Protein AF-0000000087743620 (afdb_homodimer)

InterPro domains:
  IPR000845 Nucleoside phosphorylase domain [PF01048] (60-221)
  IPR035994 Nucleoside phosphorylase superfamily [G3DSA:3.40.50.1580] (12-232)
  IPR035994 Nucleoside phosphorylase superfamily [SSF53167] (22-226)

Secondary structure (DSSP, 8-state):
-GGG--------SS-GGGTS---TT--SEEEEES-HHHHHHHHHHHT-EEEEEEEETTEEEEEEEEEETTEEEEEEEPPSSHHHHHHHHHHHHHHT--EEEEEEEEEE--GGGTT-SEEEEEEEEEESSGGGGTS---SEEE-STTTHHHHHHHHHHHT--EEEEEEEEES-GGG--HHHHHHHHHTTEEEEESSHHHHHHHHHHHT-EEEEEEEESS--TT-------S-SSS---HHHHHHHHHHHHHHHHS--/-GGG--------SS-GGGTS---TT--SEEEEES-HHHHHHHHHHHT-EEEEEEEETTEEEEEEEEEETTEEEEEEEPPSSHHHHHHHHHHHHHHT--EEEEEEEEEE--GGGTT-SEEEEEEEEEESSGGGGTS---SEEE-STTTHHHHHHHHHHHT--EEEEEEEEES-GGG--HHHHHHHHHTTEEEEESSHHHHHHHHHHHT-EEEEEEEESS--TT-------S-SSS---HHHHHHHHHHHHHHHHS--

Radius of gyration: 22.96 Å; Cα contacts (8 Å, |Δi|>4): 1094; chains: 2; bounding box: 47×68×53 Å

Nearest PDB structures (foldseek):
  3qpb-assembly1_A  TM=8.031E-01  e=7.421E-16  Streptococcus pyogenes serotype M6
  4lnh-assembly1_A  TM=8.248E-01  e=4.041E-15  Aliivibrio fischeri ES114
  4mch-assembly1_A  TM=8.108E-01  e=1.356E-14  Aliivibrio fischeri ES114
  5efo-assembly1_B  TM=7.594E-01  e=3.580E-15  Vibrio cholerae
  2iq5-assembly1_B  TM=8.282E-01  e=1.626E-14  Salmonella enterica subsp. enterica serovar Typhimurium str. LT2

Sequence (512 aa):
MLLEEFDRQTDAVINPDMVTEKIEDFPEVTISCFSQKLFNSVLDTFDAKKITDIHSAVGLNSVYEVEYKGKRFAMFHSFVGEPLCVAQYEDLMAIGSKRLILLGNCGVLDKNIEDCGIIIPTAALRDEGTSFHYVEPSDVIEVNKKYRDTFKTVLADCGYPYVEGMTWTTDACYRETREKVNRRKEQGAICVEMECAGMQALCDFRGTDFFQFFYAGDNLDHSSWDPRSISGGSRLDDKTKIMFLAFELGLRIMPDMLLEEFDRQTDAVINPDMVTEKIEDFPEVTISCFSQKLFNSVLDTFDAKKITDIHSAVGLNSVYEVEYKGKRFAMFHSFVGEPLCVAQYEDLMAIGSKRLILLGNCGVLDKNIEDCGIIIPTAALRDEGTSFHYVEPSDVIEVNKKYRDTFKTVLADCGYPYVEGMTWTTDACYRETREKVNRRKEQGAICVEMECAGMQALCDFRGTDFFQFFYAGDNLDHSSWDPRSISGGSRLDDKTKIMFLAFELGLRIMPD

Foldseek 3Di:
DVLQPADLDPDDPDALVVQAPADPPAAQEEEEEADPVLQVLLCVVFVWAWDDWDDDPVGTWTWTWGDDPRGIYIYTYAHFAAPRRLSRVSNVVNHPYFEYEYEYAWAFLAPVCLLAFKEFEQKEQDADRQLSHQDHDDRMDGAPVPCPVVLVVLCVVQVHDYYYWYEYAHRDPPPCDPVVSVVVVVVTHGIYGHHGSNNRSSCVSVVGHYGYMYGRDQPSVPDPRPVVPPDDPDPDRSSNVVSVSSVVSVVVVDDD/DVLQPADLDPDDPDALVVQAPADPPAAQEEEEEADPVLQVLLCVVFVWAWDDWDDDPVGTWTWTWGDDPRGIYIYTYAHFAAPRRLSRVSNVVNHPYFEYEYEYAWAFLAPVCLLAFKEFEQKEQDADRQLSHQDHDDRMDGAPVPCVVVLVVLCVVQVHDYYYWYEYAHRDPPPCDPVVSVVVVVVTHGIYGHHGSNNRSSCVSVVGHYGYMYGRDQPSVPDPRPVVPPDDPDPDRSSNVVSVSSVVSVVVVDDD

pLDDT: mean 89.15, std 16.62, range [29.91, 98.94]

Solvent-accessible surface area (backbone atoms only — not comparable to full-atom values): 27032 Å² total; per-residue (Å²): 109,61,51,64,65,49,58,89,69,77,66,29,76,48,49,46,65,80,80,47,64,66,44,86,87,44,39,42,44,28,42,35,34,35,43,44,70,56,50,52,51,51,42,64,72,51,67,45,43,78,74,52,68,47,82,49,61,68,37,77,45,61,30,26,38,36,69,56,99,91,39,66,29,27,35,40,77,39,52,71,27,35,34,46,32,47,54,54,49,46,38,39,42,46,25,38,39,44,30,41,38,39,42,40,70,42,48,72,66,38,75,90,46,52,81,37,43,34,36,41,44,48,25,18,35,40,40,44,34,42,29,26,60,40,37,73,74,59,52,62,45,78,34,32,78,90,48,49,68,62,43,51,50,49,28,59,77,56,55,47,63,69,48,76,40,26,28,34,18,36,33,47,78,56,60,42,20,64,67,55,48,51,53,42,41,74,73,50,28,39,29,34,41,42,38,62,38,32,48,44,24,43,23,63,61,72,71,39,48,57,40,57,41,32,34,34,71,88,75,44,74,61,56,79,49,60,77,63,75,70,72,77,82,68,79,66,54,61,65,54,56,56,52,48,53,53,52,55,42,47,67,71,70,50,79,132,108,60,51,64,65,50,58,89,70,77,65,28,77,49,50,47,64,79,80,47,63,67,43,85,86,44,39,42,42,29,42,34,35,35,43,44,70,56,50,51,51,51,42,65,73,52,68,45,43,80,73,51,69,48,80,50,61,66,36,77,47,59,31,26,37,36,67,56,98,90,39,66,28,28,34,40,77,40,52,72,27,34,35,47,31,47,53,54,49,46,37,39,42,47,26,38,40,46,30,41,39,40,42,40,70,42,49,70,65,38,76,91,46,52,79,36,43,32,36,40,43,47,25,19,33,40,40,43,33,42,27,26,61,40,36,73,74,60,54,62,46,79,32,34,77,90,51,48,70,62,42,51,51,48,29,59,76,58,57,49,65,70,46,74,40,26,28,33,18,35,33,47,77,57,59,43,21,63,69,55,48,52,52,42,41,74,73,52,27,39,29,34,40,43,40,62,38,31,48,44,25,44,23,63,62,72,70,38,47,59,40,57,40,31,33,33,70,87,75,44,74,61,56,80,48,61,78,65,74,72,72,77,81,68,79,67,54,60,67,54,55,56,53,48,53,53,53,57,42,46,66,71,69,48,80,132

Structure (mmCIF, N/CA/C/O backbone):
data_AF-0000000087743620-model_v1
#
loop_
_entity.id
_entity.type
_entity.pdbx_description
1 polymer 'Uridine phosphorylase'
#
loop_
_atom_site.group_PDB
_atom_site.id
_atom_site.type_symbol
_atom_site.label_atom_id
_atom_site.label_alt_id
_atom_site.label_comp_id
_atom_site.label_asym_id
_atom_site.label_entity_id
_atom_site.label_seq_id
_atom_site.pdbx_PDB_ins_code
_atom_site.Cartn_x
_atom_site.Cartn_y
_atom_site.Cartn_z
_atom_site.occupancy
_atom_site.B_iso_or_equiv
_atom_site.auth_seq_id
_atom_site.auth_comp_id
_atom_site.auth_asym_id
_atom_site.auth_atom_id
_atom_site.pdbx_PDB_model_num
ATOM 1 N N . MET A 1 1 ? -3.518 11.648 -18.297 1 92.5 1 MET A N 1
ATOM 2 C CA . MET A 1 1 ? -3.105 11.328 -16.938 1 92.5 1 MET A CA 1
ATOM 3 C C . MET A 1 1 ? -1.598 11.102 -16.859 1 92.5 1 MET A C 1
ATOM 5 O O . MET A 1 1 ? -1.002 10.547 -17.781 1 92.5 1 MET A O 1
ATOM 9 N N . LEU A 1 2 ? -0.996 11.508 -15.82 1 96.12 2 LEU A N 1
ATOM 10 C CA . LEU A 1 2 ? 0.438 11.336 -15.609 1 96.12 2 LEU A CA 1
ATOM 11 C C . LEU A 1 2 ? 0.834 9.875 -15.734 1 96.12 2 LEU A C 1
ATOM 13 O O . LEU A 1 2 ? 1.935 9.555 -16.203 1 96.12 2 LEU A O 1
ATOM 17 N N . LEU A 1 3 ? -0.058 9 -15.398 1 95.94 3 LEU A N 1
ATOM 18 C CA . LEU A 1 3 ? 0.179 7.562 -15.391 1 95.94 3 LEU A CA 1
ATOM 19 C C . LEU A 1 3 ? 0.391 7.043 -16.812 1 95.94 3 LEU A C 1
ATOM 21 O O . LEU A 1 3 ? 0.854 5.918 -17 1 95.94 3 LEU A O 1
ATOM 25 N N . GLU A 1 4 ? 0.123 7.797 -17.828 1 95.88 4 GLU A N 1
ATOM 26 C CA . GLU A 1 4 ? 0.286 7.359 -19.203 1 95.88 4 GLU A CA 1
ATOM 27 C C . GLU A 1 4 ? 1.71 7.605 -19.703 1 95.88 4 GLU A C 1
ATOM 29 O O . GLU A 1 4 ? 2.059 7.227 -20.812 1 95.88 4 GLU A O 1
ATOM 34 N N . GLU A 1 5 ? 2.555 8.156 -18.844 1 95.94 5 GLU A N 1
ATOM 35 C CA . GLU A 1 5 ? 3.932 8.484 -19.203 1 95.94 5 GLU A CA 1
ATOM 36 C C . GLU A 1 5 ? 4.879 7.336 -18.844 1 95.94 5 GLU A C 1
ATOM 38 O O . GLU A 1 5 ? 5.875 7.535 -18.156 1 95.94 5 GLU A O 1
ATOM 43 N N . PHE A 1 6 ? 4.613 6.207 -19.438 1 96.25 6 PHE A N 1
ATOM 44 C CA . PHE A 1 6 ? 5.496 5.078 -19.172 1 96.25 6 PHE A CA 1
ATOM 45 C C . PHE A 1 6 ? 6.91 5.363 -19.672 1 96.25 6 PHE A C 1
ATOM 47 O O . PHE A 1 6 ? 7.094 5.891 -20.766 1 96.25 6 PHE A O 1
ATOM 54 N N . ASP A 1 7 ? 7.891 5.125 -18.859 1 96.06 7 ASP A N 1
ATOM 55 C CA . ASP A 1 7 ? 9.312 5.27 -19.172 1 96.06 7 ASP A CA 1
ATOM 56 C C . ASP A 1 7 ? 10 3.91 -19.234 1 96.06 7 ASP A C 1
ATOM 58 O O . ASP A 1 7 ? 10.023 3.174 -18.234 1 96.06 7 ASP A O 1
ATOM 62 N N . ARG A 1 8 ? 10.664 3.529 -20.312 1 96.19 8 ARG A N 1
ATOM 63 C CA . ARG A 1 8 ? 11.273 2.221 -20.516 1 96.19 8 ARG A CA 1
ATOM 64 C C . ARG A 1 8 ? 12.609 2.115 -19.781 1 96.19 8 ARG A C 1
ATOM 66 O O . ARG A 1 8 ? 13.148 1.021 -19.625 1 96.19 8 ARG A O 1
ATOM 73 N N . GLN A 1 9 ? 13.117 3.307 -19.328 1 95.38 9 GLN A N 1
ATOM 74 C CA . GLN A 1 9 ? 14.375 3.297 -18.594 1 95.38 9 GLN A CA 1
ATOM 75 C C . GLN A 1 9 ? 14.258 2.465 -17.328 1 95.38 9 GLN A C 1
ATOM 77 O O . GLN A 1 9 ? 13.312 2.629 -16.547 1 95.38 9 GLN A O 1
ATOM 82 N N . THR A 1 10 ? 15.234 1.607 -17.094 1 94.69 10 THR A N 1
ATOM 83 C CA . THR A 1 10 ? 15.148 0.676 -15.969 1 94.69 10 THR A CA 1
ATOM 84 C C . THR A 1 10 ? 15.727 1.297 -14.703 1 94.69 10 THR A C 1
ATOM 86 O O . THR A 1 10 ? 15.289 0.98 -13.594 1 94.69 10 THR A O 1
ATOM 89 N N . ASP A 1 11 ? 16.719 2.225 -14.898 1 93.31 11 ASP A N 1
ATOM 90 C CA . ASP A 1 11 ? 17.375 2.828 -13.742 1 93.31 11 ASP A CA 1
ATOM 91 C C . ASP A 1 11 ? 16.609 4.059 -13.258 1 93.31 11 ASP A C 1
ATOM 93 O O . ASP A 1 11 ? 16.141 4.863 -14.062 1 93.31 11 ASP A O 1
ATOM 97 N N . ALA A 1 12 ? 16.469 4.086 -12.016 1 94.31 12 ALA A N 1
ATOM 98 C CA . ALA A 1 12 ? 15.875 5.242 -11.352 1 94.31 12 ALA A CA 1
ATOM 99 C C . ALA A 1 12 ? 16.906 5.98 -10.5 1 94.31 12 ALA A C 1
ATOM 101 O O . ALA A 1 12 ? 18.094 5.645 -10.523 1 94.31 12 ALA A O 1
ATOM 102 N N . VAL A 1 13 ? 16.484 7.078 -9.875 1 91 13 VAL A N 1
ATOM 103 C CA . VAL A 1 13 ? 17.359 7.832 -8.992 1 91 13 VAL A CA 1
ATOM 104 C C . VAL A 1 13 ? 17.797 6.949 -7.824 1 91 13 VAL A C 1
ATOM 106 O O . VAL A 1 13 ? 18.953 7.004 -7.402 1 91 13 VAL A O 1
ATOM 109 N N . ILE A 1 14 ? 16.875 6.141 -7.301 1 90.94 14 ILE A N 1
ATOM 110 C CA . ILE A 1 14 ? 17.156 5.125 -6.297 1 90.94 14 ILE A CA 1
ATOM 111 C C . ILE A 1 14 ? 16.812 3.744 -6.844 1 90.94 14 ILE A C 1
ATOM 113 O O . ILE A 1 14 ? 15.766 3.57 -7.488 1 90.94 14 ILE A O 1
ATOM 117 N N . ASN A 1 15 ? 17.688 2.836 -6.641 1 94.12 15 ASN A N 1
ATOM 118 C CA . ASN A 1 15 ? 17.5 1.457 -7.078 1 94.12 15 ASN A CA 1
ATOM 119 C C . ASN A 1 15 ? 17.641 0.475 -5.918 1 94.12 15 ASN A C 1
ATOM 121 O O . ASN A 1 15 ? 18.297 0.782 -4.918 1 94.12 15 ASN A O 1
ATOM 125 N N . PRO A 1 16 ? 17.031 -0.684 -5.984 1 94.31 16 PRO A N 1
ATOM 126 C CA . PRO A 1 16 ? 17.047 -1.646 -4.879 1 94.31 16 PRO A CA 1
ATOM 127 C C . PRO A 1 16 ? 18.453 -2.041 -4.461 1 94.31 16 PRO A C 1
ATOM 129 O O . PRO A 1 16 ? 18.719 -2.252 -3.275 1 94.31 16 PRO A O 1
ATOM 132 N N . ASP A 1 17 ? 19.406 -2.117 -5.402 1 93.38 17 ASP A N 1
ATOM 133 C CA . ASP A 1 17 ? 20.766 -2.562 -5.098 1 93.38 17 ASP A CA 1
ATOM 134 C C . ASP A 1 17 ? 21.516 -1.505 -4.297 1 93.38 17 ASP A C 1
ATOM 136 O O . ASP A 1 17 ? 22.609 -1.774 -3.773 1 93.38 17 ASP A O 1
ATOM 140 N N . MET A 1 18 ? 20.953 -0.289 -4.219 1 89.81 18 MET A N 1
ATOM 141 C CA . MET A 1 18 ? 21.547 0.783 -3.428 1 89.81 18 MET A CA 1
ATOM 142 C C . MET A 1 18 ? 21.188 0.633 -1.952 1 89.81 18 MET A C 1
ATOM 144 O O . MET A 1 18 ? 21.828 1.232 -1.089 1 89.81 18 MET A O 1
ATOM 148 N N . VAL A 1 19 ? 20.125 -0.2 -1.65 1 87.5 19 VAL A N 1
ATOM 149 C CA . VAL A 1 19 ? 19.641 -0.234 -0.277 1 87.5 19 VAL A CA 1
ATOM 150 C C . VAL A 1 19 ? 19.656 -1.668 0.248 1 87.5 19 VAL A C 1
ATOM 152 O O . VAL A 1 19 ? 19.25 -1.93 1.382 1 87.5 19 VAL A O 1
ATOM 155 N N . THR A 1 20 ? 19.984 -2.596 -0.574 1 91.62 20 THR A N 1
ATOM 156 C CA . THR A 1 20 ? 20.109 -3.998 -0.192 1 91.62 20 THR A CA 1
ATOM 157 C C . THR A 1 20 ? 21.391 -4.605 -0.766 1 91.62 20 THR A C 1
ATOM 159 O O . THR A 1 20 ? 22.047 -3.99 -1.604 1 91.62 20 THR A O 1
ATOM 162 N N . GLU A 1 21 ? 21.766 -5.742 -0.239 1 93.31 21 GLU A N 1
ATOM 163 C CA . GLU A 1 21 ? 22.953 -6.449 -0.712 1 93.31 21 GLU A CA 1
ATOM 164 C C . GLU A 1 21 ? 22.594 -7.832 -1.246 1 93.31 21 GLU A C 1
ATOM 166 O O . GLU A 1 21 ? 21.75 -8.531 -0.666 1 93.31 21 GLU A O 1
ATOM 171 N N . LYS A 1 22 ? 23.25 -8.102 -2.277 1 96.75 22 LYS A N 1
ATOM 172 C CA . LYS A 1 22 ? 23.078 -9.43 -2.865 1 96.75 22 LYS A CA 1
ATOM 173 C C . LYS A 1 22 ? 23.547 -10.516 -1.911 1 96.75 22 LYS A C 1
ATOM 175 O O . LYS A 1 22 ? 24.578 -10.367 -1.25 1 96.75 22 LYS A O 1
ATOM 180 N N . ILE A 1 23 ? 22.812 -11.547 -1.743 1 97.25 23 ILE A N 1
ATOM 181 C CA . ILE A 1 23 ? 23.203 -12.727 -0.984 1 97.25 23 ILE A CA 1
ATOM 182 C C . ILE A 1 23 ? 23.516 -13.875 -1.942 1 97.25 23 ILE A C 1
ATOM 184 O O . ILE A 1 23 ? 22.656 -14.312 -2.707 1 97.25 23 ILE A O 1
ATOM 188 N N . GLU A 1 24 ? 24.734 -14.336 -1.756 1 94.69 24 GLU A N 1
ATOM 189 C CA . GLU A 1 24 ? 25.156 -15.461 -2.596 1 94.69 24 GLU A CA 1
ATOM 190 C C . GLU A 1 24 ? 24.359 -16.719 -2.266 1 94.69 24 GLU A C 1
ATOM 192 O O . GLU A 1 24 ? 24.094 -17 -1.097 1 94.69 24 GLU A O 1
ATOM 197 N N . ASP A 1 25 ? 23.875 -17.453 -3.098 1 95.06 25 ASP A N 1
ATOM 198 C CA . ASP A 1 25 ? 23.172 -18.719 -2.965 1 95.06 25 ASP A CA 1
ATOM 199 C C . ASP A 1 25 ? 21.75 -18.516 -2.414 1 95.06 25 ASP A C 1
ATOM 201 O O . ASP A 1 25 ? 21.219 -19.391 -1.73 1 95.06 25 ASP A O 1
ATOM 205 N N . PHE A 1 26 ? 21.25 -17.328 -2.467 1 97.62 26 PHE A N 1
ATOM 206 C CA . PHE A 1 26 ? 19.859 -17.078 -2.107 1 97.62 26 PHE A CA 1
ATOM 207 C C . PHE A 1 26 ? 18.922 -18 -2.877 1 97.62 26 PHE A C 1
ATOM 209 O O . PHE A 1 26 ? 19.141 -18.25 -4.066 1 97.62 26 PHE A O 1
ATOM 216 N N . PRO A 1 27 ? 17.922 -18.594 -2.188 1 97.5 27 PRO A N 1
ATOM 217 C CA . PRO A 1 27 ? 16.984 -19.422 -2.939 1 97.5 27 PRO A CA 1
ATOM 218 C C . PRO A 1 27 ? 16.344 -18.688 -4.109 1 97.5 27 PRO A C 1
ATOM 220 O O . PRO A 1 27 ? 15.844 -17.578 -3.939 1 97.5 27 PRO A O 1
ATOM 223 N N . GLU A 1 28 ? 16.234 -19.281 -5.223 1 96.81 28 GLU A N 1
ATOM 224 C CA . GLU A 1 28 ? 15.789 -18.609 -6.441 1 96.81 28 GLU A CA 1
ATOM 225 C C . GLU A 1 28 ? 14.266 -18.5 -6.488 1 96.81 28 GLU A C 1
ATOM 227 O O . GLU A 1 28 ? 13.727 -17.609 -7.152 1 96.81 28 GLU A O 1
ATOM 232 N N . VAL A 1 29 ? 13.586 -19.469 -5.883 1 98.38 29 VAL A N 1
ATOM 233 C CA . VAL A 1 29 ? 12.133 -19.438 -5.859 1 98.38 29 VAL A CA 1
ATOM 234 C C . VAL A 1 29 ? 11.641 -18.891 -4.52 1 98.38 29 VAL A C 1
ATOM 236 O O . VAL A 1 29 ? 11.984 -19.422 -3.461 1 98.38 29 VAL A O 1
ATOM 239 N N . THR A 1 30 ? 10.898 -17.844 -4.574 1 98.56 30 THR A N 1
ATOM 240 C CA . THR A 1 30 ? 10.312 -17.203 -3.4 1 98.56 30 THR A CA 1
ATOM 241 C C . THR A 1 30 ? 8.805 -17.422 -3.363 1 98.56 30 THR A C 1
ATOM 243 O O . THR A 1 30 ? 8.125 -17.281 -4.383 1 98.56 30 THR A O 1
ATOM 246 N N . ILE A 1 31 ? 8.32 -17.797 -2.219 1 98.12 31 ILE A N 1
ATOM 247 C CA . ILE A 1 31 ? 6.891 -17.953 -1.979 1 98.12 31 ILE A CA 1
ATOM 248 C C . ILE A 1 31 ? 6.422 -16.891 -0.977 1 98.12 31 ILE A C 1
ATOM 250 O O . ILE A 1 31 ? 7.082 -16.656 0.037 1 98.12 31 ILE A O 1
ATOM 254 N N . SER A 1 32 ? 5.309 -16.266 -1.272 1 97.44 32 SER A N 1
ATOM 255 C CA . SER A 1 32 ? 4.789 -15.234 -0.38 1 97.44 32 SER A CA 1
ATOM 256 C C . SER A 1 32 ? 3.266 -15.281 -0.307 1 97.44 32 SER A C 1
ATOM 258 O O . SER A 1 32 ? 2.617 -15.906 -1.149 1 97.44 32 SER A O 1
ATOM 260 N N . CYS A 1 33 ? 2.709 -14.703 0.728 1 94.81 33 CYS A N 1
ATOM 261 C CA . CYS A 1 33 ? 1.27 -14.57 0.927 1 94.81 33 CYS A CA 1
ATOM 262 C C . CYS A 1 33 ? 0.939 -13.305 1.708 1 94.81 33 CYS A C 1
ATOM 264 O O . CYS A 1 33 ? 1.838 -12.633 2.215 1 94.81 33 CYS A O 1
ATOM 266 N N . PHE A 1 34 ? -0.309 -13.008 1.819 1 92.5 34 PHE A N 1
ATOM 267 C CA . PHE A 1 34 ? -0.729 -11.766 2.457 1 92.5 34 PHE A CA 1
ATOM 268 C C . PHE A 1 34 ? -1.227 -12.023 3.875 1 92.5 34 PHE A C 1
ATOM 270 O O . PHE A 1 34 ? -1.214 -11.125 4.719 1 92.5 34 PHE A O 1
ATOM 277 N N . SER A 1 35 ? -1.681 -13.234 4.148 1 88.44 35 SER A N 1
ATOM 278 C CA . SER A 1 35 ? -2.197 -13.602 5.465 1 88.44 35 SER A CA 1
ATOM 279 C C . SER A 1 35 ? -1.063 -13.836 6.461 1 88.44 35 SER A C 1
ATOM 281 O O . SER A 1 35 ? -0.285 -14.781 6.309 1 88.44 35 SER A O 1
ATOM 283 N N . GLN A 1 36 ? -1.031 -13.008 7.453 1 89.56 36 GLN A N 1
ATOM 284 C CA . GLN A 1 36 ? -0.022 -13.18 8.492 1 89.56 36 GLN A CA 1
ATOM 285 C C . GLN A 1 36 ? -0.2 -14.516 9.211 1 89.56 36 GLN A C 1
ATOM 287 O O . GLN A 1 36 ? 0.781 -15.188 9.539 1 89.56 36 GLN A O 1
ATOM 292 N N . LYS A 1 37 ? -1.444 -14.859 9.492 1 85.25 37 LYS A N 1
ATOM 293 C CA . LYS A 1 37 ? -1.744 -16.125 10.156 1 85.25 37 LYS A CA 1
ATOM 294 C C . LYS A 1 37 ? -1.223 -17.312 9.344 1 85.25 37 LYS A C 1
ATOM 296 O O . LYS A 1 37 ? -0.595 -18.219 9.891 1 85.25 37 LYS A O 1
ATOM 301 N N . LEU A 1 38 ? -1.503 -17.281 8.07 1 87.44 38 LEU A N 1
ATOM 302 C CA . LEU A 1 38 ? -1.033 -18.328 7.184 1 87.44 38 LEU A CA 1
ATOM 303 C C . LEU A 1 38 ? 0.49 -18.359 7.129 1 87.44 38 LEU A C 1
ATOM 305 O O . LEU A 1 38 ? 1.097 -19.438 7.195 1 87.44 38 LEU A O 1
ATOM 309 N N . PHE A 1 39 ? 1.107 -17.234 7.047 1 93.06 39 PHE A N 1
ATOM 310 C CA . PHE A 1 39 ? 2.559 -17.109 6.988 1 93.06 39 PHE A CA 1
ATOM 311 C C . PHE A 1 39 ? 3.203 -17.703 8.234 1 93.06 39 PHE A C 1
ATOM 313 O O . PHE A 1 39 ? 4.125 -18.516 8.125 1 93.06 39 PHE A O 1
ATOM 320 N N . ASN A 1 40 ? 2.686 -17.359 9.352 1 91.44 40 ASN A N 1
ATOM 321 C CA . ASN A 1 40 ? 3.221 -17.859 10.609 1 91.44 40 ASN A CA 1
ATOM 322 C C . ASN A 1 40 ? 3.039 -19.359 10.734 1 91.44 40 ASN A C 1
ATOM 324 O O . ASN A 1 40 ? 3.916 -20.062 11.258 1 91.44 40 ASN A O 1
ATOM 328 N N . SER A 1 41 ? 1.952 -19.828 10.305 1 89.19 41 SER A N 1
ATOM 329 C CA . SER A 1 41 ? 1.676 -21.25 10.352 1 89.19 41 SER A CA 1
ATOM 330 C C . SER A 1 41 ? 2.701 -22.047 9.547 1 89.19 41 SER A C 1
ATOM 332 O O . SER A 1 41 ? 3.139 -23.109 9.969 1 89.19 41 SER A O 1
ATOM 334 N N . VAL A 1 42 ? 3.043 -21.531 8.43 1 90.06 42 VAL A N 1
ATOM 335 C CA . VAL A 1 42 ? 4.016 -22.188 7.57 1 90.06 42 VAL A CA 1
ATOM 336 C C . VAL A 1 42 ? 5.395 -22.156 8.234 1 90.06 42 VAL A C 1
ATOM 338 O O . VAL A 1 42 ? 6.117 -23.156 8.227 1 90.06 42 VAL A O 1
ATOM 341 N N . LEU A 1 43 ? 5.773 -21.016 8.758 1 92.75 43 LEU A N 1
ATOM 342 C CA . LEU A 1 43 ? 7.066 -20.906 9.43 1 92.75 43 LEU A CA 1
ATOM 343 C C . LEU A 1 43 ? 7.184 -21.922 10.562 1 92.75 43 LEU A C 1
ATOM 345 O O . LEU A 1 43 ? 8.242 -22.531 10.758 1 92.75 43 LEU A O 1
ATOM 349 N N . ASP A 1 44 ? 6.102 -22.125 11.273 1 90.62 44 ASP A N 1
ATOM 350 C CA . ASP A 1 44 ? 6.078 -23.062 12.398 1 90.62 44 ASP A CA 1
ATOM 351 C C . ASP A 1 44 ? 6.148 -24.5 11.914 1 90.62 44 ASP A C 1
ATOM 353 O O . ASP A 1 44 ? 6.777 -25.359 12.555 1 90.62 44 ASP A O 1
ATOM 357 N N . THR A 1 45 ? 5.539 -24.75 10.883 1 87 45 THR A N 1
ATOM 358 C CA . THR A 1 45 ? 5.453 -26.094 10.336 1 87 45 THR A CA 1
ATOM 359 C C . THR A 1 45 ? 6.816 -26.562 9.828 1 87 45 THR A C 1
ATOM 361 O O . THR A 1 45 ? 7.184 -27.734 10 1 87 45 THR A O 1
ATOM 364 N N . PHE A 1 46 ? 7.621 -25.703 9.211 1 89.12 46 PHE A N 1
ATOM 365 C CA . PHE A 1 46 ? 8.852 -26.094 8.531 1 89.12 46 PHE A CA 1
ATOM 366 C C . PHE A 1 46 ? 10.07 -25.688 9.344 1 89.12 46 PHE A C 1
ATOM 368 O O . PHE A 1 46 ? 11.211 -25.906 8.914 1 89.12 46 PHE A O 1
ATOM 375 N N . ASP A 1 47 ? 10 -25.234 10.438 1 88.44 47 ASP A N 1
ATOM 376 C CA . ASP A 1 47 ? 11.133 -24.734 11.211 1 88.44 47 ASP A CA 1
ATOM 377 C C . ASP A 1 47 ? 12.016 -23.812 10.359 1 88.44 47 ASP A C 1
ATOM 379 O O . ASP A 1 47 ? 13.211 -24.047 10.234 1 88.44 47 ASP A O 1
ATOM 383 N N . ALA A 1 48 ? 11.461 -22.828 9.797 1 95.38 48 ALA A N 1
ATOM 384 C CA . ALA A 1 48 ? 12.078 -21.891 8.859 1 95.38 48 ALA A CA 1
ATOM 385 C C . ALA A 1 48 ? 13.242 -21.156 9.508 1 95.38 48 ALA A C 1
ATOM 387 O O . ALA A 1 48 ? 13.219 -20.891 10.711 1 95.38 48 ALA A O 1
ATOM 388 N N . LYS A 1 49 ? 14.25 -20.859 8.781 1 96.94 49 LYS A N 1
ATOM 389 C CA . LYS A 1 49 ? 15.414 -20.109 9.234 1 96.94 49 LYS A CA 1
ATOM 390 C C . LYS A 1 49 ? 15.445 -18.719 8.617 1 96.94 49 LYS A C 1
ATOM 392 O O . LYS A 1 49 ? 15.297 -18.562 7.402 1 96.94 49 LYS A O 1
ATOM 397 N N . LYS A 1 50 ? 15.641 -17.719 9.414 1 97.19 50 LYS A N 1
ATOM 398 C CA . LYS A 1 50 ? 15.734 -16.344 8.906 1 97.19 50 LYS A CA 1
ATOM 399 C C . LYS A 1 50 ? 16.984 -16.156 8.055 1 97.19 50 LYS A C 1
ATOM 401 O O . LYS A 1 50 ? 18.078 -16.562 8.453 1 97.19 50 LYS A O 1
ATOM 406 N N . ILE A 1 51 ? 16.922 -15.57 6.867 1 96.75 51 ILE A N 1
ATOM 407 C CA . ILE A 1 51 ? 18.016 -15.289 5.949 1 96.75 51 ILE A CA 1
ATOM 408 C C . ILE A 1 51 ? 18.484 -13.844 6.133 1 96.75 51 ILE A C 1
ATOM 410 O O . ILE A 1 51 ? 19.688 -13.586 6.266 1 96.75 51 ILE A O 1
ATOM 414 N N . THR A 1 52 ? 17.547 -12.922 6.086 1 95.69 52 THR A N 1
ATOM 415 C CA . THR A 1 52 ? 17.844 -11.492 6.105 1 95.69 52 THR A CA 1
ATOM 416 C C . THR A 1 52 ? 16.594 -10.688 6.441 1 95.69 52 THR A C 1
ATOM 418 O O . THR A 1 52 ? 15.531 -11.258 6.719 1 95.69 52 THR A O 1
ATOM 421 N N . ASP A 1 53 ? 16.75 -9.375 6.52 1 94.81 53 ASP A N 1
ATOM 422 C CA . ASP A 1 53 ? 15.648 -8.43 6.684 1 94.81 53 ASP A CA 1
ATOM 423 C C . ASP A 1 53 ? 15.625 -7.414 5.543 1 94.81 53 ASP A C 1
ATOM 425 O O . ASP A 1 53 ? 16.672 -6.957 5.094 1 94.81 53 ASP A O 1
ATOM 429 N N . ILE A 1 54 ? 14.422 -7.227 5.066 1 91.38 54 ILE A N 1
ATOM 430 C CA . ILE A 1 54 ? 14.227 -6.094 4.172 1 91.38 54 ILE A CA 1
ATOM 431 C C . ILE A 1 54 ? 13.781 -4.875 4.977 1 91.38 54 ILE A C 1
ATOM 433 O O . ILE A 1 54 ? 12.852 -4.957 5.777 1 91.38 54 ILE A O 1
ATOM 437 N N . HIS A 1 55 ? 14.43 -3.76 4.707 1 82.31 55 HIS A N 1
ATOM 438 C CA . HIS A 1 55 ? 14.172 -2.539 5.461 1 82.31 55 HIS A CA 1
ATOM 439 C C . HIS A 1 55 ? 13.195 -1.633 4.723 1 82.31 55 HIS A C 1
ATOM 441 O O . HIS A 1 55 ? 13.258 -1.505 3.5 1 82.31 55 HIS A O 1
ATOM 447 N N . SER A 1 56 ? 12.258 -1.15 5.488 1 77.75 56 SER A N 1
ATOM 448 C CA . SER A 1 56 ? 11.344 -0.127 4.992 1 77.75 56 SER A CA 1
ATOM 449 C C . SER A 1 56 ? 10.961 0.852 6.098 1 77.75 56 SER A C 1
ATOM 451 O O . SER A 1 56 ? 11.344 0.672 7.254 1 77.75 56 SER A O 1
ATOM 453 N N . ALA A 1 57 ? 10.359 1.985 5.68 1 71.25 57 ALA A N 1
ATOM 454 C CA . ALA A 1 57 ? 9.875 2.963 6.645 1 71.25 57 ALA A CA 1
ATOM 455 C C . ALA A 1 57 ? 8.953 2.307 7.672 1 71.25 57 ALA A C 1
ATOM 457 O O . ALA A 1 57 ? 8.898 2.729 8.828 1 71.25 57 ALA A O 1
ATOM 458 N N . VAL A 1 58 ? 8.234 1.232 7.266 1 72.38 58 VAL A N 1
ATOM 459 C CA . VAL A 1 58 ? 7.242 0.601 8.133 1 72.38 58 VAL A CA 1
ATOM 460 C C . VAL A 1 58 ? 7.926 -0.418 9.039 1 72.38 58 VAL A C 1
ATOM 462 O O . VAL A 1 58 ? 7.277 -1.021 9.898 1 72.38 58 VAL A O 1
ATOM 465 N N . GLY A 1 59 ? 9.266 -0.572 8.844 1 76.81 59 GLY A N 1
ATOM 466 C CA . GLY A 1 59 ? 10 -1.488 9.703 1 76.81 59 GLY A CA 1
ATOM 467 C C . GLY A 1 59 ? 10.695 -2.592 8.93 1 76.81 59 GLY A C 1
ATOM 468 O O . GLY A 1 59 ? 10.953 -2.455 7.73 1 76.81 59 GLY A O 1
ATOM 469 N N . LEU A 1 60 ? 11.047 -3.604 9.734 1 84.12 60 LEU A N 1
ATOM 470 C CA . LEU A 1 60 ? 11.781 -4.727 9.156 1 84.12 60 LEU A CA 1
ATOM 471 C C . LEU A 1 60 ? 10.82 -5.836 8.734 1 84.12 60 LEU A C 1
ATOM 473 O O . LEU A 1 60 ? 9.852 -6.129 9.438 1 84.12 60 LEU A O 1
ATOM 477 N N . ASN A 1 61 ? 10.992 -6.324 7.562 1 91.88 61 ASN A N 1
ATOM 478 C CA . ASN A 1 61 ? 10.305 -7.512 7.07 1 91.88 61 ASN A CA 1
ATOM 479 C C . ASN A 1 61 ? 11.266 -8.68 6.863 1 91.88 61 ASN A C 1
ATOM 481 O O . ASN A 1 61 ? 12.109 -8.641 5.969 1 91.88 61 ASN A O 1
ATOM 485 N N . SER A 1 62 ? 11.102 -9.672 7.66 1 95.94 62 SER A N 1
ATOM 486 C CA . SER A 1 62 ? 12.055 -10.773 7.66 1 95.94 62 SER A CA 1
ATOM 487 C C . SER A 1 62 ? 11.805 -11.727 6.496 1 95.94 62 SER A C 1
ATOM 489 O O . SER A 1 62 ? 10.648 -11.992 6.148 1 95.94 62 SER A O 1
ATOM 491 N N . VAL A 1 63 ? 12.906 -12.188 5.934 1 97.81 63 VAL A N 1
ATOM 492 C CA . VAL A 1 63 ? 12.891 -13.195 4.879 1 97.81 63 VAL A CA 1
ATOM 493 C C . VAL A 1 63 ? 13.422 -14.516 5.422 1 97.81 63 VAL A C 1
ATOM 495 O O . VAL A 1 63 ? 14.461 -14.547 6.09 1 97.81 63 VAL A O 1
ATOM 498 N N . TYR A 1 64 ? 12.766 -15.594 5.109 1 98.31 64 TYR A N 1
ATOM 499 C CA . TYR A 1 64 ? 13.102 -16.891 5.676 1 98.31 64 TYR A CA 1
ATOM 500 C C . TYR A 1 64 ? 13.438 -17.891 4.578 1 98.31 64 TYR A C 1
ATOM 502 O O . TYR A 1 64 ? 13.008 -17.734 3.432 1 98.31 64 TYR A O 1
ATOM 510 N N . GLU A 1 65 ? 14.211 -18.844 4.957 1 98.12 65 GLU A N 1
ATOM 511 C CA . GLU A 1 65 ? 14.43 -20.031 4.145 1 98.12 65 GLU A CA 1
ATOM 512 C C . GLU A 1 65 ? 13.625 -21.219 4.668 1 98.12 65 GLU A C 1
ATOM 514 O O . GLU A 1 65 ? 13.555 -21.438 5.879 1 98.12 65 GLU A O 1
ATOM 519 N N . VAL A 1 66 ? 12.969 -21.875 3.764 1 96.62 66 VAL A N 1
ATOM 520 C CA . VAL A 1 66 ? 12.211 -23.094 4.062 1 96.62 66 VAL A CA 1
ATOM 521 C C . VAL A 1 66 ? 12.664 -24.219 3.152 1 96.62 66 VAL A C 1
ATOM 523 O O . VAL A 1 66 ? 12.914 -24.016 1.962 1 96.62 66 VAL A O 1
ATOM 526 N N . GLU A 1 67 ? 12.82 -25.359 3.77 1 96 67 GLU A N 1
ATOM 527 C CA . GLU A 1 67 ? 13.148 -26.547 2.98 1 96 67 GLU A CA 1
ATOM 528 C C . GLU A 1 67 ? 11.922 -27.422 2.762 1 96 67 GLU A C 1
ATOM 530 O O . GLU A 1 67 ? 11.211 -27.75 3.715 1 96 67 GLU A O 1
ATOM 535 N N . TYR A 1 68 ? 11.656 -27.719 1.554 1 94.56 68 TYR A N 1
ATOM 536 C CA . TYR A 1 68 ? 10.555 -28.594 1.165 1 94.56 68 TYR A CA 1
ATOM 537 C C . TYR A 1 68 ? 11.008 -29.625 0.136 1 94.56 68 TYR A C 1
ATOM 539 O O . TYR A 1 68 ? 11.484 -29.266 -0.942 1 94.56 68 TYR A O 1
ATOM 547 N N . LYS A 1 69 ? 10.883 -30.938 0.506 1 94.56 69 LYS A N 1
ATOM 548 C CA . LYS A 1 69 ? 11.273 -32.062 -0.338 1 94.56 69 LYS A CA 1
ATOM 549 C C . LYS A 1 69 ? 12.695 -31.891 -0.862 1 94.56 69 LYS A C 1
ATOM 551 O O . LYS A 1 69 ? 12.945 -32.062 -2.057 1 94.56 69 LYS A O 1
ATOM 556 N N . GLY A 1 70 ? 13.617 -31.359 -0.015 1 95.19 70 GLY A N 1
ATOM 557 C CA . GLY A 1 70 ? 15.047 -31.297 -0.287 1 95.19 70 GLY A CA 1
ATOM 558 C C . GLY A 1 70 ? 15.445 -30.047 -1.041 1 95.19 70 GLY A C 1
ATOM 559 O O . GLY A 1 70 ? 16.609 -29.875 -1.397 1 95.19 70 GLY A O 1
ATOM 560 N N . LYS A 1 71 ? 14.508 -29.156 -1.296 1 96.81 71 LYS A N 1
ATOM 561 C CA . LYS A 1 71 ? 14.805 -27.922 -2.01 1 96.81 71 LYS A CA 1
ATOM 562 C C . LYS A 1 71 ? 14.602 -26.703 -1.112 1 96.81 71 LYS A C 1
ATOM 564 O O . LYS A 1 71 ? 13.734 -26.719 -0.23 1 96.81 71 LYS A O 1
ATOM 569 N N . ARG A 1 72 ? 15.391 -25.703 -1.368 1 96.88 72 ARG A N 1
ATOM 570 C CA . ARG A 1 72 ? 15.344 -24.484 -0.564 1 96.88 72 ARG A CA 1
ATOM 571 C C . ARG A 1 72 ? 14.453 -23.438 -1.219 1 96.88 72 ARG A C 1
ATOM 573 O O . ARG A 1 72 ? 14.555 -23.188 -2.422 1 96.88 72 ARG A O 1
ATOM 580 N N . PHE A 1 73 ? 13.586 -22.844 -0.448 1 98.12 73 PHE A N 1
ATOM 581 C CA . PHE A 1 73 ? 12.711 -21.766 -0.861 1 98.12 73 PHE A CA 1
ATOM 582 C C . PHE A 1 73 ? 12.898 -20.547 0.033 1 98.12 73 PHE A C 1
ATOM 584 O O . PHE A 1 73 ? 13.227 -20.672 1.215 1 98.12 73 PHE A O 1
ATOM 591 N N . ALA A 1 74 ? 12.805 -19.375 -0.521 1 98.38 74 ALA A N 1
ATOM 592 C CA . ALA A 1 74 ? 12.664 -18.172 0.29 1 98.38 74 ALA A CA 1
ATOM 593 C C . ALA A 1 74 ? 11.195 -17.844 0.553 1 98.38 74 ALA A C 1
ATOM 595 O O . ALA A 1 74 ? 10.328 -18.156 -0.271 1 98.38 74 ALA A O 1
ATOM 596 N N . MET A 1 75 ? 10.938 -17.312 1.693 1 97.94 75 MET A N 1
ATOM 597 C CA . MET A 1 75 ? 9.578 -16.906 2.039 1 97.94 75 MET A CA 1
ATOM 598 C C . MET A 1 75 ? 9.578 -15.555 2.73 1 97.94 75 MET A C 1
ATOM 600 O O . MET A 1 75 ? 10.445 -15.266 3.551 1 97.94 75 MET A O 1
ATOM 604 N N . PHE A 1 76 ? 8.633 -14.719 2.416 1 97 76 PHE A N 1
ATOM 605 C CA . PHE A 1 76 ? 8.398 -13.461 3.117 1 97 76 PHE A CA 1
ATOM 606 C C . PHE A 1 76 ? 6.918 -13.109 3.113 1 97 76 PHE A C 1
ATOM 608 O O . PHE A 1 76 ? 6.137 -13.695 2.365 1 97 76 PHE A O 1
ATOM 615 N N . HIS A 1 77 ? 6.535 -12.273 4.023 1 95.12 77 HIS A N 1
ATOM 616 C CA . HIS A 1 77 ? 5.152 -11.828 4.156 1 95.12 77 HIS A CA 1
ATOM 617 C C . HIS A 1 77 ? 4.898 -10.57 3.33 1 95.12 77 HIS A C 1
ATOM 619 O O . HIS A 1 77 ? 5.484 -9.516 3.594 1 95.12 77 HIS A O 1
ATOM 625 N N . SER A 1 78 ? 3.992 -10.664 2.348 1 94.81 78 SER A N 1
ATOM 626 C CA . SER A 1 78 ? 3.705 -9.523 1.481 1 94.81 78 SER A CA 1
ATOM 627 C C . SER A 1 78 ? 2.703 -8.578 2.129 1 94.81 78 SER A C 1
ATOM 629 O O . SER A 1 78 ? 1.829 -9.008 2.883 1 94.81 78 SER A O 1
ATOM 631 N N . PHE A 1 79 ? 2.824 -7.352 1.747 1 91.19 79 PHE A N 1
ATOM 632 C CA . PHE A 1 79 ? 1.859 -6.355 2.193 1 91.19 79 PHE A CA 1
ATOM 633 C C . PHE A 1 79 ? 0.755 -6.172 1.159 1 91.19 79 PHE A C 1
ATOM 635 O O . PHE A 1 79 ? 0.991 -6.316 -0.042 1 91.19 79 PHE A O 1
ATOM 642 N N . VAL A 1 80 ? -0.379 -5.848 1.727 1 93.25 80 VAL A N 1
ATOM 643 C CA . VAL A 1 80 ? -1.514 -5.617 0.838 1 93.25 80 VAL A CA 1
ATOM 644 C C . VAL A 1 80 ? -1.363 -4.266 0.146 1 93.25 80 VAL A C 1
ATOM 646 O O . VAL A 1 80 ? -0.935 -3.289 0.766 1 93.25 80 VAL A O 1
ATOM 649 N N . GLY A 1 81 ? -1.707 -4.227 -1.18 1 96 81 GLY A N 1
ATOM 650 C CA . GLY A 1 81 ? -1.544 -3.037 -2.002 1 96 81 GLY A CA 1
ATOM 651 C C . GLY A 1 81 ? -0.297 -3.076 -2.865 1 96 81 GLY A C 1
ATOM 652 O O . GLY A 1 81 ? 0.76 -3.527 -2.418 1 96 81 GLY A O 1
ATOM 653 N N . GLU A 1 82 ? -0.334 -2.535 -3.998 1 97.88 82 GLU A N 1
ATOM 654 C CA . GLU A 1 82 ? 0.706 -2.756 -5 1 97.88 82 GLU A CA 1
ATOM 655 C C . GLU A 1 82 ? 1.963 -1.954 -4.676 1 97.88 82 GLU A C 1
ATOM 657 O O . GLU A 1 82 ? 3.078 -2.465 -4.793 1 97.88 82 GLU A O 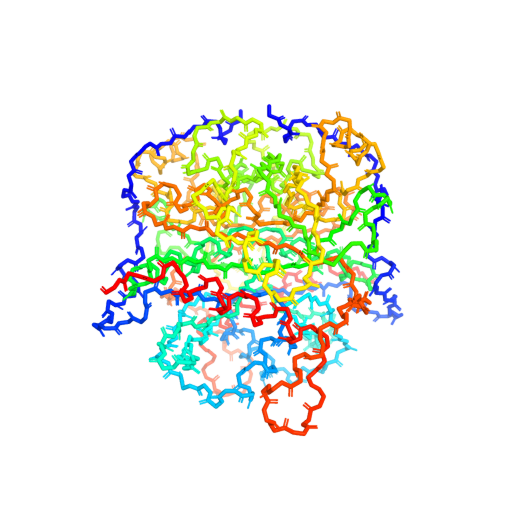1
ATOM 662 N N . PRO A 1 83 ? 1.842 -0.684 -4.219 1 97.19 83 PRO A N 1
ATOM 663 C CA . PRO A 1 83 ? 3.072 0.105 -4.105 1 97.19 83 PRO A CA 1
ATOM 664 C C . PRO A 1 83 ? 4.094 -0.532 -3.168 1 97.19 83 PRO A C 1
ATOM 666 O O . PRO A 1 83 ? 5.246 -0.739 -3.557 1 97.19 83 PRO A O 1
ATOM 669 N N . LEU A 1 84 ? 3.664 -0.905 -2.023 1 94.25 84 LEU A N 1
ATOM 670 C CA . LEU A 1 84 ? 4.598 -1.501 -1.076 1 94.25 84 LEU A CA 1
ATOM 671 C C . LEU A 1 84 ? 4.934 -2.936 -1.471 1 94.25 84 LEU A C 1
ATOM 673 O O . LEU A 1 84 ? 6.074 -3.377 -1.321 1 94.25 84 LEU A O 1
ATOM 677 N N . CYS A 1 85 ? 3.98 -3.662 -1.958 1 95.75 85 CYS A N 1
ATOM 678 C CA . CYS A 1 85 ? 4.176 -5.043 -2.391 1 95.75 85 CYS A CA 1
ATOM 679 C C . CYS A 1 85 ? 5.246 -5.129 -3.471 1 95.75 85 CYS A C 1
ATOM 681 O O . CYS A 1 85 ? 6.16 -5.949 -3.379 1 95.75 85 CYS A O 1
ATOM 683 N N . VAL A 1 86 ? 5.176 -4.293 -4.445 1 97.75 86 VAL A N 1
ATOM 684 C CA . VAL A 1 86 ? 6.082 -4.277 -5.59 1 97.75 86 VAL A CA 1
ATOM 685 C C . VAL A 1 86 ? 7.473 -3.838 -5.137 1 97.75 86 VAL A C 1
ATOM 687 O O . VAL A 1 86 ? 8.477 -4.43 -5.535 1 97.75 86 VAL A O 1
ATOM 690 N N . ALA A 1 87 ? 7.582 -2.809 -4.301 1 96.12 87 ALA A N 1
ATOM 691 C CA . ALA A 1 87 ? 8.875 -2.32 -3.822 1 96.12 87 ALA A CA 1
ATOM 692 C C . ALA A 1 87 ? 9.609 -3.4 -3.033 1 96.12 87 ALA A C 1
ATOM 694 O O . ALA A 1 87 ? 10.812 -3.596 -3.209 1 96.12 87 ALA A O 1
ATOM 695 N N . GLN A 1 88 ? 8.875 -4.062 -2.178 1 95.19 88 GLN A N 1
ATOM 696 C CA . GLN A 1 88 ? 9.484 -5.109 -1.361 1 95.19 88 GLN A CA 1
ATOM 697 C C . GLN A 1 88 ? 10.039 -6.234 -2.23 1 95.19 88 GLN A C 1
ATOM 699 O O . GLN A 1 88 ? 11.125 -6.754 -1.967 1 95.19 88 GLN A O 1
ATOM 704 N N . TYR A 1 89 ? 9.281 -6.625 -3.209 1 97.69 89 TYR A N 1
ATOM 705 C CA . TYR A 1 89 ? 9.781 -7.715 -4.039 1 97.69 89 TYR A CA 1
ATOM 706 C C . TYR A 1 89 ? 10.969 -7.258 -4.875 1 97.69 89 TYR A C 1
ATOM 708 O O . TYR A 1 89 ? 11.875 -8.047 -5.164 1 97.69 89 TYR A O 1
ATOM 716 N N . GLU A 1 90 ? 11.039 -5.992 -5.328 1 97.81 90 GLU A N 1
ATOM 717 C CA . GLU A 1 90 ? 12.227 -5.496 -6.027 1 97.81 90 GLU A CA 1
ATOM 718 C C . GLU A 1 90 ? 13.469 -5.625 -5.156 1 97.81 90 GLU A C 1
ATOM 720 O O . GLU A 1 90 ? 14.547 -5.957 -5.652 1 97.81 90 GLU A O 1
ATOM 725 N N . ASP A 1 91 ? 13.305 -5.359 -3.861 1 96.88 91 ASP A N 1
ATOM 726 C CA . ASP A 1 91 ? 14.414 -5.578 -2.941 1 96.88 91 ASP A CA 1
ATOM 727 C C . ASP A 1 91 ? 14.867 -7.039 -2.963 1 96.88 91 ASP A C 1
ATOM 729 O O . ASP A 1 91 ? 16.062 -7.32 -2.979 1 96.88 91 ASP A O 1
ATOM 733 N N . LEU A 1 92 ? 13.914 -7.945 -2.994 1 97.94 92 LEU A N 1
ATOM 734 C CA . LEU A 1 92 ? 14.242 -9.367 -2.961 1 97.94 92 LEU A CA 1
ATOM 735 C C . LEU A 1 92 ? 14.906 -9.797 -4.262 1 97.94 92 LEU A C 1
ATOM 737 O O . LEU A 1 92 ? 15.758 -10.688 -4.262 1 97.94 92 LEU A O 1
ATOM 741 N N . MET A 1 93 ? 14.461 -9.211 -5.367 1 98 93 MET A N 1
ATOM 742 C CA . MET A 1 93 ? 15.125 -9.484 -6.641 1 98 93 MET A CA 1
ATOM 743 C C . MET A 1 93 ? 16.609 -9.109 -6.57 1 98 93 MET A C 1
ATOM 745 O O . MET A 1 93 ? 17.453 -9.859 -7.043 1 98 93 MET A O 1
ATOM 749 N N . ALA A 1 94 ? 16.875 -7.945 -5.977 1 97.12 94 ALA A N 1
ATOM 750 C CA . ALA A 1 94 ? 18.266 -7.484 -5.836 1 97.12 94 ALA A CA 1
ATOM 751 C C . ALA A 1 94 ? 19.047 -8.398 -4.914 1 97.12 94 ALA A C 1
ATOM 753 O O . ALA A 1 94 ? 20.266 -8.578 -5.094 1 97.12 94 ALA A O 1
ATOM 754 N N . ILE A 1 95 ? 18.375 -8.992 -3.941 1 97.44 95 ILE A N 1
ATOM 755 C CA . ILE A 1 95 ? 19.016 -9.898 -3.002 1 97.44 95 ILE A CA 1
ATOM 756 C C . ILE A 1 95 ? 19.328 -11.227 -3.695 1 97.44 95 ILE A C 1
ATOM 758 O O . ILE A 1 95 ? 20.391 -11.812 -3.477 1 97.44 95 ILE A O 1
ATOM 762 N N . GLY A 1 96 ? 18.344 -11.672 -4.527 1 97.94 96 GLY A N 1
ATOM 763 C CA . GLY A 1 96 ? 18.703 -12.883 -5.25 1 97.94 96 GLY A CA 1
ATOM 764 C C . GLY A 1 96 ? 17.5 -13.641 -5.773 1 97.94 96 GLY A C 1
ATOM 765 O O . GLY A 1 96 ? 17.656 -14.609 -6.523 1 97.94 96 GLY A O 1
ATOM 766 N N . SER A 1 97 ? 16.281 -13.211 -5.441 1 98.19 97 SER A N 1
ATOM 767 C CA . SER A 1 97 ? 15.086 -13.914 -5.887 1 98.19 97 SER A CA 1
ATOM 768 C C . SER A 1 97 ? 14.938 -13.844 -7.402 1 98.19 97 SER A C 1
ATOM 770 O O . SER A 1 97 ? 15.18 -12.797 -8.008 1 98.19 97 SER A O 1
ATOM 772 N N . LYS A 1 98 ? 14.438 -14.953 -8.039 1 98.12 98 LYS A N 1
ATOM 773 C CA . LYS A 1 98 ? 14.32 -14.992 -9.492 1 98.12 98 LYS A CA 1
ATOM 774 C C . LYS A 1 98 ? 12.898 -15.336 -9.922 1 98.12 98 LYS A C 1
ATOM 776 O O . LYS A 1 98 ? 12.5 -15.047 -11.055 1 98.12 98 LYS A O 1
ATOM 781 N N . ARG A 1 99 ? 12.156 -15.984 -9.062 1 98.56 99 ARG A N 1
ATOM 782 C CA 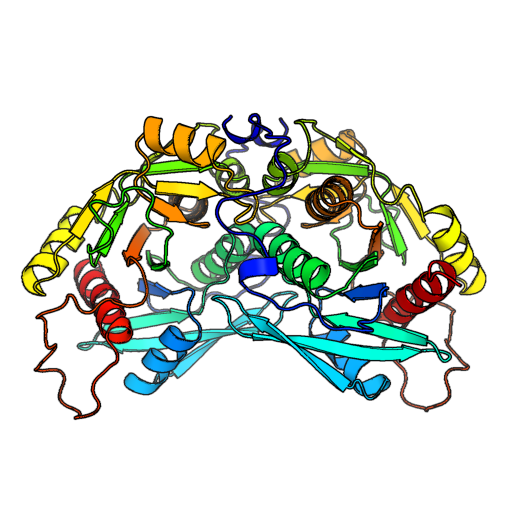. ARG A 1 99 ? 10.789 -16.406 -9.328 1 98.56 99 ARG A CA 1
ATOM 783 C C . ARG A 1 99 ? 9.906 -16.219 -8.094 1 98.56 99 ARG A C 1
ATOM 785 O O . ARG A 1 99 ? 10.258 -16.656 -7 1 98.56 99 ARG A O 1
ATOM 792 N N . LEU A 1 100 ? 8.812 -15.586 -8.281 1 98.75 100 LEU A N 1
ATOM 793 C CA . LEU A 1 100 ? 7.891 -15.344 -7.176 1 98.75 100 LEU A CA 1
ATOM 794 C C . LEU A 1 100 ? 6.59 -16.109 -7.387 1 98.75 100 LEU A C 1
ATOM 796 O O . LEU A 1 100 ? 5.977 -16.031 -8.453 1 98.75 100 LEU A O 1
ATOM 800 N N . ILE A 1 101 ? 6.211 -16.906 -6.465 1 98.75 101 ILE A N 1
ATOM 801 C CA . ILE A 1 101 ? 4.875 -17.469 -6.355 1 98.75 101 ILE A CA 1
ATOM 802 C C . ILE A 1 101 ? 4.102 -16.781 -5.234 1 98.75 101 ILE A C 1
ATOM 804 O O . ILE A 1 101 ? 4.512 -16.828 -4.074 1 98.75 101 ILE A O 1
ATOM 808 N N . LEU A 1 102 ? 3.021 -16.172 -5.602 1 98.31 102 LEU A N 1
ATOM 809 C CA . LEU A 1 102 ? 2.25 -15.344 -4.672 1 98.31 102 LEU A CA 1
ATOM 810 C C . LEU A 1 102 ? 0.842 -15.906 -4.496 1 98.31 102 LEU A C 1
ATOM 812 O O . LEU A 1 102 ? 0.131 -16.125 -5.477 1 98.31 102 LEU A O 1
ATOM 816 N N . LEU A 1 103 ? 0.471 -16.203 -3.307 1 94.19 103 LEU A N 1
ATOM 817 C CA . LEU A 1 103 ? -0.884 -16.656 -3.023 1 94.19 103 LEU A CA 1
ATOM 818 C C . LEU A 1 103 ? -1.668 -15.602 -2.256 1 94.19 103 LEU A C 1
ATOM 820 O O . LEU A 1 103 ? -1.12 -14.938 -1.373 1 94.19 103 LEU A O 1
ATOM 824 N N . GLY A 1 104 ? -2.844 -15.398 -2.635 1 89.25 104 GLY A N 1
ATOM 825 C CA . GLY A 1 104 ? -3.668 -14.414 -1.956 1 89.25 104 GLY A CA 1
ATOM 826 C C . GLY A 1 104 ? -5.141 -14.766 -1.948 1 89.25 104 GLY A C 1
ATOM 827 O O . GLY A 1 104 ? -5.562 -15.703 -2.635 1 89.25 104 GLY A O 1
ATOM 828 N N . ASN A 1 105 ? -5.887 -14.047 -1.104 1 87.5 105 ASN A N 1
ATOM 829 C CA . ASN A 1 105 ? -7.344 -14.094 -1.142 1 87.5 105 ASN A CA 1
ATOM 830 C C . ASN A 1 105 ? -7.91 -13.117 -2.168 1 87.5 105 ASN A C 1
ATOM 832 O O . ASN A 1 105 ? -7.191 -12.25 -2.67 1 87.5 105 ASN A O 1
ATOM 836 N N . CYS A 1 106 ? -9.148 -13.359 -2.51 1 90.44 106 CYS A N 1
ATOM 837 C CA . CYS A 1 106 ? -9.828 -12.469 -3.445 1 90.44 106 CYS A CA 1
ATOM 838 C C . CYS A 1 106 ? -11.32 -12.391 -3.141 1 90.44 106 CYS A C 1
ATOM 840 O O . CYS A 1 106 ? -11.852 -13.219 -2.393 1 90.44 106 CYS A O 1
ATOM 842 N N . GLY A 1 107 ? -11.938 -11.297 -3.602 1 88.75 107 GLY A N 1
ATOM 843 C CA . GLY A 1 107 ? -13.391 -11.25 -3.641 1 88.75 107 GLY A CA 1
ATOM 844 C C . GLY A 1 107 ? -13.977 -11.875 -4.891 1 88.75 107 GLY A C 1
ATOM 845 O O . GLY A 1 107 ? -13.711 -11.422 -6.004 1 88.75 107 GLY A O 1
ATOM 846 N N . VAL A 1 108 ? -14.82 -12.875 -4.703 1 89.25 108 VAL A N 1
ATOM 847 C CA . VAL A 1 108 ? -15.414 -13.555 -5.844 1 89.25 108 VAL A CA 1
ATOM 848 C C . VAL A 1 108 ? -16.562 -12.719 -6.406 1 89.25 108 VAL A C 1
ATOM 850 O O . VAL A 1 108 ? -17.438 -12.266 -5.66 1 89.25 108 VAL A O 1
ATOM 853 N N . LEU A 1 109 ? -16.516 -12.477 -7.711 1 88.75 109 LEU A N 1
ATOM 854 C CA . LEU A 1 109 ? -17.547 -11.68 -8.375 1 88.75 109 LEU A CA 1
ATOM 855 C C . LEU A 1 109 ? -18.578 -12.578 -9.047 1 88.75 109 LEU A C 1
ATOM 857 O O . LEU A 1 109 ? -19.719 -12.156 -9.258 1 88.75 109 LEU A O 1
ATOM 861 N N . ASP A 1 110 ? -18.141 -13.711 -9.438 1 80.06 110 ASP A N 1
ATOM 862 C CA . ASP A 1 110 ? -19.016 -14.711 -10.031 1 80.06 110 ASP A CA 1
ATOM 863 C C . ASP A 1 110 ? -19.438 -15.758 -9 1 80.06 110 ASP A C 1
ATOM 865 O O . ASP A 1 110 ? -18.656 -16.641 -8.648 1 80.06 110 ASP A O 1
ATOM 869 N N . LYS A 1 111 ? -20.672 -15.766 -8.648 1 74.06 111 LYS A N 1
ATOM 870 C CA . LYS A 1 111 ? -21.188 -16.594 -7.574 1 74.06 111 LYS A CA 1
ATOM 871 C C . LYS A 1 111 ? -21.062 -18.078 -7.914 1 74.06 111 LYS A C 1
ATOM 873 O O . LYS A 1 111 ? -21.047 -18.938 -7.023 1 74.06 111 LYS A O 1
ATOM 878 N N . ASN A 1 112 ? -20.969 -18.359 -9.141 1 73.44 112 ASN A N 1
ATOM 879 C CA . ASN A 1 112 ? -20.922 -19.75 -9.562 1 73.44 112 ASN A CA 1
ATOM 880 C C . ASN A 1 112 ? -19.578 -20.406 -9.219 1 73.44 112 ASN A C 1
ATOM 882 O O . ASN A 1 112 ? -19.438 -21.625 -9.32 1 73.44 112 ASN A O 1
ATOM 886 N N . ILE A 1 113 ? -18.656 -19.547 -8.758 1 70.94 113 ILE A N 1
ATOM 887 C CA . ILE A 1 113 ? -17.344 -20.094 -8.492 1 70.94 113 ILE A CA 1
ATOM 888 C C . ILE A 1 113 ? -17.031 -19.984 -7 1 70.94 113 ILE A C 1
ATOM 890 O O . ILE A 1 113 ? -15.883 -20.203 -6.582 1 70.94 113 ILE A O 1
ATOM 894 N N . GLU A 1 114 ? -17.938 -19.562 -6.293 1 60.06 114 GLU A N 1
ATOM 895 C CA . GLU A 1 114 ? -17.719 -19.266 -4.879 1 60.06 114 GLU A CA 1
ATOM 896 C C . GLU A 1 114 ? -17.219 -20.5 -4.133 1 60.06 114 GLU A C 1
ATOM 898 O O . GLU A 1 114 ? -16.438 -20.375 -3.18 1 60.06 114 GLU A O 1
ATOM 903 N N . ASP A 1 115 ? -17.719 -21.516 -4.633 1 57.59 115 ASP A N 1
ATOM 904 C CA . ASP A 1 115 ? -17.344 -22.75 -3.945 1 57.59 115 ASP A CA 1
ATOM 905 C C . ASP A 1 115 ? -16.031 -23.328 -4.488 1 57.59 115 ASP A C 1
ATOM 907 O O . ASP A 1 115 ? -15.562 -24.359 -4.02 1 57.59 115 ASP A O 1
ATOM 911 N N . CYS A 1 116 ? -15.602 -22.438 -5.465 1 59.5 116 CYS A N 1
ATOM 912 C CA . CYS A 1 116 ? -14.383 -22.984 -6.051 1 59.5 116 CYS A CA 1
ATOM 913 C C . CYS A 1 116 ? -13.164 -22.625 -5.199 1 59.5 116 CYS A C 1
ATOM 915 O O . CYS A 1 116 ? -13.133 -21.562 -4.578 1 59.5 116 CYS A O 1
ATOM 917 N N . GLY A 1 117 ? -12.266 -23.703 -4.988 1 74.75 117 GLY A N 1
ATOM 918 C CA . GLY A 1 117 ? -11.07 -23.719 -4.152 1 74.75 117 GLY A CA 1
ATOM 919 C C . GLY A 1 117 ? -10 -22.75 -4.621 1 74.75 117 GLY A C 1
ATOM 920 O O . GLY A 1 117 ? -9.828 -21.672 -4.039 1 74.75 117 GLY A O 1
ATOM 921 N N . ILE A 1 118 ? -9.562 -23 -5.98 1 90.94 118 ILE A N 1
ATOM 922 C CA . ILE A 1 118 ? -8.398 -22.281 -6.461 1 90.94 118 ILE A CA 1
ATOM 923 C C . ILE A 1 118 ? -8.766 -21.484 -7.711 1 90.94 118 ILE A C 1
ATOM 925 O O . ILE A 1 118 ? -9.469 -21.984 -8.594 1 90.94 118 ILE A O 1
ATOM 929 N N . ILE A 1 119 ? -8.445 -20.25 -7.816 1 93.88 119 ILE A N 1
ATOM 930 C CA . ILE A 1 119 ? -8.625 -19.406 -9 1 93.88 119 ILE A CA 1
ATOM 931 C C . ILE A 1 119 ? -7.266 -19.078 -9.617 1 93.88 119 ILE A C 1
ATOM 933 O O . ILE A 1 119 ? -6.355 -18.609 -8.93 1 93.88 119 ILE A O 1
ATOM 937 N N . ILE A 1 120 ? -7.121 -19.375 -10.914 1 97.12 120 ILE A N 1
ATOM 938 C CA . ILE A 1 120 ? -5.914 -19.047 -11.672 1 97.12 120 ILE A CA 1
ATOM 939 C C . ILE A 1 120 ? -6.188 -17.859 -12.594 1 97.12 120 ILE A C 1
ATOM 941 O O . ILE A 1 120 ? -6.832 -18 -13.633 1 97.12 120 ILE A O 1
ATOM 945 N N . PRO A 1 121 ? -5.676 -16.734 -12.273 1 98.25 121 PRO A N 1
ATOM 946 C CA . PRO A 1 121 ? -5.906 -15.602 -13.172 1 98.25 121 PRO A CA 1
ATOM 947 C C . PRO A 1 121 ? -5.16 -15.734 -14.492 1 98.25 121 PRO A C 1
ATOM 949 O O . PRO A 1 121 ? -4.008 -16.172 -14.516 1 98.25 121 PRO A O 1
ATOM 952 N N . THR A 1 122 ? -5.805 -15.328 -15.578 1 98.62 122 THR A N 1
ATOM 953 C CA . THR A 1 122 ? -5.211 -15.367 -16.906 1 98.62 122 THR A CA 1
ATOM 954 C C . THR A 1 122 ? -4.891 -13.961 -17.391 1 98.62 122 THR A C 1
ATOM 956 O O . THR A 1 122 ? -4.066 -13.781 -18.297 1 98.62 122 THR A O 1
ATOM 959 N N . ALA A 1 123 ? -5.617 -13.039 -16.875 1 98.88 123 ALA A N 1
ATOM 960 C CA . ALA A 1 123 ? -5.438 -11.617 -17.141 1 98.88 123 ALA A CA 1
ATOM 961 C C . ALA A 1 123 ? -5.941 -10.766 -15.977 1 98.88 123 ALA A C 1
ATOM 963 O O . ALA A 1 123 ? -6.648 -11.266 -15.102 1 98.88 123 ALA A O 1
ATOM 964 N N . ALA A 1 124 ? -5.535 -9.562 -15.938 1 98.88 124 ALA A N 1
ATOM 965 C CA . ALA A 1 124 ? -5.973 -8.648 -14.883 1 98.88 124 ALA A CA 1
ATOM 966 C C . ALA A 1 124 ? -6.367 -7.293 -15.461 1 98.88 124 ALA A C 1
ATOM 968 O O . ALA A 1 124 ? -5.633 -6.711 -16.266 1 98.88 124 ALA A O 1
ATOM 969 N N . LEU A 1 125 ? -7.578 -6.867 -15.156 1 98.88 125 LEU A N 1
ATOM 970 C CA . LEU A 1 125 ? -7.95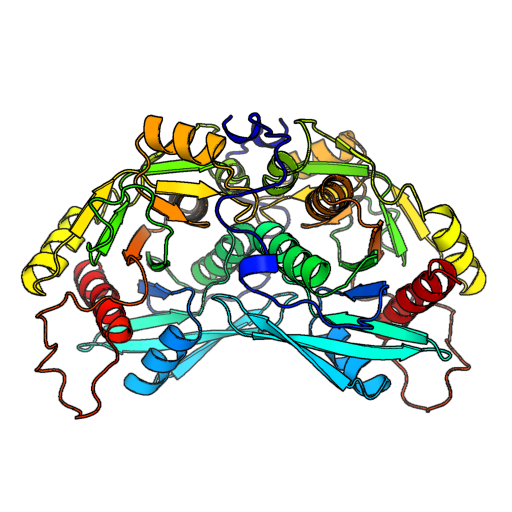7 -5.477 -15.398 1 98.88 125 LEU A CA 1
ATOM 971 C C . LEU A 1 125 ? -7.148 -4.531 -14.523 1 98.88 125 LEU A C 1
ATOM 973 O O . LEU A 1 125 ? -7.055 -4.73 -13.305 1 98.88 125 LEU A O 1
ATOM 977 N N . ARG A 1 126 ? -6.602 -3.535 -15.125 1 98.75 126 ARG A N 1
ATOM 978 C CA . ARG A 1 126 ? -5.688 -2.637 -14.422 1 98.75 126 ARG A CA 1
ATOM 979 C C . ARG A 1 126 ? -6.422 -1.399 -13.914 1 98.75 126 ARG A C 1
ATOM 981 O O . ARG A 1 126 ? -6.277 -0.312 -14.477 1 98.75 126 ARG A O 1
ATOM 988 N N . ASP A 1 127 ? -7.082 -1.552 -12.883 1 98.62 127 ASP A N 1
ATOM 989 C CA . ASP A 1 127 ? -7.77 -0.458 -12.203 1 98.62 127 ASP A CA 1
ATOM 990 C C . ASP A 1 127 ? -6.973 0.032 -11 1 98.62 127 ASP A C 1
ATOM 992 O O . ASP A 1 127 ? -7.5 0.106 -9.883 1 98.62 127 ASP A O 1
ATOM 996 N N . GLU A 1 128 ? -5.715 0.213 -11.172 1 98.62 128 GLU A N 1
ATOM 997 C CA . GLU A 1 128 ? -4.691 0.603 -10.211 1 98.62 128 GLU A CA 1
ATOM 998 C C . GLU A 1 128 ? -3.564 1.381 -10.883 1 98.62 128 GLU A C 1
ATOM 1000 O O . GLU A 1 128 ? -3.551 1.527 -12.109 1 98.62 128 GLU A O 1
ATOM 1005 N N . GLY A 1 129 ? -2.719 2.027 -10.133 1 98.62 129 GLY A N 1
ATOM 1006 C CA . GLY A 1 129 ? -1.748 2.938 -10.719 1 98.62 129 GLY A CA 1
ATOM 1007 C C . GLY A 1 129 ? -0.37 2.32 -10.875 1 98.62 129 GLY A C 1
ATOM 1008 O O . GLY A 1 129 ? 0.405 2.727 -11.742 1 98.62 129 GLY A O 1
ATOM 1009 N N . THR A 1 130 ? 0.014 1.354 -10.094 1 98.81 130 THR A N 1
ATOM 1010 C CA . THR A 1 130 ? 1.383 0.865 -9.977 1 98.81 130 THR A CA 1
ATOM 1011 C C . THR A 1 130 ? 1.844 0.223 -11.281 1 98.81 130 THR A C 1
ATOM 1013 O O . THR A 1 130 ? 2.955 0.481 -11.75 1 98.81 130 THR A O 1
ATOM 1016 N N . SER A 1 131 ? 0.968 -0.598 -11.938 1 98.81 131 SER A N 1
ATOM 1017 C CA . SER A 1 131 ? 1.372 -1.322 -13.141 1 98.81 131 SER A CA 1
ATOM 1018 C C . SER A 1 131 ? 1.759 -0.364 -14.258 1 98.81 131 SER A C 1
ATOM 1020 O O . SER A 1 131 ? 2.602 -0.689 -15.102 1 98.81 131 SER A O 1
ATOM 1022 N N . PHE A 1 132 ? 1.275 0.844 -14.289 1 98.69 132 PHE A N 1
ATOM 1023 C CA . PHE A 1 132 ? 1.512 1.812 -15.352 1 98.69 132 PHE A CA 1
ATOM 1024 C C . PHE A 1 132 ? 2.93 2.365 -15.273 1 98.69 132 PHE A C 1
ATOM 1026 O O . PHE A 1 132 ? 3.41 2.988 -16.219 1 98.69 132 PHE A O 1
ATOM 1033 N N . HIS A 1 133 ? 3.607 2.158 -14.219 1 98.69 133 HIS A N 1
ATOM 1034 C CA . HIS A 1 133 ? 5.008 2.553 -14.109 1 98.69 133 HIS A CA 1
ATOM 1035 C C . HIS A 1 133 ? 5.93 1.462 -14.641 1 98.69 133 HIS A C 1
ATOM 1037 O O . HIS A 1 133 ? 7.129 1.691 -14.82 1 98.69 133 HIS A O 1
ATOM 1043 N N . TYR A 1 134 ? 5.363 0.303 -14.938 1 98.75 134 TYR A N 1
ATOM 1044 C CA . TYR A 1 134 ? 6.219 -0.83 -15.273 1 98.75 134 TYR A CA 1
ATOM 1045 C C . TYR A 1 134 ? 5.887 -1.379 -16.656 1 98.75 134 TYR A C 1
ATOM 1047 O O . TYR A 1 134 ? 6.621 -2.209 -17.188 1 98.75 134 TYR A O 1
ATOM 1055 N N . VAL A 1 135 ? 4.781 -0.979 -17.188 1 98.56 135 VAL A N 1
ATOM 1056 C CA . VAL A 1 135 ? 4.41 -1.438 -18.531 1 98.56 135 VAL A CA 1
ATOM 1057 C C . VAL A 1 135 ? 3.564 -0.375 -19.219 1 98.56 135 VAL A C 1
ATOM 1059 O O . VAL A 1 135 ? 2.904 0.432 -18.562 1 98.56 135 VAL A O 1
ATOM 1062 N N . GLU A 1 136 ? 3.516 -0.24 -20.531 1 98.25 136 GLU A N 1
ATOM 1063 C CA . GLU A 1 136 ? 2.756 0.721 -21.312 1 98.25 136 GLU A CA 1
ATOM 1064 C C . GLU A 1 136 ? 1.273 0.686 -20.953 1 98.25 136 GLU A C 1
ATOM 1066 O O . GLU A 1 136 ? 0.737 -0.372 -20.609 1 98.25 136 GLU A O 1
ATOM 1071 N N . PRO A 1 137 ? 0.685 1.81 -21.078 1 97.88 137 PRO A N 1
ATOM 1072 C CA . PRO A 1 137 ? -0.721 1.906 -20.688 1 97.88 137 PRO A CA 1
ATOM 1073 C C . PRO A 1 137 ? -1.624 0.962 -21.469 1 97.88 137 PRO A C 1
ATOM 1075 O O . PRO A 1 137 ? -1.503 0.867 -22.703 1 97.88 137 PRO A O 1
ATOM 1078 N N . SER A 1 138 ? -2.402 0.231 -20.828 1 98.31 138 SER A N 1
ATOM 1079 C CA . SER A 1 138 ? -3.475 -0.628 -21.312 1 98.31 138 SER A CA 1
ATOM 1080 C C . SER A 1 138 ? -4.453 -0.979 -20.203 1 98.31 138 SER A C 1
ATOM 1082 O O . SER A 1 138 ? -4.121 -0.882 -19.016 1 98.31 138 SER A O 1
ATOM 1084 N N . ASP A 1 139 ? -5.609 -1.342 -20.578 1 98.31 139 ASP A N 1
ATOM 1085 C CA . ASP A 1 139 ? -6.625 -1.633 -19.578 1 98.31 139 ASP A CA 1
ATOM 1086 C C . ASP A 1 139 ? -6.445 -3.035 -19 1 98.31 139 ASP A C 1
ATOM 1088 O O . ASP A 1 139 ? -6.996 -3.357 -17.953 1 98.31 139 ASP A O 1
ATOM 1092 N N . VAL A 1 140 ? -5.727 -3.895 -19.75 1 98.75 140 VAL A N 1
ATOM 1093 C CA . VAL A 1 140 ? -5.613 -5.297 -19.375 1 98.75 140 VAL A CA 1
ATOM 1094 C C . VAL A 1 140 ? -4.16 -5.754 -19.5 1 98.75 140 VAL A C 1
ATOM 1096 O O . VAL A 1 140 ? -3.434 -5.289 -20.391 1 98.75 140 VAL A O 1
ATOM 1099 N N . ILE A 1 141 ? -3.709 -6.629 -18.641 1 98.81 141 ILE A N 1
ATOM 1100 C CA . ILE A 1 141 ? -2.416 -7.293 -18.75 1 98.81 141 ILE A CA 1
ATOM 1101 C C . ILE A 1 141 ? -2.596 -8.805 -18.609 1 98.81 141 ILE A C 1
ATOM 1103 O O . ILE A 1 141 ? -3.352 -9.273 -17.766 1 98.81 141 ILE A O 1
ATOM 1107 N N . GLU A 1 142 ? -1.973 -9.57 -19.484 1 98.69 142 GLU A N 1
ATOM 1108 C CA . GLU A 1 142 ? -1.955 -11.023 -19.328 1 98.69 142 GLU A CA 1
ATOM 1109 C C . GLU A 1 142 ? -1.083 -11.445 -18.156 1 98.69 142 GLU A C 1
ATOM 1111 O O . GLU A 1 142 ? -0.024 -10.859 -17.922 1 98.69 142 GLU A O 1
ATOM 1116 N N . VAL A 1 143 ? -1.557 -12.477 -17.422 1 98.62 143 VAL A N 1
ATOM 1117 C CA . VAL A 1 143 ? -0.803 -12.891 -16.234 1 98.62 143 VAL A CA 1
ATOM 1118 C C . VAL A 1 143 ? -0.602 -14.406 -16.266 1 98.62 143 VAL A C 1
ATOM 1120 O O . VAL A 1 143 ? -1.348 -15.125 -16.938 1 98.62 143 VAL A O 1
ATOM 1123 N N . ASN A 1 144 ? 0.445 -14.914 -15.641 1 98.5 144 ASN A N 1
ATOM 1124 C CA . ASN A 1 144 ? 0.735 -16.312 -15.359 1 98.5 144 ASN A CA 1
ATOM 1125 C C . ASN A 1 144 ? 1.013 -17.109 -16.641 1 98.5 144 ASN A C 1
ATOM 1127 O O . ASN A 1 144 ? 0.984 -18.328 -16.641 1 98.5 144 ASN A O 1
ATOM 1131 N N . LYS A 1 145 ? 1.302 -16.516 -17.672 1 97.44 145 LYS A N 1
ATOM 1132 C CA . LYS A 1 145 ? 1.418 -17.172 -18.984 1 97.44 145 LYS A CA 1
ATOM 1133 C C . LYS A 1 145 ? 2.412 -18.328 -18.922 1 97.44 145 LYS A C 1
ATOM 1135 O O . LYS A 1 145 ? 2.145 -19.406 -19.469 1 97.44 145 LYS A O 1
ATOM 1140 N N . LYS A 1 146 ? 3.455 -18.234 -18.281 1 96.94 146 LYS A N 1
ATOM 1141 C CA . LYS A 1 146 ? 4.594 -19.141 -18.344 1 96.94 146 LYS A CA 1
ATOM 1142 C C . LYS A 1 146 ? 4.297 -20.438 -17.594 1 96.94 146 LYS A C 1
ATOM 1144 O O . LYS A 1 146 ? 4.715 -21.516 -18.016 1 96.94 146 LYS A O 1
ATOM 1149 N N . TYR A 1 147 ? 3.541 -20.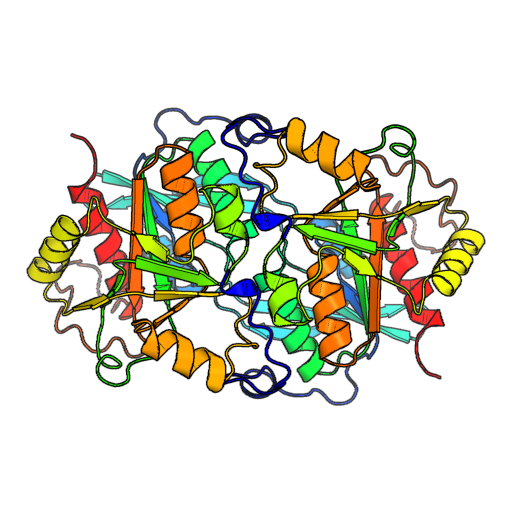359 -16.453 1 98.12 147 TYR A N 1
ATOM 1150 C CA . TYR A 1 147 ? 3.492 -21.516 -15.555 1 98.12 147 TYR A CA 1
ATOM 1151 C C . TYR A 1 147 ? 2.059 -22 -15.375 1 98.12 147 TYR A C 1
ATOM 1153 O O . TYR A 1 147 ? 1.791 -22.859 -14.531 1 98.12 147 TYR A O 1
ATOM 1161 N N . ARG A 1 148 ? 1.146 -21.5 -16.141 1 98.12 148 ARG A N 1
ATOM 1162 C CA . ARG A 1 148 ? -0.261 -21.859 -15.953 1 98.12 148 ARG A CA 1
ATOM 1163 C C . ARG A 1 148 ? -0.48 -23.359 -16.109 1 98.12 148 ARG A C 1
ATOM 1165 O O . ARG A 1 148 ? -1.119 -23.984 -15.273 1 98.12 148 ARG A O 1
ATOM 1172 N N . ASP A 1 149 ? 0.046 -23.969 -17.172 1 98.06 149 ASP A N 1
ATOM 1173 C CA . ASP A 1 149 ? -0.14 -25.391 -17.438 1 98.06 149 ASP A CA 1
ATOM 1174 C C . ASP A 1 149 ? 0.561 -26.234 -16.375 1 98.06 149 ASP A C 1
ATOM 1176 O O . ASP A 1 149 ? 0.049 -27.281 -15.961 1 98.06 149 ASP A O 1
ATOM 1180 N N . THR A 1 150 ? 1.724 -25.797 -15.977 1 98.44 150 THR A N 1
ATOM 1181 C CA . THR A 1 150 ? 2.434 -26.5 -14.906 1 98.44 150 THR A CA 1
ATOM 1182 C C . THR A 1 150 ? 1.599 -26.516 -13.625 1 98.44 150 THR A C 1
ATOM 1184 O O . THR A 1 150 ? 1.522 -27.547 -12.945 1 98.44 150 THR A O 1
ATOM 1187 N N . PHE A 1 151 ? 0.951 -25.406 -13.336 1 98.44 151 PHE A N 1
ATOM 1188 C CA . PHE A 1 151 ? 0.161 -25.328 -12.117 1 98.44 151 PHE A CA 1
ATOM 1189 C C . PHE A 1 151 ? -1.096 -26.188 -12.227 1 98.44 151 PHE A C 1
ATOM 1191 O O . PHE A 1 151 ? -1.521 -26.812 -11.258 1 98.44 151 PHE A O 1
ATOM 1198 N N . LYS A 1 152 ? -1.664 -26.25 -13.359 1 97.75 152 LYS A N 1
ATOM 1199 C CA . LYS A 1 152 ? -2.812 -27.125 -13.578 1 97.75 152 LYS A CA 1
ATOM 1200 C C . LYS A 1 152 ? -2.455 -28.578 -13.312 1 97.75 152 LYS A C 1
ATOM 1202 O O . LYS A 1 152 ? -3.26 -29.328 -12.75 1 97.75 152 LYS A O 1
ATOM 1207 N N . THR A 1 153 ? -1.319 -28.969 -13.719 1 97.88 153 THR A N 1
ATOM 1208 C CA . THR A 1 153 ? -0.841 -30.312 -13.445 1 97.88 153 THR A CA 1
ATOM 1209 C C . THR A 1 153 ? -0.687 -30.547 -11.945 1 97.88 153 THR A C 1
ATOM 1211 O O . THR A 1 153 ? -1.061 -31.609 -11.438 1 97.88 153 THR A O 1
ATOM 1214 N N . VAL A 1 154 ? -0.12 -29.547 -11.234 1 96.94 154 VAL A N 1
ATOM 1215 C CA . VAL A 1 154 ? 0.027 -29.641 -9.789 1 96.94 154 VAL A CA 1
ATOM 1216 C C . VAL A 1 154 ? -1.342 -29.844 -9.141 1 96.94 154 VAL A C 1
ATOM 1218 O O . VAL A 1 154 ? -1.505 -30.688 -8.266 1 96.94 154 VAL A O 1
ATOM 1221 N N . LEU A 1 155 ? -2.332 -29.031 -9.594 1 94.5 155 LEU A N 1
ATOM 1222 C CA . LEU A 1 155 ? -3.67 -29.109 -9.023 1 94.5 155 LEU A CA 1
ATOM 1223 C C . LEU A 1 155 ? -4.305 -30.469 -9.289 1 94.5 155 LEU A C 1
ATOM 1225 O O . LEU A 1 155 ? -4.961 -31.031 -8.414 1 94.5 155 LEU A O 1
ATOM 1229 N N . ALA A 1 156 ? -4.094 -30.984 -10.477 1 94.75 156 ALA A N 1
ATOM 1230 C CA . ALA A 1 156 ? -4.602 -32.312 -10.828 1 94.75 156 ALA A CA 1
ATOM 1231 C C . ALA A 1 156 ? -3.98 -33.406 -9.945 1 94.75 156 ALA A C 1
ATOM 1233 O O . ALA A 1 156 ? -4.684 -34.25 -9.43 1 94.75 156 ALA A O 1
ATOM 1234 N N . ASP A 1 157 ? -2.707 -33.344 -9.789 1 94.44 157 ASP A N 1
ATOM 1235 C CA . ASP A 1 157 ? -1.98 -34.312 -8.977 1 94.44 157 ASP A CA 1
ATOM 1236 C C . ASP A 1 157 ? -2.432 -34.25 -7.52 1 94.44 157 ASP A C 1
ATOM 1238 O O . ASP A 1 157 ? -2.445 -35.281 -6.832 1 94.44 157 ASP A O 1
ATOM 1242 N N . CYS A 1 158 ? -2.77 -33.031 -7.062 1 88.88 158 CYS A N 1
ATOM 1243 C CA . CYS A 1 158 ? -3.125 -32.844 -5.66 1 88.88 158 CYS A CA 1
ATOM 1244 C C . CYS A 1 158 ? -4.633 -32.938 -5.461 1 88.88 158 CYS A C 1
ATOM 1246 O O . CYS A 1 158 ? -5.117 -32.906 -4.328 1 88.88 158 CYS A O 1
ATOM 1248 N N . GLY A 1 159 ? -5.418 -32.969 -6.512 1 87.06 159 GLY A N 1
ATOM 1249 C CA . GLY A 1 159 ? -6.859 -33.188 -6.449 1 87.06 159 GLY A CA 1
ATOM 1250 C C . GLY A 1 159 ? -7.621 -31.891 -6.148 1 87.06 159 GLY A C 1
ATOM 1251 O O . GLY A 1 159 ? -8.633 -31.922 -5.449 1 87.06 159 GLY A O 1
ATOM 1252 N N . TYR A 1 160 ? -7.098 -30.734 -6.625 1 87.5 160 TYR A N 1
ATOM 1253 C CA . TYR A 1 160 ? -7.773 -29.469 -6.375 1 87.5 160 TYR A CA 1
ATOM 1254 C C . TYR A 1 160 ? -8.484 -28.969 -7.629 1 87.5 160 TYR A C 1
ATOM 1256 O O . TYR A 1 160 ? -7.859 -28.828 -8.68 1 87.5 160 TYR A O 1
ATOM 1264 N N . PRO A 1 161 ? -9.82 -28.812 -7.48 1 87.81 161 PRO A N 1
ATOM 1265 C CA . PRO A 1 161 ? -10.492 -28.125 -8.586 1 87.81 161 PRO A CA 1
ATOM 1266 C C . PRO A 1 161 ? -10.086 -26.656 -8.711 1 87.81 161 PRO A C 1
ATOM 1268 O O . PRO A 1 161 ? -9.594 -26.062 -7.742 1 87.81 161 PRO A O 1
ATOM 1271 N N . TYR A 1 162 ? -10.234 -26.109 -9.938 1 91.62 162 TYR A N 1
ATOM 1272 C CA . TYR A 1 162 ? -9.859 -24.719 -10.141 1 91.62 162 TYR A CA 1
ATOM 1273 C C . TYR A 1 162 ? -10.711 -24.078 -11.242 1 91.62 162 TYR A C 1
ATOM 1275 O O . TYR A 1 162 ? -11.391 -24.781 -11.992 1 91.62 162 TYR A O 1
ATOM 1283 N N . VAL A 1 163 ? -10.727 -22.781 -11.25 1 92.62 163 VAL A N 1
ATOM 1284 C CA . VAL A 1 163 ? -11.305 -22 -12.344 1 92.62 163 VAL A CA 1
ATOM 1285 C C . VAL A 1 163 ? -10.273 -21.016 -12.867 1 92.62 163 VAL A C 1
ATOM 1287 O O . VAL A 1 163 ? -9.438 -20.516 -12.109 1 92.62 163 VAL A O 1
ATOM 1290 N N . GLU A 1 164 ? -10.242 -20.781 -14.18 1 95.81 164 GLU A N 1
ATOM 1291 C CA . GLU A 1 164 ? -9.43 -19.766 -14.828 1 95.81 164 GLU A CA 1
ATOM 1292 C C . GLU A 1 164 ? -10.273 -18.562 -15.234 1 95.81 164 GLU A C 1
ATOM 1294 O O . GLU A 1 164 ? -11.422 -18.719 -15.664 1 95.81 164 GLU A O 1
ATOM 1299 N N . GLY A 1 165 ? -9.711 -17.391 -15.102 1 96.31 165 GLY A N 1
ATOM 1300 C CA . GLY A 1 165 ? -10.438 -16.219 -15.555 1 96.31 165 GLY A CA 1
ATOM 1301 C C . GLY A 1 165 ? -9.695 -14.922 -15.297 1 96.31 165 GLY A C 1
ATOM 1302 O O . GLY A 1 165 ? -8.594 -14.93 -14.75 1 96.31 165 GLY A O 1
ATOM 1303 N N . MET A 1 166 ? -10.297 -13.844 -15.711 1 98 166 MET A N 1
ATOM 1304 C CA . MET A 1 166 ? -9.734 -12.516 -15.539 1 98 166 MET A CA 1
ATOM 1305 C C . MET A 1 166 ? -10.008 -11.977 -14.141 1 98 166 MET A C 1
ATOM 1307 O O . MET A 1 166 ? -11.086 -12.188 -13.594 1 98 166 MET A O 1
ATOM 1311 N N . THR A 1 167 ? -9.031 -11.359 -13.531 1 97.81 167 THR A N 1
ATOM 1312 C CA . THR A 1 167 ? -9.227 -10.695 -12.25 1 97.81 167 THR A CA 1
ATOM 1313 C C . THR A 1 167 ? -9.289 -9.18 -12.438 1 97.81 167 THR A C 1
ATOM 1315 O O . THR A 1 167 ? -8.891 -8.656 -13.477 1 97.81 167 THR A O 1
ATOM 1318 N N . TRP A 1 168 ? -9.938 -8.523 -11.477 1 98.5 168 TRP A N 1
ATOM 1319 C CA . TRP A 1 168 ? -9.984 -7.074 -11.367 1 98.5 168 TRP A CA 1
ATOM 1320 C C . TRP A 1 168 ? -9.055 -6.582 -10.266 1 98.5 168 TRP A C 1
ATOM 1322 O O . TRP A 1 168 ? -9.3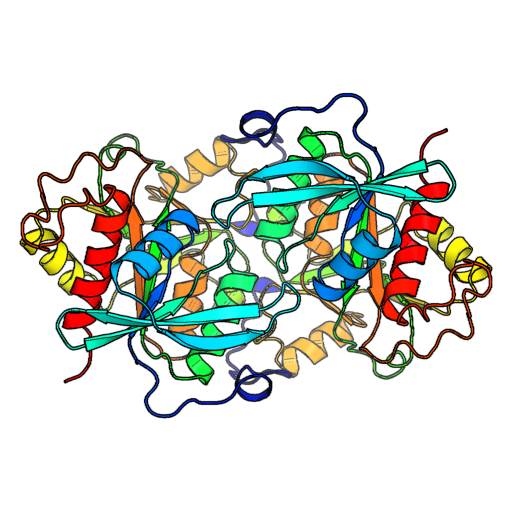12 -6.812 -9.078 1 98.5 168 TRP A O 1
ATOM 1332 N N . THR A 1 169 ? -7.91 -5.969 -10.672 1 98.75 169 THR A N 1
ATOM 1333 C CA . THR A 1 169 ? -6.988 -5.402 -9.695 1 98.75 169 THR A CA 1
ATOM 1334 C C . THR A 1 169 ? -7.344 -3.947 -9.391 1 98.75 169 THR A C 1
ATOM 1336 O O . THR A 1 169 ? -7.387 -3.113 -10.297 1 98.75 169 THR A O 1
ATOM 1339 N N . THR A 1 170 ? -7.547 -3.637 -8.109 1 98.38 170 THR A N 1
ATOM 1340 C CA . THR A 1 170 ? -7.953 -2.281 -7.754 1 98.38 170 THR A CA 1
ATOM 1341 C C . THR A 1 170 ? -7.113 -1.758 -6.59 1 98.38 170 THR A C 1
ATOM 1343 O O . THR A 1 170 ? -6.555 -2.539 -5.816 1 98.38 170 THR A O 1
ATOM 1346 N N . ASP A 1 171 ? -7.035 -0.392 -6.445 1 97.38 171 ASP A N 1
ATOM 1347 C CA . ASP A 1 171 ? -6.289 0.281 -5.387 1 97.38 171 ASP A CA 1
ATOM 1348 C C . ASP A 1 171 ? -7.203 0.657 -4.223 1 97.38 171 ASP A C 1
ATOM 1350 O O . ASP A 1 171 ? -6.746 1.215 -3.223 1 97.38 171 ASP A O 1
ATOM 1354 N N . ALA A 1 172 ? -8.461 0.417 -4.348 1 97.69 172 ALA A N 1
ATOM 1355 C CA . ALA A 1 172 ? -9.391 0.936 -3.35 1 97.69 172 ALA A CA 1
ATOM 1356 C C . ALA A 1 172 ? -10.516 -0.061 -3.076 1 97.69 172 ALA A C 1
ATOM 1358 O O . ALA A 1 172 ? -11.547 -0.045 -3.752 1 97.69 172 ALA A O 1
ATOM 1359 N N . CYS A 1 173 ? -10.328 -0.819 -2.043 1 94.75 173 CYS A N 1
ATOM 1360 C CA . CYS A 1 173 ? -11.281 -1.888 -1.76 1 94.75 173 CYS A CA 1
ATOM 1361 C C . CYS A 1 173 ? -12.625 -1.32 -1.329 1 94.75 173 CYS A C 1
ATOM 1363 O O . CYS A 1 173 ? -13.672 -1.91 -1.609 1 94.75 173 CYS A O 1
ATOM 1365 N N . TYR A 1 174 ? -12.695 -0.13 -0.728 1 96.44 174 TYR A N 1
ATOM 1366 C CA . TYR A 1 174 ? -13.938 0.461 -0.243 1 96.44 174 TYR A CA 1
ATOM 1367 C C . TYR A 1 174 ? -14.578 1.337 -1.312 1 96.44 174 TYR A C 1
ATOM 1369 O O . TYR A 1 174 ? -15.5 2.105 -1.023 1 96.44 174 TYR A O 1
ATOM 1377 N N . ARG A 1 175 ? -14.07 1.204 -2.523 1 98.12 175 ARG A N 1
ATOM 1378 C CA . ARG A 1 175 ? -14.672 1.923 -3.645 1 98.12 175 ARG A CA 1
ATOM 1379 C C . ARG A 1 175 ? -15.164 0.956 -4.715 1 98.12 175 ARG A C 1
ATOM 1381 O O . ARG A 1 175 ? -15.359 1.344 -5.867 1 98.12 175 ARG A O 1
ATOM 1388 N N . GLU A 1 176 ? -15.266 -0.303 -4.375 1 96.81 176 GLU A N 1
ATOM 1389 C CA . GLU A 1 176 ? -15.906 -1.285 -5.246 1 96.81 176 GLU A CA 1
ATOM 1390 C C . GLU A 1 176 ? -17.422 -1.145 -5.215 1 96.81 176 GLU A C 1
ATOM 1392 O O . GLU A 1 176 ? -18.125 -2.012 -4.688 1 96.81 176 GLU A O 1
ATOM 1397 N N . THR A 1 177 ? -17.938 -0.062 -5.883 1 96.12 177 THR A N 1
ATOM 1398 C CA . THR A 1 177 ? -19.375 0.197 -5.938 1 96.12 177 THR A CA 1
ATOM 1399 C C . THR A 1 177 ? -20.078 -0.871 -6.766 1 96.12 177 THR A C 1
ATOM 1401 O O . THR A 1 177 ? -19.453 -1.579 -7.551 1 96.12 177 THR A O 1
ATOM 1404 N N . ARG A 1 178 ? -21.344 -0.948 -6.566 1 94.62 178 ARG A N 1
ATOM 1405 C CA . ARG A 1 178 ? -22.125 -1.937 -7.309 1 94.62 178 ARG A CA 1
ATOM 1406 C C . ARG A 1 178 ? -22 -1.714 -8.812 1 94.62 178 ARG A C 1
ATOM 1408 O O . ARG A 1 178 ? -21.859 -2.67 -9.578 1 94.62 178 ARG A O 1
ATOM 1415 N N . GLU A 1 179 ? -22.016 -0.495 -9.219 1 95.5 179 GLU A N 1
ATOM 1416 C CA . GLU A 1 179 ? -21.875 -0.173 -10.633 1 95.5 179 GLU A CA 1
ATOM 1417 C C . GLU A 1 179 ? -20.516 -0.597 -11.172 1 95.5 179 GLU A C 1
ATOM 1419 O O . GLU A 1 179 ? -20.422 -1.155 -12.266 1 95.5 179 GLU A O 1
ATOM 1424 N N . LYS A 1 180 ? -19.469 -0.307 -10.461 1 96.38 180 LYS A N 1
ATOM 1425 C CA . LYS A 1 180 ? -18.125 -0.706 -10.883 1 96.38 180 LYS A CA 1
ATOM 1426 C C . LYS A 1 180 ? -18 -2.225 -10.953 1 96.38 180 LYS A C 1
ATOM 1428 O O . LYS A 1 180 ? -17.406 -2.762 -11.891 1 96.38 180 LYS A O 1
ATOM 1433 N N . VAL A 1 181 ? -18.531 -2.852 -9.945 1 95.06 181 VAL A N 1
ATOM 1434 C CA . VAL A 1 181 ? -18.516 -4.309 -9.914 1 95.06 181 VAL A CA 1
ATOM 1435 C C . VAL A 1 181 ? -19.203 -4.871 -11.156 1 95.06 181 VAL A C 1
ATOM 1437 O O . VAL A 1 181 ? -18.672 -5.754 -11.82 1 95.06 181 VAL A O 1
ATOM 1440 N N . ASN A 1 182 ? -20.344 -4.332 -11.461 1 95 182 ASN A N 1
ATOM 1441 C CA . ASN A 1 182 ? -21.094 -4.789 -12.633 1 95 182 ASN A CA 1
ATOM 1442 C C . ASN A 1 182 ? -20.297 -4.562 -13.922 1 95 182 ASN A C 1
ATOM 1444 O O . ASN A 1 182 ? -20.266 -5.438 -14.789 1 95 182 ASN A O 1
ATOM 1448 N N . ARG A 1 183 ? -19.703 -3.447 -14.039 1 96.88 183 ARG A N 1
ATOM 1449 C CA . ARG A 1 183 ? -18.906 -3.133 -15.227 1 96.88 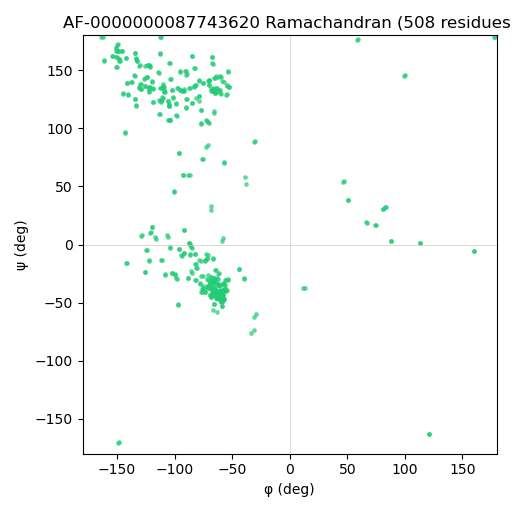183 ARG A CA 1
ATOM 1450 C C . ARG A 1 183 ? -17.734 -4.09 -15.375 1 96.88 183 ARG A C 1
ATOM 1452 O O . ARG A 1 183 ? -17.406 -4.508 -16.484 1 96.88 183 ARG A O 1
ATOM 1459 N N . ARG A 1 184 ? -17.047 -4.355 -14.266 1 97.94 184 ARG A N 1
ATOM 1460 C CA . ARG A 1 184 ? -15.906 -5.262 -14.289 1 97.94 184 ARG A CA 1
ATOM 1461 C C . ARG A 1 184 ? -16.344 -6.684 -14.633 1 97.94 184 ARG A C 1
ATOM 1463 O O . ARG A 1 184 ? -15.648 -7.391 -15.367 1 97.94 184 ARG A O 1
ATOM 1470 N N . LYS A 1 185 ? -17.484 -7.09 -14.125 1 95.5 185 LYS A N 1
ATOM 1471 C CA . LYS A 1 185 ? -18.047 -8.391 -14.484 1 95.5 185 LYS A CA 1
ATOM 1472 C C . LYS A 1 185 ? -18.344 -8.469 -15.977 1 95.5 185 LYS A C 1
ATOM 1474 O O . LYS A 1 185 ? -18.047 -9.477 -16.625 1 95.5 185 LYS A O 1
ATOM 1479 N N . GLU A 1 186 ? -18.891 -7.414 -16.469 1 96.88 186 GLU A N 1
ATOM 1480 C CA . GLU A 1 186 ? -19.203 -7.352 -17.891 1 96.88 186 GLU A CA 1
ATOM 1481 C C . GLU A 1 186 ? -17.938 -7.441 -18.75 1 96.88 186 GLU A C 1
ATOM 1483 O O . GLU A 1 186 ? -17.969 -7.98 -19.844 1 96.88 186 GLU A O 1
ATOM 1488 N N . GLN A 1 187 ? -16.859 -6.965 -18.172 1 97.5 187 GLN A N 1
ATOM 1489 C CA . GLN A 1 187 ? -15.586 -7.004 -18.875 1 97.5 187 GLN A CA 1
ATOM 1490 C C . GLN A 1 187 ? -14.922 -8.375 -18.734 1 97.5 187 GLN A C 1
ATOM 1492 O O . GLN A 1 187 ? -13.867 -8.617 -19.328 1 97.5 187 GLN A O 1
ATOM 1497 N N . GLY A 1 188 ? -15.508 -9.266 -17.859 1 96.38 188 GLY A N 1
ATOM 1498 C CA . GLY A 1 188 ? -15.039 -10.641 -17.812 1 96.38 188 GLY A CA 1
ATOM 1499 C C . GLY A 1 188 ? -14.359 -11 -16.5 1 96.38 188 GLY A C 1
ATOM 1500 O O . GLY A 1 188 ? -13.906 -12.133 -16.328 1 96.38 188 GLY A O 1
ATOM 1501 N N . ALA A 1 189 ? -14.289 -10.086 -15.594 1 97.31 189 ALA A N 1
ATOM 1502 C CA . ALA A 1 189 ? -13.633 -10.367 -14.32 1 97.31 189 ALA A CA 1
ATOM 1503 C C . ALA A 1 189 ? -14.453 -11.344 -13.484 1 97.31 189 ALA A C 1
ATOM 1505 O O . ALA A 1 189 ? -15.672 -11.18 -13.344 1 97.31 189 ALA A O 1
ATOM 1506 N N . ILE A 1 190 ? -13.773 -12.305 -12.875 1 94.69 190 ILE A N 1
ATOM 1507 C CA . ILE A 1 190 ? -14.492 -13.289 -12.07 1 94.69 190 ILE A CA 1
ATOM 1508 C C . ILE A 1 190 ? -14.148 -13.102 -10.594 1 94.69 190 ILE A C 1
ATOM 1510 O O . ILE A 1 190 ? -14.812 -13.664 -9.719 1 94.69 190 ILE A O 1
ATOM 1514 N N . CYS A 1 191 ? -13.125 -12.336 -10.305 1 93.69 191 CYS A N 1
ATOM 1515 C CA . CYS A 1 191 ? -12.758 -11.992 -8.93 1 93.69 191 CYS A CA 1
ATOM 1516 C C . CYS A 1 191 ? -12.07 -10.633 -8.875 1 93.69 191 CYS A C 1
ATOM 1518 O O . CYS A 1 191 ? -11.805 -10.023 -9.914 1 93.69 191 CYS A O 1
ATOM 1520 N N . VAL A 1 192 ? -11.898 -10.109 -7.676 1 95.75 192 VAL A N 1
ATOM 1521 C CA . VAL A 1 192 ? -11.266 -8.812 -7.445 1 95.75 192 VAL A CA 1
ATOM 1522 C C . VAL A 1 192 ? -10.195 -8.945 -6.367 1 95.75 192 VAL A C 1
ATOM 1524 O O . VAL A 1 192 ? -10.359 -9.703 -5.41 1 95.75 192 VAL A O 1
ATOM 1527 N N . GLU A 1 193 ? -9.117 -8.398 -6.574 1 95.75 193 GLU A N 1
ATOM 1528 C CA . GLU A 1 193 ? -7.992 -8.398 -5.645 1 95.75 193 GLU A CA 1
ATOM 1529 C C . GLU A 1 193 ? -7.164 -7.121 -5.781 1 95.75 193 GLU A C 1
ATOM 1531 O O . GLU A 1 193 ? -7.594 -6.16 -6.422 1 95.75 193 GLU A O 1
ATOM 1536 N N . MET A 1 194 ? -5.973 -7.023 -5.137 1 97.25 194 MET A N 1
ATOM 1537 C CA . MET A 1 194 ? -5.383 -5.691 -5.02 1 97.25 194 MET A CA 1
ATOM 1538 C C . MET A 1 194 ? -3.936 -5.691 -5.504 1 97.25 194 MET A C 1
ATOM 1540 O O . MET A 1 194 ? -3.248 -4.672 -5.426 1 97.25 194 MET A O 1
ATOM 1544 N N . GLU A 1 195 ? -3.406 -6.824 -6.129 1 98.38 195 GLU A N 1
ATOM 1545 C CA . GLU A 1 195 ? -1.962 -6.793 -6.336 1 98.38 195 GLU A CA 1
ATOM 1546 C C . GLU A 1 195 ? -1.584 -7.418 -7.68 1 98.38 195 GLU A C 1
ATOM 1548 O O . GLU A 1 195 ? -0.474 -7.211 -8.172 1 98.38 195 GLU A O 1
ATOM 1553 N N . CYS A 1 196 ? -2.375 -8.133 -8.344 1 98.75 196 CYS A N 1
ATOM 1554 C CA . CYS A 1 196 ? -2 -9.07 -9.398 1 98.75 196 CYS A CA 1
ATOM 1555 C C . CYS A 1 196 ? -1.406 -8.336 -10.594 1 98.75 196 CYS A C 1
ATOM 1557 O O . CYS A 1 196 ? -0.324 -8.688 -11.07 1 98.75 196 CYS A O 1
ATOM 1559 N N . ALA A 1 197 ? -2.088 -7.309 -11.117 1 98.88 197 ALA A N 1
ATOM 1560 C CA . ALA A 1 197 ? -1.645 -6.586 -12.305 1 98.88 197 ALA A CA 1
ATOM 1561 C C . ALA A 1 197 ? -0.265 -5.969 -12.086 1 98.88 197 ALA A C 1
ATOM 1563 O O . ALA A 1 197 ? 0.624 -6.109 -12.93 1 98.88 197 ALA A O 1
ATOM 1564 N N . GLY A 1 198 ? -0.094 -5.273 -10.945 1 98.75 198 GLY A N 1
ATOM 1565 C CA . GLY A 1 198 ? 1.168 -4.613 -10.648 1 98.75 198 GLY A CA 1
ATOM 1566 C C . GLY A 1 198 ? 2.324 -5.582 -10.492 1 98.75 198 GLY A C 1
ATOM 1567 O O . GLY A 1 198 ? 3.432 -5.32 -10.961 1 98.75 198 GLY A O 1
ATOM 1568 N N . MET A 1 199 ? 2.08 -6.703 -9.836 1 98.81 199 MET A N 1
ATOM 1569 C CA . MET A 1 199 ? 3.131 -7.691 -9.617 1 98.81 199 MET A CA 1
ATOM 1570 C C . MET A 1 199 ? 3.566 -8.32 -10.938 1 98.81 199 MET A C 1
ATOM 1572 O O . MET A 1 199 ? 4.762 -8.523 -11.172 1 98.81 199 MET A O 1
ATOM 1576 N N . GLN A 1 200 ? 2.605 -8.648 -11.828 1 98.94 200 GLN A N 1
ATOM 1577 C CA . GLN A 1 200 ? 2.951 -9.18 -13.141 1 98.94 200 GLN A CA 1
ATOM 1578 C C . GLN A 1 200 ? 3.758 -8.164 -13.945 1 98.94 200 GLN A C 1
ATOM 1580 O O . GLN A 1 200 ? 4.773 -8.508 -14.555 1 98.94 200 GLN A O 1
ATOM 1585 N N . ALA A 1 201 ? 3.295 -6.922 -13.938 1 98.88 201 ALA A N 1
ATOM 1586 C CA . ALA A 1 201 ? 3.979 -5.863 -14.672 1 98.88 201 ALA A CA 1
ATOM 1587 C C . ALA A 1 201 ? 5.418 -5.699 -14.195 1 98.88 201 ALA A C 1
ATOM 1589 O O . ALA A 1 201 ? 6.34 -5.578 -15.008 1 98.88 201 ALA A O 1
ATOM 1590 N N . LEU A 1 202 ? 5.605 -5.73 -12.859 1 98.81 202 LEU A N 1
ATOM 1591 C CA . LEU A 1 202 ? 6.934 -5.609 -12.273 1 98.81 202 LEU A CA 1
ATOM 1592 C C . LEU A 1 202 ? 7.855 -6.715 -12.781 1 98.81 202 LEU A C 1
ATOM 1594 O O . LEU A 1 202 ? 8.961 -6.441 -13.25 1 98.81 202 LEU A O 1
ATOM 1598 N N . CYS A 1 203 ? 7.41 -7.93 -12.656 1 98.75 203 CYS A N 1
ATOM 1599 C CA . CYS A 1 203 ? 8.258 -9.07 -12.984 1 98.75 203 CYS A CA 1
ATOM 1600 C C . CYS A 1 203 ? 8.578 -9.094 -14.477 1 98.75 203 CYS A C 1
ATOM 1602 O O . CYS A 1 203 ? 9.703 -9.414 -14.867 1 98.75 203 CYS A O 1
ATOM 1604 N N . ASP A 1 204 ? 7.578 -8.742 -15.328 1 98.62 204 ASP A N 1
ATOM 1605 C CA . ASP A 1 204 ? 7.836 -8.617 -16.75 1 98.62 204 ASP A CA 1
ATOM 1606 C C . ASP A 1 204 ? 8.914 -7.57 -17.031 1 98.62 204 ASP A C 1
ATOM 1608 O O . ASP A 1 204 ? 9.82 -7.801 -17.828 1 98.62 204 ASP A O 1
ATOM 1612 N N . PHE A 1 205 ? 8.812 -6.465 -16.375 1 98.75 205 PHE A N 1
ATOM 1613 C CA . PHE A 1 205 ? 9.695 -5.324 -16.578 1 98.75 205 PHE A CA 1
ATOM 1614 C C . PHE A 1 205 ? 11.117 -5.652 -16.141 1 98.75 205 PHE A C 1
ATOM 1616 O O . PHE A 1 205 ? 12.078 -5.273 -16.812 1 98.75 205 PHE A O 1
ATOM 1623 N N . ARG A 1 206 ? 11.258 -6.359 -14.984 1 98.25 206 ARG A N 1
ATOM 1624 C CA . ARG A 1 206 ? 12.57 -6.625 -14.398 1 98.25 206 ARG A CA 1
ATOM 1625 C C . ARG A 1 206 ? 13.133 -7.953 -14.883 1 98.25 206 ARG A C 1
ATOM 1627 O O . ARG A 1 206 ? 14.266 -8.305 -14.562 1 98.25 206 ARG A O 1
ATOM 1634 N N . GLY A 1 207 ? 12.344 -8.719 -15.602 1 97.19 207 GLY A N 1
ATOM 1635 C CA . GLY A 1 207 ? 12.828 -9.945 -16.219 1 97.19 207 GLY A CA 1
ATOM 1636 C C . GLY A 1 207 ? 12.883 -11.117 -15.25 1 97.19 207 GLY A C 1
ATOM 1637 O O . GLY A 1 207 ? 13.82 -11.922 -15.297 1 97.19 207 GLY A O 1
ATOM 1638 N N . THR A 1 208 ? 12 -11.164 -14.266 1 97.44 208 THR A N 1
ATOM 1639 C CA . THR A 1 208 ? 11.859 -12.305 -13.359 1 97.44 208 THR A CA 1
ATOM 1640 C C . THR A 1 208 ? 10.516 -13 -13.578 1 97.44 208 THR A C 1
ATOM 1642 O O . THR A 1 208 ? 9.633 -12.461 -14.258 1 97.44 208 THR A O 1
ATOM 1645 N N . ASP A 1 209 ? 10.375 -14.219 -13.062 1 98.38 209 ASP A N 1
ATOM 1646 C CA . ASP A 1 209 ? 9.148 -14.984 -13.25 1 98.38 209 ASP A CA 1
ATOM 1647 C C . ASP A 1 209 ? 8.164 -14.719 -12.109 1 98.38 209 ASP A C 1
ATOM 1649 O O . ASP A 1 209 ? 8.562 -14.461 -10.977 1 98.38 209 ASP A O 1
ATOM 1653 N N . PHE A 1 210 ? 6.93 -14.82 -12.531 1 98.62 210 PHE A N 1
ATOM 1654 C CA . PHE A 1 210 ? 5.852 -14.555 -11.586 1 98.62 210 PHE A CA 1
ATOM 1655 C C . PHE A 1 210 ? 4.695 -15.523 -11.789 1 98.62 210 PHE A C 1
ATOM 1657 O O . PHE A 1 210 ? 4.363 -15.867 -12.93 1 98.62 210 PHE A O 1
ATOM 1664 N N . PHE A 1 211 ? 4.145 -15.984 -10.719 1 98.81 211 PHE A N 1
ATOM 1665 C CA . PHE A 1 211 ? 2.895 -16.734 -10.742 1 98.81 211 PHE A CA 1
ATOM 1666 C C . PHE A 1 211 ? 2.059 -16.422 -9.508 1 98.81 211 PHE A C 1
ATOM 1668 O O . PHE A 1 211 ? 2.566 -16.453 -8.383 1 98.81 211 PHE A O 1
ATOM 1675 N N . GLN A 1 212 ? 0.814 -16.109 -9.742 1 98.62 212 GLN A N 1
ATOM 1676 C CA . GLN A 1 212 ? -0.096 -15.875 -8.625 1 98.62 212 GLN A CA 1
ATOM 1677 C C . GLN A 1 212 ? -1.386 -16.672 -8.781 1 98.62 212 GLN A C 1
ATOM 1679 O O . GLN A 1 212 ? -1.938 -16.766 -9.883 1 98.62 212 GLN A O 1
ATOM 1684 N N . PHE A 1 213 ? -1.857 -17.234 -7.73 1 97.19 213 PHE A N 1
ATOM 1685 C CA . PHE A 1 213 ? -3.182 -17.844 -7.707 1 97.19 213 PHE A CA 1
ATOM 1686 C C . PHE A 1 213 ? -3.943 -17.422 -6.453 1 97.19 213 PHE A C 1
ATOM 1688 O O . PHE A 1 213 ? -3.352 -16.906 -5.504 1 97.19 213 PHE A O 1
ATOM 1695 N N . PHE A 1 214 ? -5.297 -17.578 -6.531 1 94.25 214 PHE A N 1
ATOM 1696 C CA . PHE A 1 214 ? -6.16 -17.109 -5.453 1 94.25 214 PHE A CA 1
ATOM 1697 C C . PHE A 1 214 ? -6.984 -18.25 -4.883 1 94.25 214 PHE A C 1
ATOM 1699 O O . PHE A 1 214 ? -7.191 -19.266 -5.555 1 94.25 214 PHE A O 1
ATOM 1706 N N . TYR A 1 215 ? -7.332 -18.094 -3.67 1 85.81 215 TYR A N 1
ATOM 1707 C CA . TYR A 1 215 ? -8.328 -18.969 -3.049 1 85.81 215 TYR A CA 1
ATOM 1708 C C . TYR A 1 215 ? -9.508 -18.156 -2.525 1 85.81 215 TYR A C 1
ATOM 1710 O O . TYR A 1 215 ? -9.344 -17.031 -2.057 1 85.81 215 TYR A O 1
ATOM 1718 N N . ALA A 1 216 ? -10.812 -18.766 -2.861 1 73.31 216 ALA A N 1
ATOM 1719 C CA . ALA A 1 216 ? -12.047 -18.062 -2.512 1 73.31 216 ALA A CA 1
ATOM 1720 C C . ALA A 1 216 ? -12.406 -18.297 -1.046 1 73.31 216 ALA A C 1
ATOM 1722 O O . ALA A 1 216 ? -12.523 -19.438 -0.601 1 73.31 216 ALA A O 1
ATOM 1723 N N . GLY A 1 217 ? -12.625 -17.359 -0.209 1 61.47 217 GLY A N 1
ATOM 1724 C CA . GLY A 1 217 ? -13.219 -17.391 1.116 1 61.47 217 GLY A CA 1
ATOM 1725 C C . GLY A 1 217 ? -12.477 -18.297 2.078 1 61.47 217 GLY A C 1
ATOM 1726 O O . GLY A 1 217 ? -11.367 -18.75 1.781 1 61.47 217 GLY A O 1
ATOM 1727 N N . ASP A 1 218 ? -12.836 -18.406 3.393 1 50.88 218 ASP A N 1
ATOM 1728 C CA . ASP A 1 218 ? -12.289 -19.203 4.488 1 50.88 218 ASP A CA 1
ATOM 1729 C C . ASP A 1 218 ? -12.695 -20.672 4.367 1 50.88 218 ASP A C 1
ATOM 1731 O O . ASP A 1 218 ? -12.148 -21.531 5.055 1 50.88 218 ASP A O 1
ATOM 1735 N N . ASN A 1 219 ? -13.773 -20.828 3.76 1 43.66 219 ASN A N 1
ATOM 1736 C CA . ASN A 1 219 ? -14.234 -22.219 3.795 1 43.66 219 ASN A CA 1
ATOM 1737 C C . ASN A 1 219 ? -13.672 -23.031 2.637 1 43.66 219 ASN A C 1
ATOM 1739 O O . ASN A 1 219 ? -14.32 -23.188 1.604 1 43.66 219 ASN A O 1
ATOM 1743 N N . LEU A 1 220 ? -12.406 -23.078 2.619 1 46.25 220 LEU A N 1
ATOM 1744 C CA . LEU A 1 220 ? -11.742 -23.906 1.604 1 46.25 220 LEU A CA 1
ATOM 1745 C C . LEU A 1 220 ? -11.992 -25.391 1.853 1 46.25 220 LEU A C 1
ATOM 1747 O O . LEU A 1 220 ? -11.055 -26.141 2.121 1 46.25 220 LEU A O 1
ATOM 1751 N N . ASP A 1 221 ? -13.188 -25.75 2.395 1 41.72 221 ASP A N 1
ATOM 1752 C CA . ASP A 1 221 ? -13.469 -27.156 2.693 1 41.72 221 ASP A CA 1
ATOM 1753 C C . ASP A 1 221 ? -13.375 -28.016 1.431 1 41.72 221 ASP A C 1
ATOM 1755 O O . ASP A 1 221 ? -13.906 -29.125 1.393 1 41.72 221 ASP A O 1
ATOM 1759 N N . HIS A 1 222 ? -13.031 -27.406 0.441 1 39.97 222 HIS A N 1
ATOM 1760 C CA . HIS A 1 222 ? -13.297 -28.328 -0.667 1 39.97 222 HIS A CA 1
ATOM 1761 C C . HIS A 1 222 ? -12.305 -29.484 -0.685 1 39.97 222 HIS A C 1
ATOM 1763 O O . HIS A 1 222 ? -12.383 -30.359 -1.55 1 39.97 222 HIS A O 1
ATOM 1769 N N . SER A 1 223 ? -11.094 -29.328 -0.235 1 38.56 223 SER A N 1
ATOM 1770 C CA . SER A 1 223 ? -10.164 -30.359 -0.678 1 38.56 223 SER A CA 1
ATOM 1771 C C . SER A 1 223 ? -10.438 -31.688 0.028 1 38.56 223 SER A C 1
ATOM 1773 O O . SER A 1 223 ? -10.672 -31.719 1.238 1 38.56 223 SER A O 1
ATOM 1775 N N . SER A 1 224 ? -10.977 -32.594 -0.674 1 36.44 224 SER A N 1
ATOM 1776 C CA . SER A 1 224 ? -10.75 -34 -0.354 1 36.44 224 SER A CA 1
ATOM 1777 C C . SER A 1 224 ? -9.281 -34.25 -0.047 1 36.44 224 SER A C 1
ATOM 1779 O O . SER A 1 224 ? -8.898 -35.406 0.26 1 36.44 224 SER A O 1
ATOM 1781 N N . TRP A 1 225 ? -8.523 -33.438 -0.477 1 31.38 225 TRP A N 1
ATOM 1782 C CA . TRP A 1 225 ? -7.113 -33.781 -0.353 1 31.38 225 TRP A CA 1
ATOM 1783 C C . TRP A 1 225 ? -6.656 -33.719 1.1 1 31.38 225 TRP A C 1
ATOM 1785 O O . TRP A 1 225 ? -6.879 -32.688 1.768 1 31.38 225 TRP A O 1
ATOM 1795 N N . ASP A 1 226 ? -6.848 -34.688 1.709 1 32.56 226 ASP A N 1
ATOM 1796 C CA . ASP A 1 226 ? -6.18 -35 2.973 1 32.56 226 ASP A CA 1
ATOM 1797 C C . ASP A 1 226 ? -4.66 -35 2.801 1 32.56 226 ASP A C 1
ATOM 1799 O O . ASP A 1 226 ? -4.121 -35.906 2.135 1 32.56 226 ASP A O 1
ATOM 1803 N N . PRO A 1 227 ? -4.043 -33.844 2.602 1 34.62 227 PRO A N 1
ATOM 1804 C CA . PRO A 1 227 ? -2.613 -34.156 2.605 1 34.62 227 PRO A CA 1
ATOM 1805 C C . PRO A 1 227 ? -2.248 -35.219 3.629 1 34.62 227 PRO A C 1
ATOM 1807 O O . PRO A 1 227 ? -2.24 -34.969 4.832 1 34.62 227 PRO A O 1
ATOM 1810 N N . ARG A 1 228 ? -2.928 -36.281 3.564 1 32.84 228 ARG A N 1
ATOM 1811 C CA . ARG A 1 228 ? -2.627 -37.406 4.434 1 32.84 228 ARG A CA 1
ATOM 1812 C C . ARG A 1 228 ? -1.144 -37.438 4.789 1 32.84 228 ARG A C 1
ATOM 1814 O O . ARG A 1 228 ? -0.766 -37.938 5.848 1 32.84 228 ARG A O 1
ATOM 1821 N N . SER A 1 229 ? -0.216 -37.562 3.729 1 30.78 229 SER A N 1
ATOM 1822 C CA . SER A 1 229 ? 1.11 -38.125 4.016 1 30.78 229 SER A CA 1
ATOM 1823 C C . SER A 1 229 ? 1.94 -37.125 4.828 1 30.78 229 SER A C 1
ATOM 1825 O O . SER A 1 229 ? 3.137 -37.344 5.035 1 30.78 229 SER A O 1
ATOM 1827 N N . ILE A 1 230 ? 1.727 -35.75 4.648 1 31.89 230 ILE A N 1
ATOM 1828 C CA . ILE A 1 230 ? 2.801 -35.219 5.469 1 31.89 230 ILE A CA 1
ATOM 1829 C C . ILE A 1 230 ? 2.555 -35.562 6.938 1 31.89 230 ILE A C 1
ATOM 1831 O O . ILE A 1 230 ? 1.442 -35.375 7.441 1 31.89 230 ILE A O 1
ATOM 1835 N N . SER A 1 231 ? 3.398 -36.406 7.547 1 30.11 231 SER A N 1
ATOM 1836 C CA . SER A 1 231 ? 3.439 -37.125 8.797 1 30.11 231 SER A CA 1
ATOM 1837 C C . SER A 1 231 ? 2.73 -36.375 9.914 1 30.11 231 SER A C 1
ATOM 1839 O O . SER A 1 231 ? 2.174 -37 10.828 1 30.11 231 SER A O 1
ATOM 1841 N N . GLY A 1 232 ? 3.381 -35.25 10.438 1 30.88 232 GLY A N 1
ATOM 1842 C CA . GLY A 1 232 ? 3.189 -35 11.859 1 30.88 232 GLY A CA 1
ATOM 1843 C C . GLY A 1 232 ? 1.798 -34.5 12.195 1 30.88 232 GLY A C 1
ATOM 1844 O O . GLY A 1 232 ? 1.18 -33.781 11.398 1 30.88 232 GLY A O 1
ATOM 1845 N N . GLY A 1 233 ? 0.787 -35.281 12.828 1 34.69 233 GLY A N 1
ATOM 1846 C CA . GLY A 1 233 ? -0.498 -35.281 13.508 1 34.69 233 GLY A CA 1
ATOM 1847 C C . GLY A 1 233 ? -1.217 -33.969 13.422 1 34.69 233 GLY A C 1
ATOM 1848 O O . GLY A 1 233 ? -2.344 -33.812 13.906 1 34.69 233 GLY A O 1
ATOM 1849 N N . SER A 1 234 ? -0.593 -32.875 13.484 1 38.97 234 SER A N 1
ATOM 1850 C CA . SER A 1 234 ? -1.426 -31.703 13.727 1 38.97 234 SER A CA 1
ATOM 1851 C C . SER A 1 234 ? -2.154 -31.266 12.461 1 38.97 234 SER A C 1
ATOM 1853 O O . SER A 1 234 ? -1.557 -31.203 11.391 1 38.97 234 SER A O 1
ATOM 1855 N N . ARG A 1 235 ? -3.492 -31.484 12.227 1 42.59 235 ARG A N 1
ATOM 1856 C CA . ARG A 1 235 ? -4.422 -31.031 11.195 1 42.59 235 ARG A CA 1
ATOM 1857 C C . ARG A 1 235 ? -4.043 -29.641 10.672 1 42.59 235 ARG A C 1
ATOM 1859 O O . ARG A 1 235 ? -4.156 -28.656 11.398 1 42.59 235 ARG A O 1
ATOM 1866 N N . LEU A 1 236 ? -3.213 -29.641 9.68 1 52.16 236 LEU A N 1
ATOM 1867 C CA . LEU A 1 236 ? -3.025 -28.312 9.117 1 52.16 236 LEU A CA 1
ATOM 1868 C C . LEU A 1 236 ? -4.363 -27.703 8.719 1 52.16 236 LEU A C 1
ATOM 1870 O O . LEU A 1 236 ? -5.227 -28.391 8.172 1 52.16 236 LEU A O 1
ATOM 1874 N N . ASP A 1 237 ? -4.574 -26.531 9.156 1 62.5 237 ASP A N 1
ATOM 1875 C CA . ASP A 1 237 ? -5.789 -25.859 8.711 1 62.5 237 ASP A CA 1
ATOM 1876 C C . ASP A 1 237 ? -5.816 -25.734 7.188 1 62.5 237 ASP A C 1
ATOM 1878 O O . ASP A 1 237 ? -4.781 -25.844 6.527 1 62.5 237 ASP A O 1
ATOM 1882 N N . ASP A 1 238 ? -6.887 -25.906 6.57 1 64.88 238 ASP A N 1
ATOM 1883 C CA . ASP A 1 238 ? -7.145 -25.922 5.133 1 64.88 238 ASP A CA 1
ATOM 1884 C C . ASP A 1 238 ? -6.332 -24.844 4.418 1 64.88 238 ASP A C 1
ATOM 1886 O O . ASP A 1 238 ? -5.848 -25.062 3.305 1 64.88 238 ASP A O 1
ATOM 1890 N N . LYS A 1 239 ? -6.043 -23.859 4.98 1 67.56 239 LYS A N 1
ATOM 1891 C CA . LYS A 1 239 ? -5.305 -22.781 4.348 1 67.56 239 LYS A CA 1
ATOM 1892 C C . LYS A 1 239 ? -3.816 -23.109 4.254 1 67.56 239 LYS A C 1
ATOM 1894 O O . LYS A 1 239 ? -3.16 -22.766 3.264 1 67.56 239 LYS A O 1
ATOM 1899 N N . THR A 1 240 ? -3.408 -23.781 5.215 1 74.75 240 THR A N 1
ATOM 1900 C CA . THR A 1 240 ? -2.01 -24.188 5.184 1 74.75 240 THR A CA 1
ATOM 1901 C C . THR A 1 240 ? -1.759 -25.172 4.051 1 74.75 240 THR A C 1
ATOM 1903 O O . THR A 1 240 ? -0.701 -25.141 3.418 1 74.75 240 THR A O 1
ATOM 1906 N N . LYS A 1 241 ? -2.764 -25.906 3.764 1 77.44 241 LYS A N 1
ATOM 1907 C CA . LYS A 1 241 ? -2.652 -26.875 2.674 1 77.44 241 LYS A CA 1
ATOM 1908 C C . LYS A 1 241 ? -2.49 -26.172 1.331 1 77.44 241 LYS A C 1
ATOM 1910 O O . LYS A 1 241 ? -1.776 -26.656 0.451 1 77.44 241 LYS A O 1
ATOM 1915 N N . ILE A 1 242 ? -3.121 -25.078 1.198 1 83.94 242 ILE A N 1
ATOM 1916 C CA . ILE A 1 242 ? -3.07 -24.344 -0.059 1 83.94 242 ILE A CA 1
ATOM 1917 C C . ILE A 1 242 ? -1.658 -23.812 -0.285 1 83.94 242 ILE A C 1
ATOM 1919 O O . ILE A 1 242 ? -1.191 -23.734 -1.424 1 83.94 242 ILE A O 1
ATOM 1923 N N . MET A 1 243 ? -1.023 -23.547 0.776 1 86.88 243 MET A N 1
ATOM 1924 C CA . MET A 1 243 ? 0.356 -23.094 0.666 1 86.88 243 MET A CA 1
ATOM 1925 C C . MET A 1 243 ? 1.253 -24.172 0.084 1 86.88 243 MET A C 1
ATOM 1927 O O . MET A 1 243 ? 2.199 -23.875 -0.649 1 86.88 243 MET A O 1
ATOM 1931 N N . PHE A 1 244 ? 0.946 -25.375 0.332 1 89.25 244 PHE A N 1
ATOM 1932 C CA . PHE A 1 244 ? 1.743 -26.484 -0.167 1 89.25 244 PHE A CA 1
ATOM 1933 C C . PHE A 1 244 ? 1.674 -26.562 -1.688 1 89.25 244 PHE A C 1
ATOM 1935 O O . PHE A 1 244 ? 2.633 -26.984 -2.338 1 89.25 244 PHE A O 1
ATOM 1942 N N . LEU A 1 245 ? 0.547 -26.094 -2.207 1 94.31 245 LEU A N 1
ATOM 1943 C CA . LEU A 1 245 ? 0.428 -26.047 -3.66 1 94.31 245 LEU A CA 1
ATOM 1944 C C . LEU A 1 245 ? 1.501 -25.141 -4.262 1 94.31 245 LEU A C 1
ATOM 1946 O O . LEU A 1 245 ? 2.023 -25.422 -5.34 1 94.31 245 LEU A O 1
ATOM 1950 N N . ALA A 1 246 ? 1.819 -24.062 -3.559 1 96.56 246 ALA A N 1
ATOM 1951 C CA . ALA A 1 246 ? 2.873 -23.156 -4.012 1 96.56 246 ALA A CA 1
ATOM 1952 C C . ALA A 1 246 ? 4.234 -23.859 -3.998 1 96.56 246 ALA A C 1
ATOM 1954 O O . ALA A 1 246 ? 5.031 -23.688 -4.922 1 96.56 246 ALA A O 1
ATOM 1955 N N . PHE A 1 247 ? 4.477 -24.641 -2.977 1 96.56 247 PHE A N 1
ATOM 1956 C CA . PHE A 1 247 ? 5.727 -25.391 -2.891 1 96.56 247 PHE A CA 1
ATOM 1957 C C . PHE A 1 247 ? 5.82 -26.422 -4.012 1 96.56 247 PHE A C 1
ATOM 1959 O O . PHE A 1 247 ? 6.875 -26.594 -4.625 1 96.56 247 PHE A O 1
ATOM 1966 N N . GLU A 1 248 ? 4.723 -27.094 -4.242 1 97.06 248 GLU A N 1
ATOM 1967 C CA . GLU A 1 248 ? 4.695 -28.094 -5.309 1 97.06 248 GLU A CA 1
ATOM 1968 C C . GLU A 1 248 ? 4.973 -27.453 -6.668 1 97.06 248 GLU A C 1
ATOM 1970 O O . GLU A 1 248 ? 5.703 -28.016 -7.484 1 97.06 248 GLU A O 1
ATOM 1975 N N . LEU A 1 249 ? 4.344 -26.281 -6.922 1 98.25 249 LEU A N 1
ATOM 1976 C CA . LEU A 1 249 ? 4.652 -25.562 -8.148 1 98.25 249 LEU A CA 1
ATOM 1977 C C . LEU A 1 249 ? 6.121 -25.156 -8.188 1 98.25 249 LEU A C 1
ATOM 1979 O O . LEU A 1 249 ? 6.785 -25.297 -9.219 1 98.25 249 LEU A O 1
ATOM 1983 N N . GLY A 1 250 ? 6.586 -24.641 -7.059 1 98.31 250 GLY A N 1
ATOM 1984 C CA . GLY A 1 250 ? 7.973 -24.234 -6.961 1 98.31 250 GLY A CA 1
ATOM 1985 C C . GLY A 1 250 ? 8.953 -25.328 -7.328 1 98.31 250 GLY A C 1
ATOM 1986 O O . GLY A 1 250 ? 9.961 -25.062 -7.996 1 98.31 250 GLY A O 1
ATOM 1987 N N . LEU A 1 251 ? 8.688 -26.562 -6.953 1 97.44 251 LEU A N 1
ATOM 1988 C CA . LEU A 1 251 ? 9.539 -27.719 -7.27 1 97.44 251 LEU A CA 1
ATOM 1989 C C . LEU A 1 251 ? 9.641 -27.922 -8.773 1 97.44 251 LEU A C 1
ATOM 1991 O O . LEU A 1 251 ? 10.695 -28.297 -9.289 1 97.44 251 LEU A O 1
ATOM 1995 N N . ARG A 1 252 ? 8.586 -27.625 -9.422 1 97.38 252 ARG A N 1
ATOM 1996 C CA . ARG A 1 252 ? 8.492 -27.938 -10.844 1 97.38 252 ARG A CA 1
ATOM 1997 C C . ARG A 1 252 ? 9.125 -26.828 -11.688 1 97.38 252 ARG A C 1
ATOM 1999 O O . ARG A 1 252 ? 9.523 -27.062 -12.828 1 97.38 252 ARG A O 1
ATOM 2006 N N . ILE A 1 253 ? 9.172 -25.641 -11.117 1 96.5 253 ILE A N 1
ATOM 2007 C CA . ILE A 1 253 ? 9.641 -24.547 -11.953 1 96.5 253 ILE A CA 1
ATOM 2008 C C . ILE A 1 253 ? 11.078 -24.188 -11.578 1 96.5 253 ILE A C 1
ATOM 2010 O O . ILE A 1 253 ? 11.688 -23.297 -12.195 1 96.5 253 ILE A O 1
ATOM 2014 N N . MET A 1 254 ? 11.625 -24.844 -10.594 1 92.69 254 MET A N 1
ATOM 2015 C CA . MET A 1 254 ? 13.008 -24.641 -10.195 1 92.69 254 MET A CA 1
ATOM 2016 C C . MET A 1 254 ? 13.969 -25.141 -11.266 1 92.69 254 MET A C 1
ATOM 2018 O O . MET A 1 254 ? 13.727 -26.188 -11.867 1 92.69 254 MET A O 1
ATOM 2022 N N . PRO A 1 255 ? 14.914 -24.344 -11.547 1 82.88 255 PRO A N 1
ATOM 2023 C CA . PRO A 1 255 ? 15.898 -24.844 -12.508 1 82.88 255 PRO A CA 1
ATOM 2024 C C . PRO A 1 255 ? 16.672 -26.047 -11.992 1 82.88 255 PRO A C 1
ATOM 2026 O O . PRO A 1 255 ? 16.828 -26.203 -10.773 1 82.88 255 PRO A O 1
ATOM 2029 N N . ASP A 1 256 ? 17.016 -26.984 -12.852 1 68.62 256 ASP A N 1
ATOM 2030 C CA . ASP A 1 256 ? 17.812 -28.172 -12.531 1 68.62 256 ASP A CA 1
ATOM 2031 C C . ASP A 1 256 ? 19.203 -27.766 -12.016 1 68.62 256 ASP A C 1
ATOM 2033 O O . ASP A 1 256 ? 19.734 -26.734 -12.422 1 68.62 256 ASP A O 1
ATOM 2037 N N . MET B 1 1 ? -8.305 4.914 -19.766 1 92.56 1 MET B N 1
ATOM 2038 C CA . MET B 1 1 ? -7.902 4.094 -18.625 1 92.56 1 MET B CA 1
ATOM 2039 C C . MET B 1 1 ? -9.078 3.844 -17.688 1 92.56 1 MET B C 1
ATOM 2041 O O . MET B 1 1 ? -9.914 4.723 -17.484 1 92.56 1 MET B O 1
ATOM 2045 N N . LEU B 1 2 ? -9.141 2.719 -17.109 1 96.12 2 LEU B N 1
ATOM 2046 C CA . LEU B 1 2 ? -10.195 2.369 -16.156 1 96.12 2 LEU B CA 1
ATOM 2047 C C . LEU B 1 2 ? -10.258 3.373 -15.016 1 96.12 2 LEU B C 1
ATOM 2049 O O . LEU B 1 2 ? -11.336 3.656 -14.484 1 96.12 2 LEU B O 1
ATOM 2053 N N . LEU B 1 3 ? -9.141 3.936 -14.695 1 96 3 LEU B N 1
ATOM 2054 C CA . LEU B 1 3 ? -9.008 4.871 -13.578 1 96 3 LEU B CA 1
ATOM 2055 C C . LEU B 1 3 ? -9.781 6.156 -13.859 1 96 3 LEU B C 1
ATOM 2057 O O . LEU B 1 3 ? -10.008 6.957 -12.953 1 96 3 LEU B O 1
ATOM 2061 N N . GLU B 1 4 ? -10.234 6.402 -15.039 1 95.88 4 GLU B N 1
ATOM 2062 C CA . GLU B 1 4 ? -10.961 7.621 -15.383 1 95.88 4 GLU B CA 1
ATOM 2063 C C . GLU B 1 4 ? -12.453 7.473 -15.094 1 95.88 4 GLU B C 1
ATOM 2065 O O . GLU B 1 4 ? -13.219 8.422 -15.258 1 95.88 4 GLU B O 1
ATOM 2070 N N . GLU B 1 5 ? -12.859 6.305 -14.594 1 96 5 GLU B N 1
ATOM 2071 C CA . GLU B 1 5 ? -14.258 6.016 -14.312 1 96 5 GLU B CA 1
ATOM 2072 C C . GLU B 1 5 ? -14.617 6.344 -12.867 1 96 5 GLU B C 1
ATOM 2074 O O . GLU B 1 5 ? -15.148 5.5 -12.148 1 96 5 GLU B O 1
ATOM 2079 N N . PHE B 1 6 ? -14.438 7.586 -12.531 1 96.31 6 PHE B N 1
ATOM 2080 C CA . PHE B 1 6 ? -14.789 7.977 -11.164 1 96.31 6 PHE B CA 1
ATOM 2081 C C . PHE B 1 6 ? -16.281 7.797 -10.914 1 96.31 6 PHE B C 1
ATOM 2083 O O . PHE B 1 6 ? -17.109 8.156 -11.758 1 96.31 6 PHE B O 1
ATOM 2090 N N . ASP B 1 7 ? -16.641 7.191 -9.836 1 96.12 7 ASP B N 1
ATOM 2091 C CA . ASP B 1 7 ? -18.016 6.973 -9.383 1 96.12 7 ASP B CA 1
ATOM 2092 C C . ASP B 1 7 ? -18.312 7.793 -8.133 1 96.12 7 ASP B C 1
ATOM 2094 O O . ASP B 1 7 ? -17.672 7.609 -7.094 1 96.12 7 ASP B O 1
ATOM 2098 N N . ARG B 1 8 ? -19.312 8.656 -8.109 1 96.19 8 ARG B N 1
ATOM 2099 C CA . ARG B 1 8 ? -19.641 9.555 -7.012 1 96.19 8 ARG B CA 1
ATOM 2100 C C . ARG B 1 8 ? -20.344 8.82 -5.887 1 96.19 8 ARG B C 1
ATOM 2102 O O . ARG B 1 8 ? -20.469 9.344 -4.777 1 96.19 8 ARG B O 1
ATOM 2109 N N . GLN B 1 9 ? -20.812 7.578 -6.199 1 95.38 9 GLN B N 1
ATOM 2110 C CA . GLN B 1 9 ? -21.5 6.789 -5.176 1 95.38 9 GLN B CA 1
ATOM 2111 C C . GLN B 1 9 ? -20.562 6.508 -3.996 1 95.38 9 GLN B C 1
ATOM 2113 O O . GLN B 1 9 ? -19.422 6.074 -4.184 1 95.38 9 GLN B O 1
ATOM 2118 N N . THR B 1 10 ? -21.078 6.723 -2.793 1 94.62 10 THR B N 1
ATOM 2119 C CA . THR B 1 10 ? -20.219 6.609 -1.614 1 94.62 10 THR B CA 1
ATOM 2120 C C . THR B 1 10 ? -20.203 5.176 -1.091 1 94.62 10 THR B C 1
ATOM 2122 O O . THR B 1 10 ? -19.203 4.727 -0.519 1 94.62 10 THR B O 1
ATOM 2125 N N . ASP B 1 11 ? -21.344 4.449 -1.338 1 93.5 11 ASP B N 1
ATOM 2126 C CA . ASP B 1 11 ? -21.453 3.09 -0.82 1 93.5 11 ASP B CA 1
ATOM 2127 C C . ASP B 1 11 ? -20.844 2.08 -1.797 1 93.5 11 ASP B C 1
ATOM 2129 O O . ASP B 1 11 ? -21.047 2.193 -3.01 1 93.5 11 ASP B O 1
ATOM 2133 N N . ALA B 1 12 ? -20.109 1.236 -1.237 1 94.38 12 ALA B N 1
ATOM 2134 C CA . ALA B 1 12 ? -19.547 0.123 -1.992 1 94.38 12 ALA B CA 1
ATOM 2135 C C . ALA B 1 12 ? -20.141 -1.208 -1.537 1 94.38 12 ALA B C 1
ATOM 2137 O O . ALA B 1 12 ? -21.062 -1.236 -0.717 1 94.38 12 ALA B O 1
ATOM 2138 N N . VAL B 1 13 ? -19.719 -2.301 -2.176 1 91.06 13 VAL B N 1
ATOM 2139 C CA . VAL B 1 13 ? -20.172 -3.633 -1.795 1 91.06 13 VAL B CA 1
ATOM 2140 C C . VAL B 1 13 ? -19.75 -3.93 -0.356 1 91.06 13 VAL B C 1
ATOM 2142 O O . VAL B 1 13 ? -20.516 -4.531 0.407 1 91.06 13 VAL B O 1
ATOM 2145 N N . ILE B 1 14 ? -18.531 -3.521 -0 1 91.06 14 ILE B N 1
ATOM 2146 C CA . ILE B 1 14 ? -18.031 -3.584 1.368 1 91.06 14 ILE B CA 1
ATOM 2147 C C . ILE B 1 14 ? -17.703 -2.176 1.859 1 91.06 14 ILE B C 1
ATOM 2149 O O . ILE B 1 14 ? -17.125 -1.375 1.122 1 91.06 14 ILE B O 1
ATOM 2153 N N . ASN B 1 15 ? -18.125 -1.892 3.041 1 94.25 15 ASN B N 1
ATOM 2154 C CA . ASN B 1 15 ? -17.875 -0.596 3.662 1 94.25 15 ASN B CA 1
ATOM 2155 C C . ASN B 1 15 ? -17.203 -0.749 5.023 1 94.25 15 ASN B C 1
ATOM 2157 O O . ASN B 1 15 ? -17.312 -1.797 5.66 1 94.25 15 ASN B O 1
ATOM 2161 N N . PRO B 1 16 ? -16.453 0.231 5.477 1 94.38 16 PRO B N 1
ATOM 2162 C CA . PRO B 1 16 ? -15.695 0.13 6.727 1 94.38 16 PRO B CA 1
ATOM 2163 C C . PRO B 1 16 ? -16.578 -0.208 7.926 1 94.38 16 PRO B C 1
ATOM 2165 O O . PRO B 1 16 ? -16.156 -0.938 8.828 1 94.38 16 PRO B O 1
ATOM 2168 N N . ASP B 1 17 ? -17.812 0.278 7.961 1 93.44 17 ASP B N 1
ATOM 2169 C CA . ASP B 1 17 ? -18.703 0.065 9.109 1 93.44 17 ASP B CA 1
ATOM 2170 C C . ASP B 1 17 ? -19.172 -1.387 9.172 1 93.44 17 ASP B C 1
ATOM 2172 O O . ASP B 1 17 ? -19.734 -1.813 10.18 1 93.44 17 ASP B O 1
ATOM 2176 N N . MET B 1 18 ? -18.922 -2.148 8.094 1 89.94 18 MET B N 1
ATOM 2177 C CA . MET B 1 18 ? -19.266 -3.566 8.07 1 89.94 18 MET B CA 1
ATOM 2178 C C . MET B 1 18 ? -18.188 -4.398 8.766 1 89.94 18 MET B C 1
ATOM 2180 O O . MET B 1 18 ? -18.438 -5.551 9.125 1 89.94 18 MET B O 1
ATOM 2184 N N . VAL B 1 19 ? -16.953 -3.783 8.961 1 87.62 19 VAL B N 1
ATOM 2185 C CA . VAL B 1 19 ? -15.852 -4.598 9.453 1 87.62 19 VAL B CA 1
ATOM 2186 C C . VAL B 1 19 ? -15.289 -3.98 10.734 1 87.62 19 VAL B C 1
ATOM 2188 O O . VAL B 1 19 ? -14.32 -4.488 11.297 1 87.62 19 VAL B O 1
ATOM 2191 N N . THR B 1 20 ? -15.766 -2.855 11.102 1 91.62 20 THR B N 1
ATOM 2192 C CA . THR B 1 20 ? -15.359 -2.184 12.328 1 91.62 20 THR B CA 1
ATOM 2193 C C . THR B 1 20 ? -16.578 -1.661 13.086 1 91.62 20 THR B C 1
ATOM 2195 O O . THR B 1 20 ? -17.688 -1.654 12.562 1 91.62 20 THR B O 1
ATOM 2198 N N . GLU B 1 21 ? -16.359 -1.319 14.344 1 93.31 21 GLU B N 1
ATOM 2199 C CA . GLU B 1 21 ? -17.438 -0.776 15.18 1 93.31 21 GLU B CA 1
ATOM 2200 C C . GLU B 1 21 ? -17.094 0.626 15.672 1 93.31 21 GLU B C 1
ATOM 2202 O O . GLU B 1 21 ? -15.945 0.896 16.047 1 93.31 21 GLU B O 1
ATOM 2207 N N . LYS B 1 22 ? -18.094 1.366 15.648 1 96.75 22 LYS B N 1
ATOM 2208 C CA . LYS B 1 22 ? -17.938 2.723 16.172 1 96.75 22 LYS B CA 1
ATOM 2209 C C . LYS B 1 22 ? -17.609 2.709 17.656 1 96.75 22 LYS B C 1
ATOM 2211 O O . LYS B 1 22 ? -18.188 1.92 18.422 1 96.75 22 LYS B O 1
ATOM 2216 N N . ILE B 1 23 ? -16.688 3.457 18.094 1 97.25 23 ILE B N 1
ATOM 2217 C CA . ILE B 1 23 ? -16.359 3.662 19.5 1 97.25 23 ILE B CA 1
ATOM 2218 C C . ILE B 1 23 ? -16.844 5.039 19.938 1 97.25 23 ILE B C 1
ATOM 2220 O O . ILE B 1 23 ? -16.422 6.059 19.406 1 97.25 23 ILE B O 1
ATOM 2224 N N . GLU B 1 24 ? -17.656 4.949 20.969 1 94.56 24 GLU B N 1
ATOM 2225 C CA . GLU B 1 24 ? -18.172 6.207 21.516 1 94.56 24 GLU B CA 1
ATOM 2226 C C . GLU B 1 24 ? -17.062 7.031 22.141 1 94.56 24 GLU B C 1
ATOM 2228 O O . GLU B 1 24 ? -16.188 6.488 22.812 1 94.56 24 GLU B O 1
ATOM 2233 N N . ASP B 1 25 ? -16.891 8.203 21.969 1 95 25 ASP B N 1
ATOM 2234 C CA . ASP B 1 25 ? -15.961 9.156 22.562 1 95 25 ASP B CA 1
ATOM 2235 C C . ASP B 1 25 ? -14.555 8.961 22 1 95 25 ASP B C 1
ATOM 2237 O O . ASP B 1 25 ? -13.562 9.219 22.688 1 95 25 ASP B O 1
ATOM 2241 N N . PHE B 1 26 ? -14.43 8.281 20.891 1 97.62 26 PHE B N 1
ATOM 2242 C CA . PHE B 1 26 ? -13.141 8.18 20.219 1 97.62 26 PHE B CA 1
ATOM 2243 C C . PHE B 1 26 ? -12.539 9.562 19.984 1 97.62 26 PHE B C 1
ATOM 2245 O O . PHE B 1 26 ? -13.258 10.508 19.641 1 97.62 26 PHE B O 1
ATOM 2252 N N . PRO B 1 27 ? -11.227 9.734 20.25 1 97.5 27 PRO B N 1
ATOM 2253 C CA . PRO B 1 27 ? -10.625 11.039 19.969 1 97.5 27 PRO B CA 1
ATOM 2254 C C . PRO B 1 27 ? -10.852 11.484 18.516 1 97.5 27 PRO B C 1
ATOM 2256 O O . PRO B 1 27 ? -10.609 10.719 17.594 1 97.5 27 PRO B O 1
ATOM 2259 N N . GLU B 1 28 ? -11.172 12.688 18.297 1 96.81 28 GLU B N 1
ATOM 2260 C CA . GLU B 1 28 ? -11.57 13.164 16.984 1 96.81 28 GLU B CA 1
ATOM 2261 C C . GLU B 1 28 ? -10.359 13.469 16.109 1 96.81 28 GLU B C 1
ATOM 2263 O O . GLU B 1 28 ? -10.445 13.445 14.883 1 96.81 28 GLU B O 1
ATOM 2268 N N . VAL B 1 29 ? -9.266 13.875 16.734 1 98.38 29 VAL B N 1
ATOM 2269 C CA . VAL B 1 29 ? -8.039 14.172 16 1 98.38 29 VAL B CA 1
ATOM 2270 C C . VAL B 1 29 ? -7.086 12.984 16.078 1 98.38 29 VAL B C 1
ATOM 2272 O O . VAL B 1 29 ? -6.715 12.547 17.172 1 98.38 29 VAL B O 1
ATOM 2275 N N . THR B 1 30 ? -6.734 12.461 14.961 1 98.56 30 THR B N 1
ATOM 2276 C CA . THR B 1 30 ? -5.801 11.344 14.836 1 98.56 30 THR B CA 1
ATOM 2277 C C . THR B 1 30 ? -4.473 11.812 14.25 1 98.56 30 THR B C 1
ATOM 2279 O O . THR B 1 30 ? -4.453 12.578 13.281 1 98.56 30 THR B O 1
ATOM 2282 N N . ILE B 1 31 ? -3.41 11.406 14.875 1 98.12 31 ILE B N 1
ATOM 2283 C CA . ILE B 1 31 ? -2.062 11.664 14.383 1 98.12 31 ILE B CA 1
ATOM 2284 C C . ILE B 1 31 ? -1.411 10.352 13.945 1 98.12 31 ILE B C 1
ATOM 2286 O O . ILE B 1 31 ? -1.506 9.344 14.641 1 98.12 31 ILE B O 1
ATOM 2290 N N . SER B 1 32 ? -0.774 10.367 12.797 1 97.38 32 SER B N 1
ATOM 2291 C CA . SER B 1 32 ? -0.126 9.164 12.289 1 97.38 32 SER B CA 1
ATOM 2292 C C . SER B 1 32 ? 1.19 9.492 11.594 1 97.38 32 SER B C 1
ATOM 2294 O O . SER B 1 32 ? 1.449 10.648 11.258 1 97.38 32 SER B O 1
ATOM 2296 N N . CYS B 1 33 ? 2.043 8.516 11.453 1 94.81 33 CYS B N 1
ATOM 2297 C CA . CYS B 1 33 ? 3.312 8.617 10.75 1 94.81 33 CYS B CA 1
ATOM 2298 C C . CYS B 1 33 ? 3.695 7.277 10.125 1 94.81 33 CYS B C 1
ATOM 2300 O O . CYS B 1 33 ? 3.059 6.258 10.391 1 94.81 33 CYS B O 1
ATOM 2302 N N . PHE B 1 34 ? 4.719 7.277 9.344 1 92.44 34 PHE B N 1
ATOM 2303 C CA . PHE B 1 34 ? 5.109 6.074 8.609 1 92.44 34 PHE B CA 1
ATOM 2304 C C . PHE B 1 34 ? 6.293 5.391 9.289 1 92.44 34 PHE B C 1
ATOM 2306 O O . PHE B 1 34 ? 6.5 4.188 9.117 1 92.44 34 PHE B O 1
ATOM 2313 N N . SER B 1 35 ? 7.086 6.137 10.039 1 88.38 35 SER B N 1
ATOM 2314 C CA . SER B 1 35 ? 8.266 5.602 10.711 1 88.38 35 SER B CA 1
ATOM 2315 C C . SER B 1 35 ? 7.871 4.816 11.961 1 88.38 35 SER B C 1
ATOM 2317 O O . SER B 1 35 ? 7.367 5.395 12.93 1 88.38 35 SER B O 1
ATOM 2319 N N . GLN B 1 36 ? 8.156 3.545 11.93 1 89.44 36 GLN B N 1
ATOM 2320 C CA . GLN B 1 36 ? 7.879 2.721 13.102 1 89.44 36 GLN B CA 1
ATOM 2321 C C . GLN B 1 36 ? 8.695 3.186 14.312 1 89.44 36 GLN B C 1
ATOM 2323 O O . GLN B 1 36 ? 8.195 3.201 15.438 1 89.44 36 GLN B O 1
ATOM 2328 N N . LYS B 1 37 ? 9.945 3.512 14.062 1 85 37 LYS B N 1
ATOM 2329 C CA . LYS B 1 37 ? 10.82 3.996 15.125 1 85 37 LYS B CA 1
ATOM 2330 C C . LYS B 1 37 ? 10.242 5.25 15.781 1 85 37 LYS B C 1
ATOM 2332 O O . LYS B 1 37 ? 10.203 5.352 17.016 1 85 37 LYS B O 1
ATOM 2337 N N . LEU B 1 38 ? 9.828 6.168 14.953 1 87.25 38 LEU B N 1
ATOM 2338 C CA . LEU B 1 38 ? 9.227 7.402 15.461 1 87.25 38 LEU B CA 1
ATOM 2339 C C . LEU B 1 38 ? 7.938 7.109 16.219 1 87.25 38 LEU B C 1
ATOM 2341 O O . LEU B 1 38 ? 7.707 7.664 17.297 1 87.25 38 LEU B O 1
ATOM 2345 N N . PHE B 1 39 ? 7.125 6.254 15.695 1 92.94 39 PHE B N 1
ATOM 2346 C CA . PHE B 1 39 ? 5.859 5.875 16.312 1 92.94 39 PHE B CA 1
ATOM 2347 C C . PHE B 1 39 ? 6.078 5.285 17.688 1 92.94 39 PHE B C 1
ATOM 2349 O O . PHE B 1 39 ? 5.445 5.707 18.656 1 92.94 39 PHE B O 1
ATOM 2356 N N . ASN B 1 40 ? 6.992 4.395 17.781 1 91.19 40 ASN B N 1
ATOM 2357 C CA . ASN B 1 40 ? 7.289 3.75 19.047 1 91.19 40 ASN B CA 1
ATOM 2358 C C . ASN B 1 40 ? 7.848 4.742 20.062 1 91.19 40 ASN B C 1
ATOM 2360 O O . ASN B 1 40 ? 7.531 4.664 21.25 1 91.19 40 ASN B O 1
ATOM 2364 N N . SER B 1 41 ? 8.641 5.598 19.609 1 88.88 41 SER B N 1
ATOM 2365 C CA . SER B 1 41 ? 9.219 6.609 20.484 1 88.88 41 SER B CA 1
ATOM 2366 C C . SER B 1 41 ? 8.141 7.473 21.125 1 88.88 41 SER B C 1
ATOM 2368 O O . SER B 1 41 ? 8.227 7.816 22.312 1 88.88 41 SER B O 1
ATOM 2370 N N . VAL B 1 42 ? 7.18 7.809 20.359 1 89.81 42 VAL B N 1
ATOM 2371 C CA . VAL B 1 42 ? 6.086 8.633 20.859 1 89.81 42 VAL B CA 1
ATOM 2372 C C . VAL B 1 42 ? 5.262 7.836 21.875 1 89.81 42 VAL B C 1
ATOM 2374 O O . VAL B 1 42 ? 4.879 8.367 22.922 1 89.81 42 VAL B O 1
ATOM 2377 N N . LEU B 1 43 ? 4.953 6.598 21.547 1 92.62 43 LEU B N 1
ATOM 2378 C CA . LEU B 1 43 ? 4.188 5.762 22.469 1 92.62 43 LEU B CA 1
ATOM 2379 C C . LEU B 1 43 ? 4.891 5.656 23.812 1 92.62 43 LEU B C 1
ATOM 2381 O O . LEU B 1 43 ? 4.242 5.695 24.859 1 92.62 43 LEU B O 1
ATOM 2385 N N . ASP B 1 44 ? 6.191 5.562 23.781 1 90.25 44 ASP B N 1
ATOM 2386 C CA . ASP B 1 44 ? 6.988 5.438 25 1 90.25 44 ASP B CA 1
ATOM 2387 C C . ASP B 1 44 ? 7.012 6.746 25.781 1 90.25 44 ASP B C 1
ATOM 2389 O O . ASP B 1 44 ? 7.008 6.742 27.016 1 90.25 44 ASP B O 1
ATOM 2393 N N . THR B 1 45 ? 7.059 7.758 25.109 1 86.75 45 THR B N 1
ATOM 2394 C CA . THR B 1 45 ? 7.16 9.078 25.719 1 86.75 45 THR B CA 1
ATOM 2395 C C . THR B 1 45 ? 5.871 9.438 26.453 1 86.75 45 THR B C 1
ATOM 2397 O O . THR B 1 45 ? 5.91 10.031 27.531 1 86.75 45 THR B O 1
ATOM 2400 N N . PHE B 1 46 ? 4.691 9.086 25.938 1 89.06 46 PHE B N 1
ATOM 2401 C CA . PHE B 1 46 ? 3.412 9.547 26.469 1 89.06 46 PHE B CA 1
ATOM 2402 C C . PHE B 1 46 ? 2.707 8.422 27.219 1 89.06 46 PHE B C 1
ATOM 2404 O O . PHE B 1 46 ? 1.593 8.609 27.719 1 89.06 46 PHE B O 1
ATOM 2411 N N . ASP B 1 47 ? 3.217 7.395 27.453 1 88.25 47 ASP B N 1
ATOM 2412 C CA . ASP B 1 47 ? 2.549 6.254 28.078 1 88.25 47 ASP B CA 1
ATOM 2413 C C . ASP B 1 47 ? 1.183 6.004 27.438 1 88.25 47 ASP B C 1
ATOM 2415 O O . ASP B 1 47 ? 0.164 5.98 28.125 1 88.25 47 ASP B O 1
ATOM 2419 N N . ALA B 1 48 ? 1.126 5.855 26.172 1 95.31 48 ALA B N 1
ATOM 2420 C CA . ALA B 1 48 ? -0.067 5.707 25.344 1 95.31 48 ALA B CA 1
ATOM 2421 C C . ALA B 1 48 ? -0.877 4.484 25.766 1 95.31 48 ALA B C 1
ATOM 2423 O O . ALA B 1 48 ? -0.314 3.479 26.203 1 95.31 48 ALA B O 1
ATOM 2424 N N . LYS B 1 49 ? -2.148 4.562 25.703 1 96.88 49 LYS B N 1
ATOM 2425 C CA . LYS B 1 49 ? -3.062 3.465 26 1 96.88 49 LYS B CA 1
ATOM 2426 C C . LYS B 1 49 ? -3.711 2.922 24.734 1 96.88 49 LYS B C 1
ATOM 2428 O O . LYS B 1 49 ? -4.238 3.688 23.922 1 96.88 49 LYS B O 1
ATOM 2433 N N . LYS B 1 50 ? -3.699 1.642 24.547 1 97.19 50 LYS B N 1
ATOM 2434 C CA . LYS B 1 50 ? -4.34 1.027 23.391 1 97.19 50 LYS B CA 1
ATOM 2435 C C . LYS B 1 50 ? -5.855 1.199 23.453 1 97.19 50 LYS B C 1
ATOM 2437 O O . LYS B 1 50 ? -6.477 0.949 24.484 1 97.19 50 LYS B O 1
ATOM 2442 N N . ILE B 1 51 ? -6.52 1.627 22.375 1 96.75 51 ILE B N 1
ATOM 2443 C CA . ILE B 1 51 ? -7.961 1.812 22.266 1 96.75 51 ILE B CA 1
ATOM 2444 C C . ILE B 1 51 ? -8.586 0.587 21.609 1 96.75 51 ILE B C 1
ATOM 2446 O O . ILE B 1 51 ? -9.578 0.047 22.094 1 96.75 51 ILE B O 1
ATOM 2450 N N . THR B 1 52 ? -8.047 0.215 20.469 1 95.75 52 THR B N 1
ATOM 2451 C CA . THR B 1 52 ? -8.609 -0.852 19.641 1 95.75 52 THR B CA 1
ATOM 2452 C C . THR B 1 52 ? -7.578 -1.352 18.641 1 95.75 52 THR B C 1
ATOM 2454 O O . THR B 1 52 ? -6.43 -0.903 18.641 1 95.75 52 THR B O 1
ATOM 2457 N N . ASP B 1 53 ? -7.977 -2.35 17.859 1 94.88 53 ASP B N 1
ATOM 2458 C CA . ASP B 1 53 ? -7.191 -2.861 16.734 1 94.88 53 ASP B CA 1
ATOM 2459 C C . ASP B 1 53 ? -7.977 -2.768 15.43 1 94.88 53 ASP B C 1
ATOM 2461 O O . ASP B 1 53 ? -9.18 -3.018 15.406 1 94.88 53 ASP B O 1
ATOM 2465 N N . ILE B 1 54 ? -7.242 -2.293 14.445 1 91.5 54 ILE B N 1
ATOM 2466 C CA . ILE B 1 54 ? -7.781 -2.41 13.094 1 91.5 54 ILE B CA 1
ATOM 2467 C C . ILE B 1 54 ? -7.289 -3.705 12.453 1 91.5 54 ILE B C 1
ATOM 2469 O O . ILE B 1 54 ? -6.09 -3.996 12.469 1 91.5 54 ILE B O 1
ATOM 2473 N N . HIS B 1 55 ? -8.219 -4.426 11.867 1 82.81 55 HIS B N 1
ATOM 2474 C CA . HIS B 1 55 ? -7.898 -5.73 11.297 1 82.81 55 HIS B CA 1
ATOM 2475 C C . HIS B 1 55 ? -7.668 -5.625 9.789 1 82.81 55 HIS B C 1
ATOM 2477 O O . HIS B 1 55 ? -8.375 -4.883 9.102 1 82.81 55 HIS B O 1
ATOM 2483 N N . SER B 1 56 ? -6.629 -6.273 9.383 1 78.12 56 SER B N 1
ATOM 2484 C CA . SER B 1 56 ? -6.355 -6.434 7.961 1 78.12 56 SER B CA 1
ATOM 2485 C C . SER B 1 56 ? -5.703 -7.781 7.672 1 78.12 56 SER B C 1
ATOM 2487 O O . SER B 1 56 ? -5.395 -8.539 8.594 1 78.12 56 SER B O 1
ATOM 2489 N N . ALA B 1 57 ? -5.664 -8.133 6.379 1 71.38 57 ALA B N 1
ATOM 2490 C CA . ALA B 1 57 ? -4.992 -9.359 5.969 1 71.38 57 ALA B CA 1
ATOM 2491 C C . ALA B 1 57 ? -3.559 -9.406 6.488 1 71.38 57 ALA B C 1
ATOM 2493 O O . ALA B 1 57 ? -3.027 -10.477 6.773 1 71.38 57 ALA B O 1
ATOM 2494 N N . VAL B 1 58 ? -2.916 -8.227 6.645 1 72.56 58 VAL B N 1
ATOM 2495 C CA . VAL B 1 58 ? -1.511 -8.156 7.031 1 72.56 58 VAL B CA 1
ATOM 2496 C C . VAL B 1 58 ? -1.387 -8.242 8.547 1 72.56 58 VAL B C 1
ATOM 2498 O O . VAL B 1 58 ? -0.277 -8.266 9.086 1 72.56 58 VAL B O 1
ATOM 2501 N N . GLY B 1 59 ? -2.564 -8.305 9.227 1 76.94 59 GLY B N 1
ATOM 2502 C CA . GLY B 1 59 ? -2.543 -8.43 10.672 1 76.94 59 GLY B CA 1
ATOM 2503 C C . GLY B 1 59 ? -3.256 -7.297 11.383 1 76.94 59 GLY B C 1
ATOM 2504 O O . GLY B 1 59 ? -4.094 -6.617 10.789 1 76.94 59 GLY B O 1
ATOM 2505 N N . LEU B 1 60 ? -2.926 -7.238 12.672 1 84.25 60 LEU B N 1
ATOM 2506 C CA . LEU B 1 60 ? -3.561 -6.23 13.516 1 84.25 60 LEU B CA 1
ATOM 2507 C C . LEU B 1 60 ? -2.723 -4.957 13.562 1 84.25 60 LEU B C 1
ATOM 2509 O O . LEU B 1 60 ? -1.493 -5.023 13.633 1 84.25 60 LEU B O 1
ATOM 2513 N N . ASN B 1 61 ? -3.344 -3.848 13.398 1 92 61 ASN B N 1
ATOM 2514 C CA . ASN B 1 61 ? -2.746 -2.535 13.617 1 92 61 ASN B CA 1
ATOM 2515 C C . ASN B 1 61 ? -3.389 -1.811 14.789 1 92 61 ASN B C 1
ATOM 2517 O O . ASN B 1 61 ? -4.551 -1.409 14.719 1 92 61 ASN B O 1
ATOM 2521 N N . SER B 1 62 ? -2.627 -1.645 15.805 1 95.94 62 SER B N 1
ATOM 2522 C CA . SER B 1 62 ? -3.174 -1.104 17.047 1 95.94 62 SER B CA 1
ATOM 2523 C C . SER B 1 62 ? -3.33 0.41 16.969 1 95.94 62 SER B C 1
ATOM 2525 O O . SER B 1 62 ? -2.486 1.098 16.391 1 95.94 62 SER B O 1
ATOM 2527 N N . VAL B 1 63 ? -4.426 0.871 17.562 1 97.81 63 VAL B N 1
ATOM 2528 C CA . VAL B 1 63 ? -4.715 2.295 17.703 1 97.81 63 VAL B CA 1
ATOM 2529 C C . VAL B 1 63 ? -4.59 2.709 19.156 1 97.81 63 VAL B C 1
ATOM 2531 O O . VAL B 1 63 ? -5.109 2.031 20.047 1 97.81 63 VAL B O 1
ATOM 2534 N N . TYR B 1 64 ? -3.951 3.82 19.406 1 98.31 64 TYR B N 1
ATOM 2535 C CA . TYR B 1 64 ? -3.648 4.246 20.766 1 98.31 64 TYR B CA 1
ATOM 2536 C C . TYR B 1 64 ? -4.254 5.617 21.047 1 98.31 64 TYR B C 1
ATOM 2538 O O . TYR B 1 64 ? -4.508 6.395 20.141 1 98.31 64 TYR B O 1
ATOM 2546 N N . GLU B 1 65 ? -4.488 5.82 22.281 1 98.06 65 GLU B N 1
ATOM 2547 C CA . GLU B 1 65 ? -4.812 7.152 22.797 1 98.06 65 GLU B CA 1
ATOM 2548 C C . GLU B 1 65 ? -3.605 7.785 23.484 1 98.06 65 GLU B C 1
ATOM 2550 O O . GLU B 1 65 ? -2.889 7.121 24.234 1 98.06 65 GLU B O 1
ATOM 2555 N N . VAL B 1 66 ? -3.367 9.008 23.141 1 96.56 66 VAL B N 1
ATOM 2556 C CA . VAL B 1 66 ? -2.307 9.805 23.75 1 96.56 66 VAL B CA 1
ATOM 2557 C C . VAL B 1 66 ? -2.885 11.117 24.281 1 96.56 66 VAL B C 1
ATOM 2559 O O . VAL B 1 66 ? -3.738 11.734 23.641 1 96.56 66 VAL B O 1
ATOM 2562 N N . GLU B 1 67 ? -2.445 11.445 25.469 1 95.94 67 GLU B N 1
ATOM 2563 C CA . GLU B 1 67 ? -2.846 12.727 26.031 1 95.94 67 GLU B CA 1
ATOM 2564 C C . GLU B 1 67 ? -1.729 13.766 25.891 1 95.94 67 GLU B C 1
ATOM 2566 O O . GLU B 1 67 ? -0.584 13.5 26.266 1 95.94 67 GLU B O 1
ATOM 2571 N N . TYR B 1 68 ? -2.039 14.852 25.344 1 94.5 68 TYR B N 1
ATOM 2572 C CA . TYR B 1 68 ? -1.115 15.969 25.188 1 94.5 68 TYR B CA 1
ATOM 2573 C C . TYR B 1 68 ? -1.774 17.281 25.594 1 94.5 68 TYR B C 1
ATOM 2575 O O . TYR B 1 68 ? -2.801 17.672 25.031 1 94.5 68 TYR B O 1
ATOM 2583 N N . LYS B 1 69 ? -1.188 17.969 26.625 1 94.56 69 LYS B N 1
ATOM 2584 C CA . LYS B 1 69 ? -1.677 19.234 27.156 1 94.56 69 LYS B CA 1
ATOM 2585 C C . LYS B 1 69 ? -3.166 19.156 27.484 1 94.56 69 LYS B C 1
ATOM 2587 O O . LYS B 1 69 ? -3.936 20.047 27.109 1 94.56 69 LYS B O 1
ATOM 2592 N N . GLY B 1 70 ? -3.629 18 28.016 1 95.19 70 GLY B N 1
ATOM 2593 C CA . GLY B 1 70 ? -4.973 17.812 28.547 1 95.19 70 GLY B CA 1
ATOM 2594 C C . GLY B 1 70 ? -5.973 17.375 27.484 1 95.19 70 GLY B C 1
ATOM 2595 O O . GLY B 1 70 ? -7.164 17.25 27.781 1 95.19 70 GLY B O 1
ATOM 2596 N N . LYS B 1 71 ? -5.527 17.172 26.281 1 96.81 71 LYS B N 1
ATOM 2597 C CA . LYS B 1 71 ? -6.418 16.75 25.203 1 96.81 71 LYS B CA 1
ATOM 2598 C C . LYS B 1 71 ? -6.07 15.344 24.734 1 96.81 71 LYS B C 1
ATOM 2600 O O . LYS B 1 71 ? -4.906 14.938 24.781 1 96.81 71 LYS B O 1
ATOM 2605 N N . ARG B 1 72 ? -7.09 14.641 24.312 1 96.88 72 ARG B N 1
ATOM 2606 C CA . ARG B 1 72 ? -6.922 13.258 23.875 1 96.88 72 ARG B CA 1
ATOM 2607 C C . ARG B 1 72 ? -6.746 13.188 22.359 1 96.88 72 ARG B C 1
ATOM 2609 O O . ARG B 1 72 ? -7.488 13.828 21.609 1 96.88 72 ARG B O 1
ATOM 2616 N N . PHE B 1 73 ? -5.773 12.445 21.922 1 98.06 73 PHE B N 1
ATOM 2617 C CA . PHE B 1 73 ? -5.496 12.18 20.516 1 98.06 73 PHE B CA 1
ATOM 2618 C C . PHE B 1 73 ? -5.484 10.68 20.234 1 98.06 73 PHE B C 1
ATOM 2620 O O . PHE B 1 73 ? -5.133 9.883 21.109 1 98.06 73 PHE B O 1
ATOM 2627 N N . ALA B 1 74 ? -5.945 10.281 19.094 1 98.38 74 ALA B N 1
ATOM 2628 C CA . ALA B 1 74 ? -5.691 8.922 18.609 1 98.38 74 ALA B CA 1
ATOM 2629 C C . ALA B 1 74 ? -4.406 8.859 17.797 1 98.38 74 ALA B C 1
ATOM 2631 O O . ALA B 1 74 ? -4.027 9.836 17.141 1 98.38 74 ALA B O 1
ATOM 2632 N N . MET B 1 75 ? -3.746 7.77 17.891 1 97.94 75 MET B N 1
ATOM 2633 C CA . MET B 1 75 ? -2.529 7.562 17.109 1 97.94 75 MET B CA 1
ATOM 2634 C C . MET B 1 75 ? -2.49 6.152 16.531 1 97.94 75 MET B C 1
ATOM 2636 O O . MET B 1 75 ? -2.873 5.191 17.203 1 97.94 75 MET B O 1
ATOM 2640 N N . PHE B 1 76 ? -2.049 6.012 15.328 1 96.94 76 PHE B N 1
ATOM 2641 C CA . PHE B 1 76 ? -1.788 4.719 14.711 1 96.94 76 PHE B CA 1
ATOM 2642 C C . PHE B 1 76 ? -0.635 4.812 13.719 1 96.94 76 PHE B C 1
ATOM 2644 O O . PHE B 1 76 ? -0.225 5.91 13.336 1 96.94 76 PHE B O 1
ATOM 2651 N N . HIS B 1 77 ? -0.047 3.701 13.422 1 95.06 77 HIS B N 1
ATOM 2652 C CA . HIS B 1 77 ? 1.07 3.615 12.492 1 95.06 77 HIS B CA 1
ATOM 2653 C C . HIS B 1 77 ? 0.582 3.379 11.07 1 95.06 77 HIS B C 1
ATOM 2655 O O . HIS B 1 77 ? -0.011 2.338 10.773 1 95.06 77 HIS B O 1
ATOM 2661 N N . SER B 1 78 ? 0.862 4.332 10.172 1 94.81 78 SER B N 1
ATOM 2662 C CA . SER B 1 78 ? 0.408 4.211 8.789 1 94.81 78 SER B CA 1
ATOM 2663 C C . SER B 1 78 ? 1.354 3.336 7.973 1 94.81 78 SER B C 1
ATOM 2665 O O . SER B 1 78 ? 2.559 3.305 8.234 1 94.81 78 SER B O 1
ATOM 2667 N N . PHE B 1 79 ? 0.783 2.73 6.984 1 91.31 79 PHE B N 1
ATOM 2668 C CA . PHE B 1 79 ? 1.585 1.954 6.047 1 91.31 79 PHE B CA 1
ATOM 2669 C C . PHE B 1 79 ? 1.946 2.787 4.824 1 91.31 79 PHE B C 1
ATOM 2671 O O . PHE B 1 79 ? 1.181 3.662 4.414 1 91.31 79 PHE B O 1
ATOM 2678 N N . VAL B 1 80 ? 3.104 2.436 4.328 1 93.31 80 VAL B N 1
ATOM 2679 C CA . VAL B 1 80 ? 3.555 3.141 3.133 1 93.31 80 VAL B CA 1
ATOM 2680 C C . VAL B 1 80 ? 2.777 2.645 1.915 1 93.31 80 VAL B C 1
ATOM 2682 O O . VAL B 1 80 ? 2.506 1.448 1.79 1 93.31 80 VAL B O 1
ATOM 2685 N N . GLY B 1 81 ? 2.393 3.604 1.011 1 96 81 GLY B N 1
ATOM 2686 C CA . GLY B 1 81 ? 1.571 3.309 -0.153 1 96 81 GLY B CA 1
ATOM 2687 C C . GLY B 1 81 ? 0.106 3.646 0.049 1 96 81 GLY B C 1
ATOM 2688 O O . GLY B 1 81 ? -0.449 3.41 1.124 1 96 81 GLY B O 1
ATOM 2689 N N . GLU B 1 82 ? -0.552 4.07 -0.934 1 97.88 82 GLU B N 1
ATOM 2690 C CA . GLU B 1 82 ? -1.871 4.68 -0.783 1 97.88 82 GLU B CA 1
ATOM 2691 C C . GLU B 1 82 ? -2.939 3.619 -0.532 1 97.88 82 GLU B C 1
ATOM 2693 O O . GLU B 1 82 ? -3.811 3.799 0.321 1 97.88 82 GLU B O 1
ATOM 2698 N N . PRO B 1 83 ? -2.9 2.455 -1.228 1 97.19 83 PRO B N 1
ATOM 2699 C CA . PRO B 1 83 ? -4.051 1.558 -1.092 1 97.19 83 PRO B CA 1
ATOM 2700 C C . PRO B 1 83 ? -4.289 1.121 0.352 1 97.19 83 PRO B C 1
ATOM 2702 O O . PRO B 1 83 ? -5.398 1.272 0.87 1 97.19 83 PRO B O 1
ATOM 2705 N N . LEU B 1 84 ? -3.281 0.694 0.995 1 94.25 84 LEU B N 1
ATOM 2706 C CA . LEU B 1 84 ? -3.451 0.24 2.371 1 94.25 84 LEU B CA 1
ATOM 2707 C C . LEU B 1 84 ? -3.6 1.425 3.32 1 94.25 84 LEU B C 1
ATOM 2709 O O . LEU B 1 84 ? -4.375 1.367 4.277 1 94.25 84 LEU B O 1
ATOM 2713 N N . CYS B 1 85 ? -2.881 2.469 3.084 1 95.75 85 CYS B N 1
ATOM 2714 C CA . CYS B 1 85 ? -2.945 3.674 3.904 1 95.75 85 CYS B CA 1
ATOM 2715 C C . CYS B 1 85 ? -4.359 4.238 3.936 1 95.75 85 CYS B C 1
ATOM 2717 O O . CYS B 1 85 ? -4.891 4.535 5.008 1 95.75 85 CYS B O 1
ATOM 2719 N N . VAL B 1 86 ? -4.984 4.355 2.818 1 97.75 86 VAL B N 1
ATOM 2720 C CA . VAL B 1 86 ? -6.316 4.926 2.668 1 97.75 86 VAL B CA 1
ATOM 2721 C C . VAL B 1 86 ? -7.352 3.996 3.301 1 97.75 86 VAL B C 1
ATOM 2723 O O . VAL B 1 86 ? -8.258 4.453 4.004 1 97.75 86 VAL B O 1
ATOM 2726 N N . ALA B 1 87 ? -7.25 2.684 3.086 1 96.06 87 ALA B N 1
ATOM 2727 C CA . ALA B 1 87 ? -8.195 1.724 3.648 1 96.06 87 ALA B CA 1
ATOM 2728 C C . ALA B 1 87 ? -8.172 1.757 5.172 1 96.06 87 ALA B C 1
ATOM 2730 O O . ALA B 1 87 ? -9.227 1.739 5.82 1 96.06 87 ALA B O 1
ATOM 2731 N N . GLN B 1 88 ? -6.988 1.786 5.711 1 95.12 88 GLN B N 1
ATOM 2732 C CA . GLN B 1 88 ? -6.852 1.804 7.164 1 95.12 88 GLN B CA 1
ATOM 2733 C C . GLN B 1 88 ? -7.488 3.055 7.762 1 95.12 88 GLN B C 1
ATOM 2735 O O . GLN B 1 88 ? -8.141 2.986 8.805 1 95.12 88 GLN B O 1
ATOM 2740 N N . TYR B 1 89 ? -7.246 4.168 7.141 1 97.69 89 TYR B N 1
ATOM 2741 C CA . TYR B 1 89 ? -7.836 5.375 7.711 1 97.69 89 TYR B CA 1
ATOM 2742 C C . TYR B 1 89 ? -9.352 5.371 7.555 1 97.69 89 TYR B C 1
ATOM 2744 O O . TYR B 1 89 ? -10.07 5.91 8.398 1 97.69 89 TYR B O 1
ATOM 2752 N N . GLU B 1 90 ? -9.922 4.801 6.48 1 97.81 90 GLU B N 1
ATOM 2753 C CA . GLU B 1 90 ? -11.375 4.672 6.367 1 97.81 90 GLU B CA 1
ATOM 2754 C C . GLU B 1 90 ? -11.945 3.877 7.539 1 97.81 90 GLU B C 1
ATOM 2756 O O . GLU B 1 90 ? -13.023 4.203 8.047 1 97.81 90 GLU B O 1
ATOM 2761 N N . ASP B 1 91 ? -11.227 2.84 7.945 1 96.94 91 ASP B N 1
ATOM 2762 C CA . ASP B 1 91 ? -11.641 2.105 9.133 1 96.94 91 ASP B CA 1
ATOM 2763 C C . ASP B 1 91 ? -11.688 3.021 10.359 1 96.94 91 ASP B C 1
ATOM 2765 O O . ASP B 1 91 ? -12.633 2.955 11.148 1 96.94 91 ASP B O 1
ATOM 2769 N N . LEU B 1 92 ? -10.703 3.883 10.492 1 97.94 92 LEU B N 1
ATOM 2770 C CA . LEU B 1 92 ? -10.641 4.766 11.648 1 97.94 92 LEU B CA 1
ATOM 2771 C C . LEU B 1 92 ? -11.75 5.809 11.602 1 97.94 92 LEU B C 1
ATOM 2773 O O . LEU B 1 92 ? -12.266 6.227 12.641 1 97.94 92 LEU B O 1
ATOM 2777 N N . MET B 1 93 ? -12.07 6.27 10.391 1 98 93 MET B N 1
ATOM 2778 C CA . MET B 1 93 ? -13.203 7.176 10.242 1 98 93 MET B CA 1
ATOM 2779 C C . MET B 1 93 ? -14.484 6.535 10.758 1 98 93 MET B C 1
ATOM 2781 O O . MET B 1 93 ? -15.266 7.18 11.461 1 98 93 MET B O 1
ATOM 2785 N N . ALA B 1 94 ? -14.672 5.258 10.414 1 97.12 94 ALA B N 1
ATOM 2786 C CA . ALA B 1 94 ? -15.859 4.527 10.859 1 97.12 94 ALA B CA 1
ATOM 2787 C C . ALA B 1 94 ? -15.852 4.348 12.375 1 97.12 94 ALA B C 1
ATOM 2789 O O . ALA B 1 94 ? -16.906 4.316 13.008 1 97.12 94 ALA B O 1
ATOM 2790 N N . ILE B 1 95 ? -14.664 4.234 12.945 1 97.5 95 ILE B N 1
ATOM 2791 C CA . ILE B 1 95 ? -14.531 4.066 14.391 1 97.5 95 ILE B CA 1
ATOM 2792 C C . ILE B 1 95 ? -14.836 5.387 15.094 1 97.5 95 ILE B C 1
ATOM 2794 O O . ILE B 1 95 ? -15.477 5.398 16.141 1 97.5 95 ILE B O 1
ATOM 2798 N N . GLY B 1 96 ? -14.328 6.496 14.477 1 97.94 96 GLY B N 1
ATOM 2799 C CA . GLY B 1 96 ? -14.719 7.742 15.109 1 97.94 96 GLY B CA 1
ATOM 2800 C C . GLY B 1 96 ? -13.805 8.906 14.758 1 97.94 96 GLY B C 1
ATOM 2801 O O . GLY B 1 96 ? -14.086 10.047 15.109 1 97.94 96 GLY B O 1
ATOM 2802 N N . SER B 1 97 ? -12.727 8.648 14.031 1 98.19 97 SER B N 1
ATOM 2803 C CA . SER B 1 97 ? -11.789 9.711 13.68 1 98.19 97 SER B CA 1
ATOM 2804 C C . SER B 1 97 ? -12.438 10.742 12.766 1 98.19 97 SER B C 1
ATOM 2806 O O . SER B 1 97 ? -13.172 10.383 11.844 1 98.19 97 SER B O 1
ATOM 2808 N N . LYS B 1 98 ? -12.094 12.062 12.945 1 98.06 98 LYS B N 1
ATOM 2809 C CA . LYS B 1 98 ? -12.719 13.117 12.156 1 98.06 98 LYS B CA 1
ATOM 2810 C C . LYS B 1 98 ? -11.664 13.969 11.453 1 98.06 98 LYS B C 1
ATOM 2812 O O . LYS B 1 98 ? -11.969 14.641 10.461 1 98.06 98 LYS B O 1
ATOM 2817 N N . ARG B 1 99 ? -10.469 13.992 11.977 1 98.56 99 ARG B N 1
ATOM 2818 C CA . ARG B 1 99 ? -9.359 14.773 11.438 1 98.56 99 ARG B CA 1
ATOM 2819 C C . ARG B 1 99 ? -8.047 13.992 11.508 1 98.56 99 ARG B C 1
ATOM 2821 O O . ARG B 1 99 ? -7.691 13.461 12.555 1 98.56 99 ARG B O 1
ATOM 2828 N N . LEU B 1 100 ? -7.371 13.922 10.422 1 98.75 100 LEU B N 1
ATOM 2829 C CA . LEU B 1 100 ? -6.102 13.211 10.367 1 98.75 100 LEU B CA 1
ATOM 2830 C C . LEU B 1 100 ? -4.945 14.18 10.133 1 98.75 100 LEU B C 1
ATOM 2832 O O . LEU B 1 100 ? -4.992 14.992 9.203 1 98.75 100 LEU B O 1
ATOM 2836 N N . ILE B 1 101 ? -3.99 14.188 10.977 1 98.75 101 ILE B N 1
ATOM 2837 C CA . ILE B 1 101 ? -2.691 14.812 10.75 1 98.75 101 ILE B CA 1
ATOM 2838 C C . ILE B 1 101 ? -1.644 13.734 10.477 1 98.75 101 ILE B C 1
ATOM 2840 O O . ILE B 1 101 ? -1.394 12.867 11.312 1 98.75 101 ILE B O 1
ATOM 2844 N N . LEU B 1 102 ? -1.064 13.812 9.32 1 98.31 102 LEU B N 1
ATOM 2845 C CA . LEU B 1 102 ? -0.14 12.789 8.852 1 98.31 102 LEU B CA 1
ATOM 2846 C C . LEU B 1 102 ? 1.248 13.375 8.617 1 98.31 102 LEU B C 1
ATOM 2848 O O . LEU B 1 102 ? 1.395 14.367 7.902 1 98.31 102 LEU B O 1
ATOM 2852 N N . LEU B 1 103 ? 2.227 12.867 9.242 1 94.19 103 LEU B N 1
ATOM 2853 C CA . LEU B 1 103 ? 3.598 13.297 9.008 1 94.19 103 LEU B CA 1
ATOM 2854 C C . LEU B 1 103 ? 4.402 12.211 8.305 1 94.19 103 LEU B C 1
ATOM 2856 O O . LEU B 1 103 ? 4.242 11.023 8.602 1 94.19 103 LEU B O 1
ATOM 2860 N N . GLY B 1 104 ? 5.16 12.578 7.387 1 89.25 104 GLY B N 1
ATOM 2861 C CA . GLY B 1 104 ? 5.965 11.609 6.652 1 89.25 104 GLY B CA 1
ATOM 2862 C C . GLY B 1 104 ? 7.277 12.188 6.156 1 89.25 104 GLY B C 1
ATOM 2863 O O . GLY B 1 104 ? 7.5 13.398 6.227 1 89.25 104 GLY B O 1
ATOM 2864 N N . ASN B 1 105 ? 8.164 11.281 5.727 1 87.25 105 ASN B N 1
ATOM 2865 C CA . ASN B 1 105 ? 9.367 11.664 5.008 1 87.25 105 ASN B CA 1
ATOM 2866 C C . ASN B 1 105 ? 9.102 11.828 3.514 1 87.25 105 ASN B C 1
ATOM 2868 O O . ASN B 1 105 ? 8.055 11.414 3.018 1 87.25 105 ASN B O 1
ATOM 2872 N N . CYS B 1 106 ? 10.0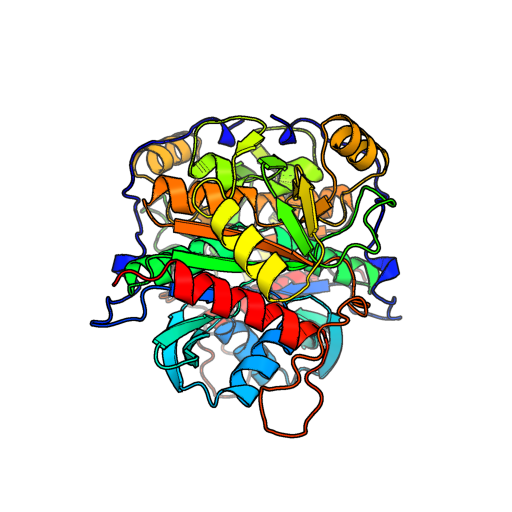16 12.508 2.889 1 90.5 106 CYS B N 1
ATOM 2873 C CA . CYS B 1 106 ? 9.914 12.703 1.445 1 90.5 106 CYS B CA 1
ATOM 2874 C C . CYS B 1 106 ? 11.289 12.773 0.803 1 90.5 106 CYS B C 1
ATOM 2876 O O . CYS B 1 106 ? 12.297 12.953 1.497 1 90.5 106 CYS B O 1
ATOM 2878 N N . GLY B 1 107 ? 11.328 12.484 -0.504 1 88.81 107 GLY B N 1
ATOM 2879 C CA . GLY B 1 107 ? 12.516 12.805 -1.29 1 88.81 107 GLY B CA 1
ATOM 2880 C C . GLY B 1 107 ? 12.516 14.234 -1.803 1 88.81 107 GLY B C 1
ATOM 2881 O O . GLY B 1 107 ? 11.625 14.625 -2.561 1 88.81 107 GLY B O 1
ATOM 2882 N N . VAL B 1 108 ? 13.539 14.977 -1.44 1 89.25 108 VAL B N 1
ATOM 2883 C CA . VAL B 1 108 ? 13.617 16.375 -1.866 1 89.25 108 VAL B CA 1
ATOM 2884 C C . VAL B 1 108 ? 14.094 16.438 -3.312 1 89.25 108 VAL B C 1
ATOM 2886 O O . VAL B 1 108 ? 15.102 15.812 -3.672 1 89.25 108 VAL B O 1
ATOM 2889 N N . LEU B 1 109 ? 13.344 17.156 -4.141 1 88.88 109 LEU B N 1
ATOM 2890 C CA . LEU B 1 109 ? 13.68 17.297 -5.555 1 88.88 109 LEU B CA 1
ATOM 2891 C C . LEU B 1 109 ? 14.414 18.609 -5.809 1 88.88 109 LEU B C 1
ATOM 2893 O O . LEU B 1 109 ? 15.172 18.734 -6.773 1 88.88 109 LEU B O 1
ATOM 2897 N N . ASP B 1 110 ? 14.102 19.562 -5.008 1 80.5 110 ASP B N 1
ATOM 2898 C CA . ASP B 1 110 ? 14.758 20.859 -5.07 1 80.5 110 ASP B CA 1
ATOM 2899 C C . ASP B 1 110 ? 15.875 20.969 -4.031 1 80.5 110 ASP B C 1
ATOM 2901 O O . ASP B 1 110 ? 15.602 21.156 -2.842 1 80.5 110 ASP B O 1
ATOM 2905 N N . LYS B 1 111 ? 17.062 21 -4.449 1 74.56 111 LYS B N 1
ATOM 2906 C CA . LYS B 1 111 ? 18.234 20.953 -3.58 1 74.56 111 LYS B CA 1
ATOM 2907 C C . LYS B 1 111 ? 18.297 22.188 -2.676 1 74.56 111 LYS B C 1
ATOM 2909 O O . LYS B 1 111 ? 18.922 22.156 -1.612 1 74.56 111 LYS B O 1
ATOM 2914 N N . ASN B 1 112 ? 17.672 23.203 -3.062 1 73.88 112 ASN B N 1
ATOM 2915 C CA . ASN B 1 112 ? 17.719 24.453 -2.297 1 73.88 112 ASN B CA 1
ATOM 2916 C C . ASN B 1 112 ? 16.938 24.344 -0.994 1 73.88 112 ASN B C 1
ATOM 2918 O O . ASN B 1 112 ? 17.047 25.203 -0.124 1 73.88 112 ASN B O 1
ATOM 2922 N N . ILE B 1 113 ? 16.203 23.219 -0.883 1 70.94 113 ILE B N 1
ATOM 2923 C CA . ILE B 1 113 ? 15.367 23.109 0.306 1 70.94 113 ILE B CA 1
ATOM 2924 C C . ILE B 1 113 ? 15.828 21.922 1.153 1 70.94 113 ILE B C 1
ATOM 2926 O O . ILE B 1 113 ? 15.125 21.5 2.082 1 70.94 113 ILE B O 1
ATOM 2930 N N . GLU B 1 114 ? 16.844 21.375 0.78 1 60.19 114 GLU B N 1
ATOM 2931 C CA . GLU B 1 114 ? 17.328 20.141 1.407 1 60.19 114 GLU B CA 1
ATOM 2932 C C . GLU B 1 114 ? 17.562 20.344 2.9 1 60.19 114 GLU B C 1
ATOM 2934 O O . GLU B 1 114 ? 17.375 19.406 3.693 1 60.19 114 GLU B O 1
ATOM 2939 N N . ASP B 1 115 ? 17.953 21.5 3.107 1 58 115 ASP B N 1
ATOM 2940 C CA . ASP B 1 115 ? 18.266 21.781 4.5 1 58 115 ASP B CA 1
ATOM 2941 C C . ASP B 1 115 ? 17.047 22.25 5.266 1 58 115 ASP B C 1
ATOM 2943 O O . ASP B 1 115 ? 17.109 22.531 6.465 1 58 115 ASP B O 1
ATOM 2947 N N . CYS B 1 116 ? 15.992 22.234 4.375 1 59.84 116 CYS B N 1
ATOM 2948 C CA . CYS B 1 116 ? 14.797 22.734 5.051 1 59.84 116 CYS B CA 1
ATOM 2949 C C . CYS B 1 116 ? 14.125 21.625 5.859 1 59.84 116 CYS B C 1
ATOM 2951 O O . CYS B 1 116 ? 14.172 20.453 5.469 1 59.84 116 CYS B O 1
ATOM 2953 N N . GLY B 1 117 ? 13.703 22.047 7.172 1 74.75 117 GLY B N 1
ATOM 2954 C CA . GLY B 1 117 ? 13.141 21.188 8.203 1 74.75 117 GLY B CA 1
ATOM 2955 C C . GLY B 1 117 ? 11.789 20.625 7.836 1 74.75 117 GLY B C 1
ATOM 2956 O O . GLY B 1 117 ? 11.68 19.438 7.5 1 74.75 117 GLY B O 1
ATOM 2957 N N . ILE B 1 118 ? 10.812 21.625 7.516 1 91 118 ILE B N 1
ATOM 2958 C CA . ILE B 1 118 ? 9.43 21.203 7.344 1 91 118 ILE B CA 1
ATOM 2959 C C . ILE B 1 118 ? 8.938 21.594 5.957 1 91 118 ILE B C 1
ATOM 2961 O O . ILE B 1 118 ? 9.195 22.719 5.496 1 91 118 ILE B O 1
ATOM 2965 N N . ILE B 1 119 ? 8.328 20.75 5.223 1 93.94 119 ILE B N 1
ATOM 2966 C CA . ILE B 1 119 ? 7.695 21.031 3.936 1 93.94 119 ILE B CA 1
ATOM 2967 C C . ILE B 1 119 ? 6.176 20.922 4.07 1 93.94 119 ILE B C 1
ATOM 2969 O O . ILE B 1 119 ? 5.656 19.922 4.562 1 93.94 119 ILE B O 1
ATOM 2973 N N . ILE B 1 120 ? 5.473 21.984 3.656 1 97.19 120 ILE B N 1
ATOM 2974 C CA . ILE B 1 120 ? 4.012 22.016 3.643 1 97.19 120 ILE B CA 1
ATOM 2975 C C . ILE B 1 120 ? 3.508 21.891 2.205 1 97.19 120 ILE B C 1
ATOM 2977 O O . ILE B 1 120 ? 3.559 22.844 1.436 1 97.19 120 ILE B O 1
ATOM 2981 N N . PRO B 1 121 ? 2.98 20.781 1.859 1 98.31 121 PRO B N 1
ATOM 2982 C CA . PRO B 1 121 ? 2.465 20.656 0.493 1 98.31 121 PRO B CA 1
ATOM 2983 C C . PRO B 1 121 ? 1.208 21.5 0.267 1 98.31 121 PRO B C 1
ATOM 2985 O O . PRO B 1 121 ? 0.332 21.547 1.135 1 98.31 121 PRO B O 1
ATOM 2988 N N . THR B 1 122 ? 1.11 22.125 -0.909 1 98.62 122 THR B N 1
ATOM 2989 C CA . THR B 1 122 ? -0.046 22.922 -1.277 1 98.62 122 THR B CA 1
ATOM 2990 C C . THR B 1 122 ? -0.881 22.219 -2.344 1 98.62 122 THR B C 1
ATOM 2992 O O . THR B 1 122 ? -2.061 22.531 -2.52 1 98.62 122 THR B O 1
ATOM 2995 N N . ALA B 1 123 ? -0.22 21.391 -3.061 1 98.88 123 ALA B N 1
ATOM 2996 C CA . ALA B 1 123 ? -0.828 20.562 -4.098 1 98.88 123 ALA B CA 1
ATOM 2997 C C . ALA B 1 123 ? -0.014 19.297 -4.328 1 98.88 123 ALA B C 1
ATOM 2999 O O . ALA B 1 123 ? 1.131 19.188 -3.879 1 98.88 123 ALA B O 1
ATOM 3000 N N . ALA B 1 124 ? -0.607 18.328 -4.934 1 98.88 124 ALA B N 1
ATOM 3001 C CA . ALA B 1 124 ? 0.077 17.078 -5.23 1 98.88 124 ALA B CA 1
ATOM 3002 C C . ALA B 1 124 ? -0.189 16.625 -6.664 1 98.88 124 ALA B C 1
ATOM 3004 O O . ALA B 1 124 ? -1.337 16.625 -7.113 1 98.88 124 ALA B O 1
ATOM 3005 N N . LEU B 1 125 ? 0.878 16.406 -7.406 1 98.88 125 LEU B N 1
ATOM 3006 C CA . LEU B 1 125 ? 0.757 15.711 -8.68 1 98.88 125 LEU B CA 1
ATOM 3007 C C . LEU B 1 125 ? 0.308 14.266 -8.469 1 98.88 125 LEU B C 1
ATOM 3009 O O . LEU B 1 125 ? 0.888 13.547 -7.652 1 98.88 125 LEU B O 1
ATOM 3013 N N . ARG B 1 126 ? -0.682 13.867 -9.195 1 98.75 126 ARG B N 1
ATOM 3014 C CA . ARG B 1 126 ? -1.296 12.562 -8.992 1 98.75 126 ARG B CA 1
ATOM 3015 C C . ARG B 1 126 ? -0.712 11.531 -9.953 1 98.75 126 ARG B C 1
ATOM 3017 O O . ARG B 1 126 ? -1.359 11.148 -10.93 1 98.75 126 ARG B O 1
ATOM 3024 N N . ASP B 1 127 ? 0.393 11.078 -9.633 1 98.62 127 ASP B N 1
ATOM 3025 C CA . ASP B 1 127 ? 1.058 10.008 -10.375 1 98.62 127 ASP B CA 1
ATOM 3026 C C . ASP B 1 127 ? 0.883 8.664 -9.688 1 98.62 127 ASP B C 1
ATOM 3028 O O . ASP B 1 127 ? 1.863 7.961 -9.422 1 98.62 127 ASP B O 1
ATOM 3032 N N . GLU B 1 128 ? -0.295 8.367 -9.273 1 98.62 128 GLU B N 1
ATOM 3033 C CA . GLU B 1 128 ? -0.751 7.199 -8.523 1 98.62 128 GLU B CA 1
ATOM 3034 C C . GLU B 1 128 ? -2.207 6.875 -8.844 1 98.62 128 GLU B C 1
ATOM 3036 O O . GLU B 1 128 ? -2.873 7.621 -9.562 1 98.62 128 GLU B O 1
ATOM 3041 N N . GLY B 1 129 ? -2.676 5.719 -8.477 1 98.62 129 GLY B N 1
ATOM 3042 C CA . GLY B 1 129 ? -3.988 5.281 -8.93 1 98.62 129 GLY B CA 1
ATOM 3043 C C . GLY B 1 129 ? -5.074 5.492 -7.891 1 98.62 129 GLY B C 1
ATOM 3044 O O . GLY B 1 129 ? -6.25 5.633 -8.234 1 98.62 129 GLY B O 1
ATOM 3045 N N . THR B 1 130 ? -4.785 5.531 -6.633 1 98.81 130 THR B N 1
ATOM 3046 C CA . THR B 1 130 ? -5.758 5.469 -5.543 1 98.81 130 THR B CA 1
ATOM 3047 C C . THR B 1 130 ? -6.652 6.703 -5.551 1 98.81 130 THR B C 1
ATOM 3049 O O . THR B 1 130 ? -7.875 6.594 -5.41 1 98.81 130 THR B O 1
ATOM 3052 N N . SER B 1 131 ? -6.07 7.926 -5.754 1 98.81 131 SER B N 1
ATOM 3053 C CA . SER B 1 131 ? -6.848 9.156 -5.672 1 98.81 131 SER B CA 1
ATOM 3054 C C . SER B 1 131 ? -7.953 9.18 -6.727 1 98.81 131 SER B C 1
ATOM 3056 O O . SER B 1 131 ? -9 9.789 -6.516 1 98.81 131 SER B O 1
ATOM 3058 N N . PHE B 1 132 ? -7.836 8.477 -7.824 1 98.69 132 PHE B N 1
ATOM 3059 C CA . PHE B 1 132 ? -8.789 8.492 -8.93 1 98.69 132 PHE B CA 1
ATOM 3060 C C . PHE B 1 132 ? -10.062 7.738 -8.555 1 98.69 132 PHE B C 1
ATOM 3062 O O . PHE B 1 132 ? -11.086 7.859 -9.234 1 98.69 132 PHE B O 1
ATOM 3069 N N . HIS B 1 133 ? -10.039 6.992 -7.52 1 98.69 133 HIS B N 1
ATOM 3070 C CA . HIS B 1 133 ? -11.242 6.328 -7.031 1 98.69 133 HIS B CA 1
ATOM 3071 C C . HIS B 1 133 ? -12.031 7.234 -6.094 1 98.69 133 HIS B C 1
ATOM 3073 O O . HIS B 1 133 ? -13.18 6.93 -5.742 1 98.69 133 HIS B O 1
ATOM 3079 N N . TYR B 1 134 ? -11.453 8.367 -5.734 1 98.75 134 TYR B N 1
ATOM 3080 C CA . TYR B 1 134 ? -12.07 9.18 -4.699 1 98.75 134 TYR B CA 1
ATOM 3081 C C . TYR B 1 134 ? -12.367 10.586 -5.211 1 98.75 134 TYR B C 1
ATOM 3083 O O . TYR B 1 134 ? -13.07 11.359 -4.559 1 98.75 134 TYR B O 1
ATOM 3091 N N . VAL B 1 135 ? -11.805 10.938 -6.316 1 98.56 135 VAL B N 1
ATOM 3092 C CA . VAL B 1 135 ? -12.062 12.258 -6.883 1 98.56 135 VAL B CA 1
ATOM 3093 C C . VAL B 1 135 ? -11.945 12.195 -8.406 1 98.56 135 VAL B C 1
ATOM 3095 O O . VAL B 1 135 ? -11.25 11.336 -8.945 1 98.56 135 VAL B O 1
ATOM 3098 N N . GLU B 1 136 ? -12.594 13.008 -9.203 1 98.25 136 GLU B N 1
ATOM 3099 C CA . GLU B 1 136 ? -12.57 13.062 -10.656 1 98.25 136 GLU B CA 1
ATOM 3100 C C . GLU B 1 136 ? -11.148 13.172 -11.188 1 98.25 136 GLU B C 1
ATOM 3102 O O . GLU B 1 136 ? -10.289 13.781 -10.555 1 98.25 136 GLU B O 1
ATOM 3107 N N . PRO B 1 137 ? -10.969 12.617 -12.328 1 97.94 137 PRO B N 1
ATOM 3108 C CA . PRO B 1 137 ? -9.617 12.602 -12.891 1 97.94 137 PRO B CA 1
ATOM 3109 C C . PRO B 1 137 ? -9.055 14 -13.109 1 97.94 137 PRO B C 1
ATOM 3111 O O . PRO B 1 137 ? -9.75 14.883 -13.617 1 97.94 137 PRO B O 1
ATOM 3114 N N . SER B 1 138 ? -7.906 14.242 -12.664 1 98.31 138 SER B N 1
ATOM 3115 C CA . SER B 1 138 ? -7.07 15.414 -12.867 1 98.31 138 SER B CA 1
ATOM 3116 C C . SER B 1 138 ? -5.609 15.117 -12.539 1 98.31 138 SER B C 1
ATOM 3118 O O . SER B 1 138 ? -5.312 14.164 -11.812 1 98.31 138 SER B O 1
ATOM 3120 N N . ASP B 1 139 ? -4.758 15.891 -13.062 1 98.31 139 ASP B N 1
ATOM 3121 C CA . ASP B 1 139 ? -3.338 15.633 -12.852 1 98.31 139 ASP B CA 1
ATOM 3122 C C . ASP B 1 139 ? -2.883 16.172 -11.492 1 98.31 139 ASP B C 1
ATOM 3124 O O . ASP B 1 139 ? -1.818 15.789 -11 1 98.31 139 ASP B O 1
ATOM 3128 N N . VAL B 1 140 ? -3.67 17.109 -10.938 1 98.75 140 VAL B N 1
ATOM 3129 C CA . VAL B 1 140 ? -3.252 17.781 -9.711 1 98.75 140 VAL B CA 1
ATOM 3130 C C . VAL B 1 140 ? -4.422 17.859 -8.734 1 98.75 140 VAL B C 1
ATOM 3132 O O . VAL B 1 140 ? -5.578 17.984 -9.148 1 98.75 140 VAL B O 1
ATOM 3135 N N . ILE B 1 141 ? -4.156 17.766 -7.445 1 98.81 141 ILE B N 1
ATOM 3136 C CA . ILE B 1 141 ? -5.141 18 -6.395 1 98.81 141 ILE B CA 1
ATOM 3137 C C . ILE B 1 141 ? -4.578 18.984 -5.375 1 98.81 141 ILE B C 1
ATOM 3139 O O . ILE B 1 141 ? -3.412 18.891 -4.984 1 98.81 141 ILE B O 1
ATOM 3143 N N . GLU B 1 142 ? -5.355 19.969 -4.988 1 98.69 142 GLU B N 1
ATOM 3144 C CA . GLU B 1 142 ? -4.965 20.875 -3.904 1 98.69 142 GLU B CA 1
ATOM 3145 C C . GLU B 1 142 ? -5.008 20.156 -2.557 1 98.69 142 GLU B C 1
ATOM 3147 O O . GLU B 1 142 ? -5.906 19.344 -2.305 1 98.69 142 GLU B O 1
ATOM 3152 N N . VAL B 1 143 ? -4.008 20.453 -1.705 1 98.62 143 VAL B N 1
ATOM 3153 C CA . VAL B 1 143 ? -3.953 19.766 -0.42 1 98.62 143 VAL B CA 1
ATOM 3154 C C . VAL B 1 143 ? -3.787 20.781 0.706 1 98.62 143 VAL B C 1
ATOM 3156 O O . VAL B 1 143 ? -3.34 21.906 0.473 1 98.62 143 VAL B O 1
ATOM 3159 N N . ASN B 1 144 ? -4.223 20.453 1.93 1 98.44 144 ASN B N 1
ATOM 3160 C CA . ASN B 1 144 ? -4.004 21.172 3.184 1 98.44 144 ASN B CA 1
ATOM 3161 C C . ASN B 1 144 ? -4.695 22.531 3.188 1 98.44 144 ASN B C 1
ATOM 3163 O O . ASN B 1 144 ? -4.375 23.391 4.004 1 98.44 144 ASN B O 1
ATOM 3167 N N . LYS B 1 145 ? -5.609 22.781 2.4 1 97.25 145 LYS B N 1
ATOM 3168 C CA . LYS B 1 145 ? -6.215 24.094 2.227 1 97.25 145 LYS B CA 1
ATOM 3169 C C . LYS B 1 145 ? -6.754 24.625 3.549 1 97.25 145 LYS B C 1
ATOM 3171 O O . LYS B 1 145 ? -6.559 25.797 3.875 1 97.25 145 LYS B O 1
ATOM 3176 N N . LYS B 1 146 ? -7.32 23.875 4.34 1 96.81 146 LYS B N 1
ATOM 3177 C CA . LYS B 1 146 ? -8.094 24.281 5.508 1 96.81 146 LYS B CA 1
ATOM 3178 C C . LYS B 1 146 ? -7.176 24.734 6.645 1 96.81 146 LYS B C 1
ATOM 3180 O O . LYS B 1 146 ? -7.488 25.688 7.363 1 96.81 146 LYS B O 1
ATOM 3185 N N . TYR B 1 147 ? -6 24.047 6.812 1 98.06 147 TYR B N 1
ATOM 3186 C CA . TYR B 1 147 ? -5.25 24.25 8.047 1 98.06 147 TYR B CA 1
ATOM 3187 C C . TYR B 1 147 ? -3.854 24.781 7.762 1 98.06 147 TYR B C 1
ATOM 3189 O O . TYR B 1 147 ? -3.01 24.859 8.656 1 98.06 147 TYR B O 1
ATOM 3197 N N . ARG B 1 148 ? -3.588 25.172 6.57 1 98.12 148 ARG B N 1
ATOM 3198 C CA . ARG B 1 148 ? -2.248 25.609 6.188 1 98.12 148 ARG B CA 1
ATOM 3199 C C . ARG B 1 148 ? -1.796 26.797 7.027 1 98.12 148 ARG B C 1
ATOM 3201 O O . ARG B 1 148 ? -0.695 26.781 7.582 1 98.12 148 ARG B O 1
ATOM 3208 N N . ASP B 1 149 ? -2.611 27.844 7.164 1 98 149 ASP B N 1
ATOM 3209 C CA . ASP B 1 149 ? -2.256 29.031 7.918 1 98 149 ASP B CA 1
ATOM 3210 C C . ASP B 1 149 ? -2.117 28.734 9.406 1 98 149 ASP B C 1
ATOM 3212 O O . ASP B 1 149 ? -1.251 29.281 10.086 1 98 149 ASP B O 1
ATOM 3216 N N . THR B 1 150 ? -2.99 27.891 9.898 1 98.38 150 THR B N 1
ATOM 3217 C CA . THR B 1 150 ? -2.889 27.469 11.289 1 98.38 150 THR B CA 1
ATOM 3218 C C . THR B 1 150 ? -1.546 26.781 11.555 1 98.38 150 THR B C 1
ATOM 3220 O O . THR B 1 150 ? -0.908 27.047 12.578 1 98.38 150 THR B O 1
ATOM 3223 N N . PHE B 1 151 ? -1.113 25.969 10.609 1 98.44 151 PHE B N 1
ATOM 3224 C CA . PHE B 1 151 ? 0.143 25.25 10.797 1 98.44 151 PHE B CA 1
ATOM 3225 C C . PHE B 1 151 ? 1.328 26.203 10.695 1 98.44 151 PHE B C 1
ATOM 3227 O O . PHE B 1 151 ? 2.314 26.047 11.422 1 98.44 151 PHE B O 1
ATOM 3234 N N . LYS B 1 152 ? 1.248 27.156 9.867 1 97.69 152 LYS B N 1
ATOM 3235 C CA . LYS B 1 152 ? 2.297 28.172 9.773 1 97.69 152 LYS B CA 1
ATOM 3236 C C . LYS B 1 152 ? 2.467 28.906 11.102 1 97.69 152 LYS B C 1
ATOM 3238 O O . LYS B 1 152 ? 3.588 29.219 11.508 1 97.69 152 LYS B O 1
ATOM 3243 N N . THR B 1 153 ? 1.397 29.188 11.727 1 97.88 153 THR B N 1
ATOM 3244 C CA . THR B 1 153 ? 1.442 29.828 13.031 1 97.88 153 THR B CA 1
ATOM 3245 C C . THR B 1 153 ? 2.117 28.922 14.055 1 97.88 153 THR B C 1
ATOM 3247 O O . THR B 1 153 ? 2.926 29.375 14.867 1 97.88 153 THR B O 1
ATOM 3250 N N . VAL B 1 154 ? 1.781 27.609 14.016 1 96.94 154 VAL B N 1
ATOM 3251 C CA . VAL B 1 154 ? 2.408 26.641 14.906 1 96.94 154 VAL B CA 1
ATOM 3252 C C . VAL B 1 154 ? 3.92 26.641 14.688 1 96.94 154 VAL B C 1
ATOM 3254 O O . VAL B 1 154 ? 4.688 26.672 15.656 1 96.94 154 VAL B O 1
ATOM 3257 N N . LEU B 1 155 ? 4.328 26.625 13.406 1 94.5 155 LEU B N 1
ATOM 3258 C CA . LEU B 1 155 ? 5.746 26.594 13.078 1 94.5 155 LEU B CA 1
ATOM 3259 C C . LEU B 1 155 ? 6.449 27.859 13.555 1 94.5 155 LEU B C 1
ATOM 3261 O O . LEU B 1 155 ? 7.566 27.797 14.078 1 94.5 155 LEU B O 1
ATOM 3265 N N . ALA B 1 156 ? 5.801 28.984 13.414 1 94.81 156 ALA B N 1
ATOM 3266 C CA . ALA B 1 156 ? 6.352 30.25 13.883 1 94.81 156 ALA B CA 1
ATOM 3267 C C . ALA B 1 156 ? 6.523 30.25 15.398 1 94.81 156 ALA B C 1
ATOM 3269 O O . ALA B 1 156 ? 7.57 30.641 15.914 1 94.81 156 ALA B O 1
ATOM 3270 N N . ASP B 1 157 ? 5.52 29.812 16.078 1 94.5 157 ASP B N 1
ATOM 3271 C CA . ASP B 1 157 ? 5.543 29.75 17.547 1 94.5 157 ASP B CA 1
ATOM 3272 C C . ASP B 1 157 ? 6.641 28.812 18.047 1 94.5 157 ASP B C 1
ATOM 3274 O O . ASP B 1 157 ? 7.234 29.047 19.094 1 94.5 157 ASP B O 1
ATOM 3278 N N . CYS B 1 158 ? 6.875 27.734 17.266 1 88.75 158 CYS B N 1
ATOM 3279 C CA . CYS B 1 158 ? 7.832 26.719 17.703 1 88.75 158 CYS B CA 1
ATOM 3280 C C . CYS B 1 158 ? 9.211 27 17.109 1 88.75 158 CYS B C 1
ATOM 3282 O O . CYS B 1 158 ? 10.18 26.312 17.438 1 88.75 158 CYS B O 1
ATOM 3284 N N . GLY B 1 159 ? 9.352 27.922 16.188 1 87.06 159 GLY B N 1
ATOM 3285 C CA . GLY B 1 159 ? 10.625 28.344 15.633 1 87.06 159 GLY B CA 1
ATOM 3286 C C . GLY B 1 159 ? 11.125 27.438 14.523 1 87.06 159 GLY B C 1
ATOM 3287 O O . GLY B 1 159 ? 12.328 27.203 14.398 1 87.06 159 GLY B O 1
ATOM 3288 N N . TYR B 1 160 ? 10.18 26.844 13.734 1 87.44 160 TYR B N 1
ATOM 3289 C CA . TYR B 1 160 ? 10.586 25.953 12.656 1 87.44 160 TYR B CA 1
ATOM 3290 C C . TYR B 1 160 ? 10.438 26.641 11.305 1 87.44 160 TYR B C 1
ATOM 3292 O O . TYR B 1 160 ? 9.359 27.125 10.961 1 87.44 160 TYR B O 1
ATOM 3300 N N . PRO B 1 161 ? 11.594 26.719 10.602 1 87.81 161 PRO B N 1
ATOM 3301 C CA . PRO B 1 161 ? 11.445 27.172 9.211 1 87.81 161 PRO B CA 1
ATOM 3302 C C . PRO B 1 161 ? 10.711 26.156 8.344 1 87.81 161 PRO B C 1
ATOM 3304 O O . PRO B 1 161 ? 10.648 24.969 8.688 1 87.81 161 PRO B O 1
ATOM 3307 N N . TYR B 1 162 ? 10.094 26.641 7.246 1 91.75 162 TYR B N 1
ATOM 3308 C CA . TYR B 1 162 ? 9.352 25.75 6.367 1 91.75 162 TYR B CA 1
ATOM 3309 C C . TYR B 1 162 ? 9.367 26.266 4.93 1 91.75 162 TYR B C 1
ATOM 3311 O O . TYR B 1 162 ? 9.719 27.406 4.68 1 91.75 162 TYR B O 1
ATOM 3319 N N . VAL B 1 163 ? 9.078 25.391 4.035 1 92.81 163 VAL B N 1
ATOM 3320 C CA . VAL B 1 163 ? 8.844 25.734 2.635 1 92.81 163 VAL B CA 1
ATOM 3321 C C . VAL B 1 163 ? 7.488 25.172 2.189 1 92.81 163 VAL B C 1
ATOM 3323 O O . VAL B 1 163 ? 7.059 24.109 2.662 1 92.81 163 VAL B O 1
ATOM 3326 N N . GLU B 1 164 ? 6.762 25.906 1.371 1 95.94 164 GLU B N 1
ATOM 3327 C CA . GLU B 1 164 ? 5.523 25.469 0.734 1 95.94 164 GLU B CA 1
ATOM 3328 C C . GLU B 1 164 ? 5.754 25.109 -0.731 1 95.94 164 GLU B C 1
ATOM 3330 O O . GLU B 1 164 ? 6.539 25.766 -1.42 1 95.94 164 GLU B O 1
ATOM 3335 N N . GLY B 1 165 ? 5.082 24.094 -1.183 1 96.38 165 GLY B N 1
ATOM 3336 C CA . GLY B 1 165 ? 5.203 23.766 -2.594 1 96.38 165 GLY B CA 1
ATOM 3337 C C . GLY B 1 165 ? 4.414 22.531 -2.984 1 96.38 165 GLY B C 1
ATOM 3338 O O . GLY B 1 165 ? 3.768 21.906 -2.139 1 96.38 165 GLY B O 1
ATOM 3339 N N . MET B 1 166 ? 4.461 22.203 -4.246 1 98.06 166 MET B N 1
ATOM 3340 C CA . MET B 1 166 ? 3.768 21.047 -4.793 1 98.06 166 MET B CA 1
ATOM 3341 C C . MET B 1 166 ? 4.574 19.766 -4.57 1 98.06 166 MET B C 1
ATOM 3343 O O . MET B 1 166 ? 5.805 19.781 -4.676 1 98.06 166 MET B O 1
ATOM 3347 N N . THR B 1 167 ? 3.918 18.719 -4.191 1 97.81 167 THR B N 1
ATOM 3348 C CA . THR B 1 167 ? 4.578 17.422 -4.082 1 97.81 167 THR B CA 1
ATOM 3349 C C . THR B 1 167 ? 4.195 16.516 -5.25 1 97.81 167 THR B C 1
ATOM 3351 O O . THR B 1 167 ? 3.225 16.781 -5.961 1 97.81 167 THR B O 1
ATOM 3354 N N . TRP B 1 168 ? 5.07 15.555 -5.527 1 98.44 168 TRP B N 1
ATOM 3355 C CA . TRP B 1 168 ? 4.836 14.492 -6.496 1 98.44 168 TRP B CA 1
ATOM 3356 C C . TRP B 1 168 ? 4.504 13.18 -5.789 1 98.44 168 TRP B C 1
ATOM 3358 O O . TRP B 1 168 ? 5.359 12.586 -5.133 1 98.44 168 TRP B O 1
ATOM 3368 N N . THR B 1 169 ? 3.203 12.766 -5.852 1 98.75 169 THR B N 1
ATOM 3369 C CA . THR B 1 169 ? 2.793 11.492 -5.27 1 98.75 169 THR B CA 1
ATOM 3370 C C . THR B 1 169 ? 2.912 10.367 -6.297 1 98.75 169 THR B C 1
ATOM 3372 O O . THR B 1 169 ? 2.305 10.43 -7.367 1 98.75 169 THR B O 1
ATOM 3375 N N . THR B 1 170 ? 3.646 9.32 -5.945 1 98.38 170 THR B N 1
ATOM 3376 C CA . THR B 1 170 ? 3.861 8.234 -6.895 1 98.38 170 THR B CA 1
ATOM 3377 C C . THR B 1 170 ? 3.619 6.883 -6.23 1 98.38 170 THR B C 1
ATOM 3379 O O . THR B 1 170 ? 3.711 6.762 -5.008 1 98.38 170 THR B O 1
ATOM 3382 N N . ASP B 1 171 ? 3.322 5.832 -7.07 1 97.44 171 ASP B N 1
ATOM 3383 C CA . ASP B 1 171 ? 3.076 4.465 -6.613 1 97.44 171 ASP B CA 1
ATOM 3384 C C . ASP B 1 171 ? 4.34 3.615 -6.719 1 97.44 171 ASP B C 1
ATOM 3386 O O . ASP B 1 171 ? 4.328 2.434 -6.367 1 97.44 171 ASP B O 1
ATOM 3390 N N . ALA B 1 172 ? 5.379 4.148 -7.238 1 97.62 172 ALA B N 1
ATOM 3391 C CA . ALA B 1 172 ? 6.539 3.314 -7.539 1 97.62 172 ALA B CA 1
ATOM 3392 C C . ALA B 1 172 ? 7.84 4.066 -7.273 1 97.62 172 ALA B C 1
ATOM 3394 O O . ALA B 1 172 ? 8.359 4.75 -8.156 1 97.62 172 ALA B O 1
ATOM 3395 N N . CYS B 1 173 ? 8.375 3.84 -6.113 1 94.75 173 CYS B N 1
ATOM 3396 C CA . CYS B 1 173 ? 9.555 4.594 -5.707 1 94.75 173 CYS B CA 1
ATOM 3397 C C . CYS B 1 173 ? 10.766 4.211 -6.551 1 94.75 173 CYS B C 1
ATOM 3399 O O . CYS B 1 173 ? 11.625 5.047 -6.816 1 94.75 173 CYS B O 1
ATOM 3401 N N . TYR B 1 174 ? 10.852 2.992 -7.098 1 96.44 174 TYR B N 1
ATOM 3402 C CA . TYR B 1 174 ? 12 2.533 -7.875 1 96.44 174 TYR B CA 1
ATOM 3403 C C . TYR B 1 174 ? 11.797 2.814 -9.359 1 96.44 174 TYR B C 1
ATOM 3405 O O . TYR B 1 174 ? 12.531 2.293 -10.203 1 96.44 174 TYR B O 1
ATOM 3413 N N . ARG B 1 175 ? 10.797 3.617 -9.641 1 98.12 175 ARG B N 1
ATOM 3414 C CA . ARG B 1 175 ? 10.57 4.031 -11.023 1 98.12 175 ARG B CA 1
ATOM 3415 C C . ARG B 1 175 ? 10.664 5.547 -11.164 1 98.12 175 ARG B C 1
ATOM 3417 O O . ARG B 1 175 ? 10.164 6.121 -12.133 1 98.12 175 ARG B O 1
ATOM 3424 N N . GLU B 1 176 ? 11.219 6.203 -10.164 1 96.81 176 GLU B N 1
ATOM 3425 C CA . GLU B 1 176 ? 11.539 7.625 -10.258 1 96.81 176 GLU B CA 1
ATOM 3426 C C . GLU B 1 176 ? 12.789 7.852 -11.102 1 96.81 176 GLU B C 1
ATOM 3428 O O . GLU B 1 176 ? 13.836 8.242 -10.578 1 96.81 176 GLU B O 1
ATOM 3433 N N . THR B 1 177 ? 12.617 7.676 -12.461 1 96.06 177 THR B N 1
ATOM 3434 C CA . THR B 1 177 ? 13.727 7.863 -13.391 1 96.06 177 THR B CA 1
ATOM 3435 C C . THR B 1 177 ? 14.148 9.328 -13.438 1 96.06 177 THR B C 1
ATOM 3437 O O . THR B 1 177 ? 13.383 10.211 -13.047 1 96.06 177 THR B O 1
ATOM 3440 N N . ARG B 1 178 ? 15.32 9.547 -13.914 1 94.62 178 ARG B N 1
ATOM 3441 C CA . ARG B 1 178 ? 15.82 10.914 -14.016 1 94.62 178 ARG B CA 1
ATOM 3442 C C . ARG B 1 178 ? 14.906 11.766 -14.891 1 94.62 178 ARG B C 1
ATOM 3444 O O . ARG B 1 178 ? 14.625 12.922 -14.562 1 94.62 178 ARG B O 1
ATOM 3451 N N . GLU B 1 179 ? 14.445 11.203 -15.945 1 95.56 179 GLU B N 1
ATOM 3452 C CA . GLU B 1 179 ? 13.547 11.93 -16.844 1 95.56 179 GLU B CA 1
ATOM 3453 C C . GLU B 1 179 ? 12.234 12.281 -16.141 1 95.56 179 GLU B C 1
ATOM 3455 O O . GLU B 1 179 ? 11.734 13.398 -16.281 1 95.56 179 GLU B O 1
ATOM 3460 N N . LYS B 1 180 ? 11.656 11.359 -15.445 1 96.38 180 LYS B N 1
ATOM 3461 C CA . LYS B 1 180 ? 10.414 11.617 -14.711 1 96.38 180 LYS B CA 1
ATOM 3462 C C . LYS B 1 180 ? 10.625 12.688 -13.641 1 96.38 180 LYS B C 1
ATOM 3464 O O . LYS B 1 180 ? 9.773 13.562 -13.461 1 96.38 180 LYS B O 1
ATOM 3469 N N . VAL B 1 181 ? 11.711 12.539 -12.953 1 95 181 VAL B N 1
ATOM 3470 C CA . VAL B 1 181 ? 12.047 13.508 -11.922 1 95 181 VAL B CA 1
ATOM 3471 C C . VAL B 1 181 ? 12.125 14.906 -12.531 1 95 181 VAL B C 1
ATOM 3473 O O . VAL B 1 181 ? 11.547 15.859 -12 1 95 181 VAL B O 1
ATOM 3476 N N . ASN B 1 182 ? 12.789 15.016 -13.633 1 95.06 182 ASN B N 1
ATOM 3477 C CA . ASN B 1 182 ? 12.938 16.297 -14.305 1 95.06 182 ASN B CA 1
ATOM 3478 C C . ASN B 1 182 ? 11.586 16.859 -14.734 1 95.06 182 ASN B C 1
ATOM 3480 O O . ASN B 1 182 ? 11.312 18.047 -14.57 1 95.06 182 ASN B O 1
ATOM 3484 N N . ARG B 1 183 ? 10.758 16.031 -15.266 1 96.94 183 ARG B N 1
ATOM 3485 C CA . ARG B 1 183 ? 9.438 16.469 -15.703 1 96.94 183 ARG B CA 1
ATOM 3486 C C . ARG B 1 183 ? 8.602 16.953 -14.523 1 96.94 183 ARG B C 1
ATOM 3488 O O . ARG B 1 183 ? 7.859 17.922 -14.648 1 96.94 183 ARG B O 1
ATOM 3495 N N . ARG B 1 184 ? 8.656 16.203 -13.43 1 97.94 184 ARG B N 1
ATOM 3496 C CA . ARG B 1 184 ? 7.895 16.594 -12.242 1 97.94 184 ARG B CA 1
ATOM 3497 C C . ARG B 1 184 ? 8.406 17.906 -11.664 1 97.94 184 ARG B C 1
ATOM 3499 O O . ARG B 1 184 ? 7.625 18.734 -11.211 1 97.94 184 ARG B O 1
ATOM 3506 N N . LYS B 1 185 ? 9.703 18.094 -11.688 1 95.5 185 LYS B N 1
ATOM 3507 C CA . LYS B 1 185 ? 10.281 19.375 -11.266 1 95.5 185 LYS B CA 1
ATOM 3508 C C . LYS B 1 185 ? 9.805 20.516 -12.141 1 95.5 185 LYS B C 1
ATOM 3510 O O . LYS B 1 185 ? 9.461 21.594 -11.641 1 95.5 185 LYS B O 1
ATOM 3515 N N . GLU B 1 186 ? 9.781 20.266 -13.398 1 96.94 186 GLU B N 1
ATOM 3516 C CA . GLU B 1 186 ? 9.312 21.266 -14.344 1 96.94 186 GLU B CA 1
ATOM 3517 C C . GLU B 1 186 ? 7.852 21.625 -14.094 1 96.94 186 GLU B C 1
ATOM 3519 O O . GLU B 1 186 ? 7.438 22.766 -14.312 1 96.94 186 GLU B O 1
ATOM 3524 N N . GLN B 1 187 ? 7.117 20.672 -13.586 1 97.56 187 GLN B N 1
ATOM 3525 C CA . GLN B 1 187 ? 5.707 20.891 -13.281 1 97.56 187 GLN B CA 1
ATOM 3526 C C . GLN B 1 187 ? 5.539 21.578 -11.93 1 97.56 187 GLN B C 1
ATOM 3528 O O . GLN B 1 187 ? 4.418 21.906 -11.531 1 97.56 187 GLN B O 1
ATOM 3533 N N . GLY B 1 188 ? 6.668 21.719 -11.148 1 96.44 188 GLY B N 1
ATOM 3534 C CA . GLY B 1 188 ? 6.613 22.531 -9.938 1 96.44 188 GLY B CA 1
ATOM 3535 C C . GLY B 1 188 ? 6.785 21.719 -8.672 1 96.44 188 GLY B C 1
ATOM 3536 O O . GLY B 1 188 ? 6.766 22.281 -7.566 1 96.44 188 GLY B O 1
ATOM 3537 N N . ALA B 1 189 ? 6.977 20.438 -8.797 1 97.38 189 ALA B N 1
ATOM 3538 C CA . ALA B 1 189 ? 7.133 19.609 -7.605 1 97.38 189 ALA B CA 1
ATOM 3539 C C . ALA B 1 189 ? 8.461 19.891 -6.91 1 97.38 189 ALA B C 1
ATOM 3541 O O . ALA B 1 189 ? 9.508 19.969 -7.562 1 97.38 189 ALA B O 1
ATOM 3542 N N . ILE B 1 190 ? 8.422 19.984 -5.578 1 94.75 190 ILE B N 1
ATOM 3543 C CA . ILE B 1 190 ? 9.648 20.266 -4.84 1 94.75 190 ILE B CA 1
ATOM 3544 C C . ILE B 1 190 ? 10.062 19.047 -4.035 1 94.75 190 ILE B C 1
ATOM 3546 O O . ILE B 1 190 ? 11.18 18.984 -3.52 1 94.75 190 ILE B O 1
ATOM 3550 N N . CYS B 1 191 ? 9.188 18.094 -3.893 1 93.81 191 CYS B N 1
ATOM 3551 C CA . CYS B 1 191 ? 9.492 16.828 -3.23 1 93.81 191 CYS B CA 1
ATOM 3552 C C . CYS B 1 191 ? 8.641 15.695 -3.791 1 93.81 191 CYS B C 1
ATOM 3554 O O . CYS B 1 191 ? 7.754 15.93 -4.613 1 93.81 191 CYS B O 1
ATOM 3556 N N . VAL B 1 192 ? 8.977 14.477 -3.438 1 95.81 192 VAL B N 1
ATOM 3557 C CA . VAL B 1 192 ? 8.273 13.281 -3.895 1 95.81 192 VAL B CA 1
ATOM 3558 C C . VAL B 1 192 ? 7.953 12.383 -2.703 1 95.81 192 VAL B C 1
ATOM 3560 O O . VAL B 1 192 ? 8.742 12.289 -1.759 1 95.81 192 VAL B O 1
ATOM 3563 N N . GLU B 1 193 ? 6.82 11.906 -2.646 1 95.75 193 GLU B N 1
ATOM 3564 C CA . GLU B 1 193 ? 6.352 11.008 -1.596 1 95.75 193 GLU B CA 1
ATOM 3565 C C . GLU B 1 193 ? 5.309 10.031 -2.129 1 95.75 193 GLU B C 1
ATOM 3567 O O . GLU B 1 193 ? 5.125 9.914 -3.342 1 95.75 193 GLU B O 1
ATOM 3572 N N . MET B 1 194 ? 4.605 9.258 -1.261 1 97.19 194 MET B N 1
ATOM 3573 C CA . MET B 1 194 ? 3.869 8.125 -1.818 1 97.19 194 MET B CA 1
ATOM 3574 C C . MET B 1 194 ? 2.418 8.133 -1.348 1 97.19 194 MET B C 1
ATOM 3576 O O . MET B 1 194 ? 1.649 7.227 -1.674 1 97.19 194 MET B O 1
ATOM 3580 N N . GLU B 1 195 ? 1.924 9.211 -0.627 1 98.38 195 GLU B N 1
ATOM 3581 C CA . GLU B 1 195 ? 0.606 9 -0.034 1 98.38 195 GLU B CA 1
ATOM 3582 C C . GLU B 1 195 ? -0.239 10.273 -0.115 1 98.38 195 GLU B C 1
ATOM 3584 O O . GLU B 1 195 ? -1.461 10.219 0.04 1 98.38 195 GLU B O 1
ATOM 3589 N N . CYS B 1 196 ? 0.239 11.406 -0.362 1 98.75 196 CYS B N 1
ATOM 3590 C CA . CYS B 1 196 ? -0.389 12.688 -0.074 1 98.75 196 CYS B CA 1
ATOM 3591 C C . CYS B 1 196 ? -1.652 12.875 -0.906 1 98.75 196 CYS B C 1
ATOM 3593 O O . CYS B 1 196 ? -2.715 13.195 -0.367 1 98.75 196 CYS B O 1
ATOM 3595 N N . ALA B 1 197 ? -1.573 12.68 -2.232 1 98.88 197 ALA B N 1
ATOM 3596 C CA . ALA B 1 197 ? -2.705 12.898 -3.129 1 98.88 197 ALA B CA 1
ATOM 3597 C C . ALA B 1 197 ? -3.887 12.008 -2.752 1 98.88 197 ALA B C 1
ATOM 3599 O O . ALA B 1 197 ? -5.02 12.484 -2.65 1 98.88 197 ALA B O 1
ATOM 3600 N N . GLY B 1 198 ? -3.613 10.703 -2.543 1 98.75 198 GLY B N 1
ATOM 3601 C CA . GLY B 1 198 ? -4.664 9.758 -2.209 1 98.75 198 GLY B CA 1
ATOM 3602 C C . GLY B 1 198 ? -5.328 10.047 -0.877 1 98.75 198 GLY B C 1
ATOM 3603 O O . GLY B 1 198 ? -6.551 9.945 -0.75 1 98.75 198 GLY B O 1
ATOM 3604 N N . MET B 1 199 ? -4.551 10.43 0.108 1 98.81 199 MET B N 1
ATOM 3605 C CA . MET B 1 199 ? -5.094 10.719 1.432 1 98.81 199 MET B CA 1
ATOM 3606 C C . MET B 1 199 ? -5.977 11.961 1.395 1 98.81 199 MET B C 1
ATOM 3608 O O . MET B 1 199 ? -7.047 11.992 2.008 1 98.81 199 MET B O 1
ATOM 3612 N N . GLN B 1 200 ? -5.543 13.023 0.676 1 98.94 200 GLN B N 1
ATOM 3613 C CA . GLN B 1 200 ? -6.371 14.211 0.523 1 98.94 200 GLN B CA 1
ATOM 3614 C C . GLN B 1 200 ? -7.68 13.883 -0.191 1 98.94 200 GLN B C 1
ATOM 3616 O O . GLN B 1 200 ? -8.75 14.305 0.24 1 98.94 200 GLN B O 1
ATOM 3621 N N . ALA B 1 201 ? -7.574 13.125 -1.277 1 98.88 201 ALA B N 1
ATOM 3622 C CA . ALA B 1 201 ? -8.758 12.75 -2.051 1 98.88 201 ALA B CA 1
ATOM 3623 C C . ALA B 1 201 ? -9.758 11.977 -1.188 1 98.88 201 ALA B C 1
ATOM 3625 O O . ALA B 1 201 ? -10.961 12.242 -1.234 1 98.88 201 ALA B O 1
ATOM 3626 N N . LEU B 1 202 ? -9.234 11.039 -0.378 1 98.81 202 LEU B N 1
ATOM 3627 C CA . LEU B 1 202 ? -10.07 10.25 0.513 1 98.81 202 LEU B CA 1
ATOM 3628 C C . LEU B 1 202 ? -10.844 11.148 1.475 1 98.81 202 LEU B C 1
ATOM 3630 O O . LEU B 1 202 ? -12.062 11.039 1.595 1 98.81 202 LEU B O 1
ATOM 3634 N N . CYS B 1 203 ? -10.141 12.008 2.154 1 98.75 203 CYS B N 1
ATOM 3635 C CA . CYS B 1 203 ? -10.75 12.828 3.189 1 98.75 203 CYS B CA 1
ATOM 3636 C C . CYS B 1 203 ? -11.758 13.797 2.59 1 98.75 203 CYS B C 1
ATOM 3638 O O . CYS B 1 203 ? -12.82 14.031 3.17 1 98.75 203 CYS B O 1
ATOM 3640 N N . ASP B 1 204 ? -11.43 14.367 1.395 1 98.62 204 ASP B N 1
ATOM 3641 C CA . ASP B 1 204 ? -12.391 15.211 0.691 1 98.62 204 ASP B CA 1
ATOM 3642 C C . ASP B 1 204 ? -13.672 14.43 0.367 1 98.62 204 ASP B C 1
ATOM 3644 O O . ASP B 1 204 ? -14.773 14.938 0.56 1 98.62 204 ASP B O 1
ATOM 3648 N N . PHE B 1 205 ? -13.508 13.242 -0.089 1 98.75 205 PHE B N 1
ATOM 3649 C CA . PHE B 1 205 ? -14.609 12.406 -0.545 1 98.75 205 PHE B CA 1
ATOM 3650 C C . PHE B 1 205 ? -15.5 12 0.624 1 98.75 205 PHE B C 1
ATOM 3652 O O . PHE B 1 205 ? -16.719 11.992 0.5 1 98.75 205 PHE B O 1
ATOM 3659 N N . ARG B 1 206 ? -14.867 11.648 1.782 1 98.25 206 ARG B N 1
ATOM 3660 C CA . ARG B 1 206 ? -15.609 11.125 2.928 1 98.25 206 ARG B CA 1
ATOM 3661 C C . ARG B 1 206 ? -16.016 12.25 3.873 1 98.25 206 ARG B C 1
ATOM 3663 O O . ARG B 1 206 ? -16.734 12.016 4.852 1 98.25 206 ARG B O 1
ATOM 3670 N N . GLY B 1 207 ? -15.547 13.445 3.645 1 97.12 207 GLY B N 1
ATOM 3671 C CA . GLY B 1 207 ? -15.984 14.602 4.41 1 97.12 207 GLY B CA 1
ATOM 3672 C C . GLY B 1 207 ? -15.281 14.734 5.75 1 97.12 207 GLY B C 1
ATOM 3673 O O . GLY B 1 207 ? -15.898 15.109 6.746 1 97.12 207 GLY B O 1
ATOM 3674 N N . THR B 1 208 ? -14.039 14.281 5.855 1 97.38 208 THR B N 1
ATOM 3675 C CA . THR B 1 208 ? -13.203 14.477 7.039 1 97.38 208 THR B CA 1
ATOM 3676 C C . THR B 1 208 ? -12.039 15.406 6.727 1 97.38 208 THR B C 1
ATOM 3678 O O . THR B 1 208 ? -11.766 15.711 5.562 1 97.38 208 THR B O 1
ATOM 3681 N N . ASP B 1 209 ? -11.391 15.938 7.77 1 98.38 209 ASP B N 1
ATOM 3682 C CA . ASP B 1 209 ? -10.281 16.875 7.578 1 98.38 209 ASP B CA 1
ATOM 3683 C C . ASP B 1 209 ? -8.945 16.125 7.492 1 98.38 209 ASP B C 1
ATOM 3685 O O . ASP B 1 209 ? -8.766 15.086 8.125 1 98.38 209 ASP B O 1
ATOM 3689 N N . PHE B 1 210 ? -8.109 16.766 6.727 1 98.62 210 PHE B N 1
ATOM 3690 C CA . PHE B 1 210 ? -6.793 16.172 6.496 1 98.62 210 PHE B CA 1
ATOM 3691 C C . PHE B 1 210 ? -5.715 17.25 6.473 1 98.62 210 PHE B C 1
ATOM 3693 O O . PHE B 1 2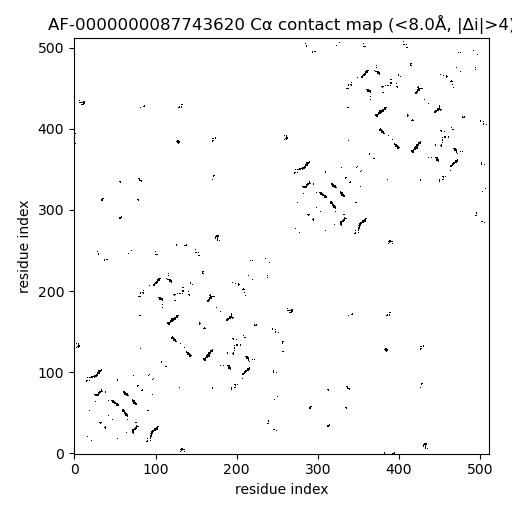10 ? -5.93 18.344 5.941 1 98.62 210 PHE B O 1
ATOM 3700 N N . PHE B 1 211 ? -4.609 16.969 7.074 1 98.81 211 PHE B N 1
ATOM 3701 C CA . PHE B 1 211 ? -3.406 17.781 6.957 1 98.81 211 PHE B CA 1
ATOM 3702 C C . PHE B 1 211 ? -2.158 16.906 6.973 1 98.81 211 PHE B C 1
ATOM 3704 O O . PHE B 1 211 ? -2.012 16.047 7.836 1 98.81 211 PHE B O 1
ATOM 3711 N N . GLN B 1 212 ? -1.31 17.125 6.008 1 98.62 212 GLN B N 1
ATOM 3712 C CA . GLN B 1 212 ? -0.048 16.391 5.965 1 98.62 212 GLN B CA 1
ATOM 3713 C C . GLN B 1 212 ? 1.134 17.344 5.789 1 98.62 212 GLN B C 1
ATOM 3715 O O . GLN B 1 212 ? 1.064 18.297 5 1 98.62 212 GLN B O 1
ATOM 3720 N N . PHE B 1 213 ? 2.182 17.125 6.484 1 97.19 213 PHE B N 1
ATOM 3721 C CA . PHE B 1 213 ? 3.438 17.828 6.254 1 97.19 213 PHE B CA 1
ATOM 3722 C C . PHE B 1 213 ? 4.609 16.844 6.242 1 97.19 213 PHE B C 1
ATOM 3724 O O . PHE B 1 213 ? 4.473 15.695 6.672 1 97.19 213 PHE B O 1
ATOM 3731 N N . PHE B 1 214 ? 5.73 17.312 5.625 1 94.25 214 PHE B N 1
ATOM 3732 C CA . PHE B 1 214 ? 6.887 16.438 5.43 1 94.25 214 PHE B CA 1
ATOM 3733 C C . PHE B 1 214 ? 8.125 17.016 6.105 1 94.25 214 PHE B C 1
ATOM 3735 O O . PHE B 1 214 ? 8.188 18.219 6.355 1 94.25 214 PHE B O 1
ATOM 3742 N N . TYR B 1 215 ? 9 16.172 6.453 1 85.88 215 TYR B N 1
ATOM 3743 C CA . TYR B 1 215 ? 10.336 16.562 6.883 1 85.88 215 TYR B CA 1
ATOM 3744 C C . TYR B 1 215 ? 11.398 15.914 6.008 1 85.88 215 TYR B C 1
ATOM 3746 O O . TYR B 1 215 ? 11.242 14.781 5.562 1 85.88 215 TYR B O 1
ATOM 3754 N N . ALA B 1 216 ? 12.445 16.859 5.574 1 73.25 216 ALA B N 1
ATOM 3755 C CA . ALA B 1 216 ? 13.5 16.438 4.656 1 73.25 216 ALA B CA 1
ATOM 3756 C C . ALA B 1 216 ? 14.578 15.648 5.391 1 73.25 216 ALA B C 1
ATOM 3758 O O . ALA B 1 216 ? 15.164 16.141 6.355 1 73.25 216 ALA B O 1
ATOM 3759 N N . GLY B 1 217 ? 14.945 14.469 5.078 1 61.38 217 GLY B N 1
ATOM 3760 C CA . GLY B 1 217 ? 16.109 13.703 5.5 1 61.38 217 GLY B CA 1
ATOM 3761 C C . GLY B 1 217 ? 16.172 13.492 7 1 61.38 217 GLY B C 1
ATOM 3762 O O . GLY B 1 217 ? 15.203 13.766 7.711 1 61.38 217 GLY B O 1
ATOM 3763 N N . ASP B 1 218 ? 17.172 12.734 7.574 1 50.56 218 ASP B N 1
ATOM 3764 C CA . ASP B 1 218 ? 17.422 12.391 8.969 1 50.56 218 ASP B CA 1
ATOM 3765 C C . ASP B 1 218 ? 18.047 13.57 9.719 1 50.56 218 ASP B C 1
ATOM 3767 O O . ASP B 1 218 ? 18.109 13.562 10.945 1 50.56 218 ASP B O 1
ATOM 3771 N N . ASN B 1 219 ? 18.688 14.336 8.977 1 43.5 219 ASN B N 1
ATOM 3772 C CA . ASN B 1 219 ? 19.406 15.359 9.719 1 43.5 219 ASN B CA 1
ATOM 3773 C C . ASN B 1 219 ? 18.547 16.578 9.984 1 43.5 219 ASN B C 1
ATOM 3775 O O . ASN B 1 219 ? 18.609 17.562 9.242 1 43.5 219 ASN B O 1
ATOM 3779 N N . LEU B 1 220 ? 17.5 16.328 10.648 1 46.56 220 LEU B N 1
ATOM 3780 C CA . LEU B 1 220 ? 16.625 17.438 11.023 1 46.56 220 LEU B CA 1
ATOM 3781 C C . LEU B 1 220 ? 17.312 18.344 12.055 1 46.56 220 LEU B C 1
ATOM 3783 O O . LEU B 1 220 ? 16.797 18.5 13.164 1 46.56 220 LEU B O 1
ATOM 3787 N N . ASP B 1 221 ? 18.672 18.438 12.031 1 41.53 221 ASP B N 1
ATOM 3788 C CA . ASP B 1 221 ? 19.359 19.266 13.016 1 41.53 221 ASP B CA 1
ATOM 3789 C C . ASP B 1 221 ? 18.875 20.703 12.938 1 41.53 221 ASP B C 1
ATOM 3791 O O . ASP B 1 221 ? 19.578 21.625 13.367 1 41.53 221 ASP B O 1
ATOM 3795 N N . HIS B 1 222 ? 17.938 20.891 12.156 1 39.59 222 HIS B N 1
ATOM 3796 C CA . HIS B 1 222 ? 17.828 22.344 12.062 1 39.59 222 HIS B CA 1
ATOM 3797 C C . HIS B 1 222 ? 17.281 22.938 13.352 1 39.59 222 HIS B C 1
ATOM 3799 O O . HIS B 1 222 ? 17.062 24.156 13.438 1 39.59 222 HIS B O 1
ATOM 3805 N N . SER B 1 223 ? 16.516 22.234 14.141 1 38 223 SER B N 1
ATOM 3806 C CA . SER B 1 223 ? 15.781 23.031 15.109 1 38 223 SER B CA 1
ATOM 3807 C C . SER B 1 223 ? 16.719 23.609 16.172 1 38 223 SER B C 1
ATOM 3809 O O . SER B 1 223 ? 17.562 22.906 16.703 1 38 223 SER B O 1
ATOM 3811 N N . SER B 1 224 ? 17 24.844 16.078 1 35.59 224 SER B N 1
ATOM 3812 C CA . SER B 1 224 ? 17.266 25.578 17.297 1 35.59 224 SER B CA 1
ATOM 3813 C C . SER B 1 224 ? 16.25 25.25 18.391 1 35.59 224 SER B C 1
ATOM 3815 O O . SER B 1 224 ? 16.328 25.766 19.5 1 35.59 224 SER B O 1
ATOM 3817 N N . TRP B 1 225 ? 15.211 24.797 17.984 1 30.94 225 TRP B N 1
ATOM 3818 C CA . TRP B 1 225 ? 14.172 24.641 18.984 1 30.94 225 TRP B CA 1
ATOM 3819 C C . TRP B 1 225 ? 14.484 23.484 19.922 1 30.94 225 TRP B C 1
ATOM 3821 O O . TRP B 1 225 ? 14.766 22.375 19.469 1 30.94 225 TRP B O 1
ATOM 3831 N N . ASP B 1 226 ? 15.195 23.766 20.812 1 32.12 226 ASP B N 1
ATOM 3832 C CA . ASP B 1 226 ? 15.32 22.969 22.031 1 32.12 226 ASP B CA 1
ATOM 3833 C C . ASP B 1 226 ? 13.969 22.797 22.719 1 32.12 226 ASP B C 1
ATOM 3835 O O . ASP B 1 226 ? 13.398 23.766 23.234 1 32.12 226 ASP B O 1
ATOM 3839 N N . PRO B 1 227 ? 13.062 22 22.141 1 34.25 227 PRO B N 1
ATOM 3840 C CA . PRO B 1 227 ? 11.953 21.953 23.094 1 34.25 227 PRO B CA 1
ATOM 3841 C C . PRO B 1 227 ? 12.414 21.906 24.547 1 34.25 227 PRO B C 1
ATOM 3843 O O . PRO B 1 227 ? 12.977 20.906 24.984 1 34.25 227 PRO B O 1
ATOM 3846 N N . ARG B 1 228 ? 13.125 22.859 24.891 1 32.19 228 ARG B N 1
ATOM 3847 C CA . ARG B 1 228 ? 13.57 22.984 26.281 1 32.19 228 ARG B CA 1
ATOM 3848 C C . ARG B 1 228 ? 12.547 22.406 27.234 1 32.19 228 ARG B C 1
ATOM 3850 O O . ARG B 1 228 ? 12.898 21.969 28.344 1 32.19 228 ARG B O 1
ATOM 3857 N N . SER B 1 229 ? 11.266 23 27.266 1 30.56 229 SER B N 1
ATOM 3858 C CA . SER B 1 229 ? 10.453 22.844 28.469 1 30.56 229 SER B CA 1
ATOM 3859 C C . SER B 1 229 ? 9.977 21.406 28.641 1 30.56 229 SER B C 1
ATOM 3861 O O . SER B 1 229 ? 9.156 21.109 29.516 1 30.56 229 SER B O 1
ATOM 3863 N N . ILE B 1 230 ? 9.719 20.641 27.516 1 31.38 230 ILE B N 1
ATOM 3864 C CA . ILE B 1 230 ? 9.109 19.453 28.125 1 31.38 230 ILE B CA 1
ATOM 3865 C C . ILE B 1 230 ? 10.148 18.734 28.984 1 31.38 230 ILE B C 1
ATOM 3867 O O . ILE B 1 230 ? 11.297 18.562 28.578 1 31.38 230 ILE B O 1
ATOM 3871 N N . SER B 1 231 ? 9.945 18.672 30.312 1 29.91 231 SER B N 1
ATOM 3872 C CA . SER B 1 231 ? 10.719 18.312 31.5 1 29.91 231 SER B CA 1
ATOM 3873 C C . SER B 1 231 ? 11.711 17.188 31.188 1 29.91 231 SER B C 1
ATOM 3875 O O . SER B 1 231 ? 12.828 17.188 31.703 1 29.91 231 SER B O 1
ATOM 3877 N N . GLY B 1 232 ? 11.195 15.906 31.078 1 30.42 232 GLY B N 1
ATOM 3878 C CA . GLY B 1 232 ? 12.039 14.82 31.562 1 30.42 232 GLY B CA 1
ATOM 3879 C C . GLY B 1 232 ? 13.234 14.562 30.672 1 30.42 232 GLY B C 1
ATOM 3880 O O . GLY B 1 232 ? 13.156 14.758 29.453 1 30.42 232 GLY B O 1
ATOM 3881 N N . GLY B 1 233 ? 14.586 14.93 30.969 1 34.47 233 GLY B N 1
ATOM 3882 C CA . GLY B 1 233 ? 15.992 14.766 30.656 1 34.47 233 GLY B CA 1
ATOM 3883 C C . GLY B 1 233 ? 16.219 14.047 29.344 1 34.47 233 GLY B C 1
ATOM 3884 O O . GLY B 1 233 ? 17.359 13.883 28.906 1 34.47 233 GLY B O 1
ATOM 3885 N N . SER B 1 234 ? 15.484 13.102 28.969 1 38.44 234 SER B N 1
ATOM 3886 C CA . SER B 1 234 ? 16.016 12.289 27.891 1 38.44 234 SER B CA 1
ATOM 3887 C C . SER B 1 234 ? 15.867 13 26.547 1 38.44 234 SER B C 1
ATOM 3889 O O . SER B 1 234 ? 14.812 13.57 26.25 1 38.44 234 SER B O 1
ATOM 3891 N N . ARG B 1 235 ? 16.891 13.633 25.859 1 42.16 235 ARG B N 1
ATOM 3892 C CA . ARG B 1 235 ? 17.016 14.219 24.547 1 42.16 235 ARG B CA 1
ATOM 3893 C C . ARG B 1 235 ? 16.109 13.523 23.531 1 42.16 235 ARG B C 1
ATOM 3895 O O . ARG B 1 235 ? 16.344 12.359 23.188 1 42.16 235 ARG B O 1
ATOM 3902 N N . LEU B 1 236 ? 14.914 14.039 23.453 1 51.59 236 LEU B N 1
ATOM 3903 C CA . LEU B 1 236 ? 14.164 13.445 22.344 1 51.59 236 LEU B CA 1
ATOM 3904 C C . LEU B 1 236 ? 14.922 13.594 21.031 1 51.59 236 LEU B C 1
ATOM 3906 O O . LEU B 1 236 ? 15.531 14.641 20.766 1 51.59 236 LEU B O 1
ATOM 3910 N N . ASP B 1 237 ? 15.07 12.539 20.375 1 61.97 237 ASP B N 1
ATOM 3911 C CA . ASP B 1 237 ? 15.703 12.641 19.062 1 61.97 237 ASP B CA 1
ATOM 3912 C C . ASP B 1 237 ? 14.93 13.602 18.156 1 61.97 237 ASP B C 1
ATOM 3914 O O . ASP B 1 237 ? 13.758 13.898 18.406 1 61.97 237 ASP B O 1
ATOM 3918 N N . ASP B 1 238 ? 15.547 14.383 17.406 1 64.38 238 ASP B N 1
ATOM 3919 C CA . ASP B 1 238 ? 15.047 15.43 16.531 1 64.38 238 ASP B CA 1
ATOM 3920 C C . ASP B 1 238 ? 13.758 14.992 15.828 1 64.38 238 ASP B C 1
ATOM 3922 O O . ASP B 1 238 ? 12.844 15.789 15.648 1 64.38 238 ASP B O 1
ATOM 3926 N N . LYS B 1 239 ? 13.578 13.852 15.609 1 67 239 LYS B N 1
ATOM 3927 C CA . LYS B 1 239 ? 12.398 13.367 14.906 1 67 239 LYS B CA 1
ATOM 3928 C C . LYS B 1 239 ? 11.188 13.328 15.828 1 67 239 LYS B C 1
ATOM 3930 O O . LYS B 1 239 ? 10.062 13.625 15.406 1 67 239 LYS B O 1
ATOM 3935 N N . THR B 1 240 ? 11.469 13.062 17 1 74.25 240 THR B N 1
ATOM 3936 C CA . THR B 1 240 ? 10.375 13.055 17.969 1 74.25 240 THR B CA 1
ATOM 3937 C C . THR B 1 240 ? 9.828 14.461 18.172 1 74.25 240 THR B C 1
ATOM 3939 O O . THR B 1 240 ? 8.617 14.641 18.359 1 74.25 240 THR B O 1
ATOM 3942 N N . LYS B 1 241 ? 10.68 15.391 18.016 1 77.06 241 LYS B N 1
ATOM 3943 C CA . LYS B 1 241 ? 10.266 16.781 18.156 1 77.06 241 LYS B CA 1
ATOM 3944 C C . LYS B 1 241 ? 9.289 17.172 17.047 1 77.06 241 LYS B C 1
ATOM 3946 O O . LYS B 1 241 ? 8.359 17.953 17.266 1 77.06 241 LYS B O 1
ATOM 3951 N N . ILE B 1 242 ? 9.5 16.656 15.914 1 83.75 242 ILE B N 1
ATOM 3952 C CA . ILE B 1 242 ? 8.648 16.984 14.773 1 83.75 242 ILE B CA 1
ATOM 3953 C C . ILE B 1 242 ? 7.242 16.453 15 1 83.75 242 ILE B C 1
ATOM 3955 O O . ILE B 1 242 ? 6.258 17.062 14.594 1 83.75 242 ILE B O 1
ATOM 3959 N N . MET B 1 243 ? 7.184 15.406 15.703 1 86.62 243 MET B N 1
ATOM 3960 C CA . MET B 1 243 ? 5.875 14.844 16.031 1 86.62 243 MET B CA 1
ATOM 3961 C C . MET B 1 243 ? 5.086 15.789 16.922 1 86.62 243 MET B C 1
ATOM 3963 O O . MET B 1 243 ? 3.861 15.875 16.828 1 86.62 243 MET B O 1
ATOM 3967 N N . PHE B 1 244 ? 5.742 16.5 17.719 1 89.25 244 PHE B N 1
ATOM 3968 C CA . PHE B 1 244 ? 5.082 17.438 18.625 1 89.25 244 PHE B CA 1
ATOM 3969 C C . PHE B 1 244 ? 4.395 18.562 17.859 1 89.25 244 PHE B C 1
ATOM 3971 O O . PHE B 1 244 ? 3.363 19.078 18.281 1 89.25 244 PHE B O 1
ATOM 3978 N N . LEU B 1 245 ? 4.977 18.844 16.688 1 94.31 245 LEU B N 1
ATOM 3979 C CA . LEU B 1 245 ? 4.336 19.844 15.836 1 94.31 245 LEU B CA 1
ATOM 3980 C C . LEU B 1 245 ? 2.932 19.391 15.445 1 94.31 245 LEU B C 1
ATOM 3982 O O . LEU B 1 245 ? 2.018 20.219 15.344 1 94.31 245 LEU B O 1
ATOM 3986 N N . ALA B 1 246 ? 2.77 18.094 15.234 1 96.62 246 ALA B N 1
ATOM 3987 C CA . ALA B 1 246 ? 1.457 17.547 14.906 1 96.62 246 ALA B CA 1
ATOM 3988 C C . ALA B 1 246 ? 0.488 17.703 16.078 1 96.62 246 ALA B C 1
ATOM 3990 O O . ALA B 1 246 ? -0.681 18.047 15.875 1 96.62 246 ALA B O 1
ATOM 3991 N N . PHE B 1 247 ? 0.972 17.5 17.266 1 96.5 247 PHE B N 1
ATOM 3992 C CA . PHE B 1 247 ? 0.142 17.672 18.453 1 96.5 247 PHE B CA 1
ATOM 3993 C C . PHE B 1 247 ? -0.264 19.125 18.625 1 96.5 247 PHE B C 1
ATOM 3995 O O . PHE B 1 247 ? -1.416 19.422 18.953 1 96.5 247 PHE B O 1
ATOM 4002 N N . GLU B 1 248 ? 0.692 20 18.422 1 97.12 248 GLU B N 1
ATOM 4003 C CA . GLU B 1 248 ? 0.408 21.422 18.531 1 97.12 248 GLU B CA 1
ATOM 4004 C C . GLU B 1 248 ? -0.65 21.859 17.516 1 97.12 248 GLU B C 1
ATOM 4006 O O . GLU B 1 248 ? -1.542 22.641 17.844 1 97.12 248 GLU B O 1
ATOM 4011 N N . LEU B 1 249 ? -0.523 21.375 16.266 1 98.25 249 LEU B N 1
ATOM 4012 C CA . LEU B 1 249 ? -1.562 21.656 15.273 1 98.25 249 LEU B CA 1
ATOM 4013 C C . LEU B 1 249 ? -2.898 21.062 15.719 1 98.25 249 LEU B C 1
ATOM 4015 O O . LEU B 1 249 ? -3.936 21.734 15.617 1 98.25 249 LEU B O 1
ATOM 4019 N N . GLY B 1 250 ? -2.834 19.828 16.203 1 98.25 250 GLY B N 1
ATOM 4020 C CA . GLY B 1 250 ? -4.039 19.156 16.656 1 98.25 250 GLY B CA 1
ATOM 4021 C C . GLY B 1 250 ? -4.797 19.938 17.719 1 98.25 250 GLY B C 1
ATOM 4022 O O . GLY B 1 250 ? -6.027 20 17.688 1 98.25 250 GLY B O 1
ATOM 4023 N N . LEU B 1 251 ? -4.102 20.609 18.641 1 97.44 251 LEU B N 1
ATOM 4024 C CA . LEU B 1 251 ? -4.707 21.406 19.688 1 97.44 251 LEU B CA 1
ATOM 4025 C C . LEU B 1 251 ? -5.496 22.578 19.094 1 97.44 251 LEU B C 1
ATOM 4027 O O . LEU B 1 251 ? -6.551 22.938 19.609 1 97.44 251 LEU B O 1
ATOM 4031 N N . ARG B 1 252 ? -5.004 23.062 18.016 1 97.38 252 ARG B N 1
ATOM 4032 C CA . ARG B 1 252 ? -5.578 24.281 17.453 1 97.38 252 ARG B CA 1
ATOM 4033 C C . ARG B 1 252 ? -6.773 23.953 16.562 1 97.38 252 ARG B C 1
ATOM 4035 O O . ARG B 1 252 ? -7.625 24.812 16.328 1 97.38 252 ARG B O 1
ATOM 4042 N N . ILE B 1 253 ? -6.805 22.719 16.062 1 96.44 253 ILE B N 1
ATOM 4043 C CA . ILE B 1 253 ? -7.867 22.438 15.102 1 96.44 253 ILE B CA 1
ATOM 4044 C C . ILE B 1 253 ? -8.961 21.609 15.773 1 96.44 253 ILE B C 1
ATOM 4046 O O . ILE B 1 253 ? -9.977 21.297 15.148 1 96.44 253 ILE B O 1
ATOM 4050 N N . MET B 1 254 ? -8.766 21.25 17.016 1 92.56 254 MET B N 1
ATOM 4051 C CA . MET B 1 254 ? -9.773 20.516 17.781 1 92.56 254 MET B CA 1
ATOM 4052 C C . MET B 1 254 ? -10.992 21.391 18.062 1 92.56 254 MET B C 1
ATOM 4054 O O . MET B 1 254 ? -10.852 22.578 18.344 1 92.56 254 MET B O 1
ATOM 4058 N N . PRO B 1 255 ? -12.109 20.828 17.812 1 82.75 255 PRO B N 1
ATOM 4059 C CA . PRO B 1 255 ? -13.297 21.609 18.156 1 82.75 255 PRO B CA 1
ATOM 4060 C C . PRO B 1 255 ? -13.406 21.906 19.656 1 82.75 255 PRO B C 1
ATOM 4062 O O . PRO B 1 255 ? -12.914 21.125 20.469 1 82.75 255 PRO B O 1
ATOM 4065 N N . ASP B 1 256 ? -13.898 23.062 20.016 1 68.44 256 ASP B N 1
ATOM 4066 C CA . ASP B 1 256 ? -14.141 23.469 21.406 1 68.44 256 ASP B CA 1
ATOM 4067 C C . ASP B 1 256 ? -15.133 22.516 22.078 1 68.44 256 ASP B C 1
ATOM 4069 O O . ASP B 1 256 ? -16.016 21.969 21.422 1 68.44 256 ASP B O 1
#

Organism: Butyrivibrio fibrisolvens (NCBI:txid831)